Protein AF-0000000085029607 (afdb_homodimer)

Nearest PDB structures (foldseek):
  5awe-assembly1_A  TM=8.873E-01  e=3.720E-21  Thermus thermophilus HB8
  3ddj-assembly1_A  TM=8.563E-01  e=9.876E-12  Saccharolobus solfataricus
  3kh5-assembly1_A  TM=8.471E-01  e=1.458E-11  Methanocaldococcus jannaschii
  2zho-assembly2_C  TM=8.332E-01  e=2.006E-04  Thermus thermophilus
  1u8s-assembly1_B  TM=4.939E-01  e=1.237E-03  Vibrio cholerae

Radius of gyration: 24.29 Å; Cα contacts (8 Å, |Δi|>4): 936; chains: 2; bounding box: 54×70×50 Å

Organism: Acidaminococcus fermentans (strain ATCC 25085 / DSM 20731 / CCUG 9996 / CIP 106432 / VR4) (NCBI:txid591001)

Foldseek 3Di:
DFQLVQWAQPADAAEQFAFQLVVVCVCVVVVHQKHFYAHPVQATFFMDGVVQSVVQFDDVPPPDDPVVRSVSSRVHGCNNRGGGPAAAAERGHHLVVVVVVCVVVVAFKHFHADPVRHGRTMDGVVSSVVVVCQQVPLQDWWKKWKWKDFQDPCPVVVLVVLCVVQVWDWRHWDKDAPDDRMIMIMTITHCVPPPCSVVVCVVVPIHTDDMDTRDDPPPVVD/DFQLVQWAQPADAAEQFAFQLVVVCVCVVPVHQKHFYAHPVQATFFMDGVVQSVVQFDPPPPPDDPVVRSVSSRPHGCNNRGGGPAAAAERGHHLVVVVVVCVVVVAFKHFHADPVRHGRTMDGVVSSVVVVCQQVPLQDWWKKWKWKDFQDPCPVVVLVVLCVVQVWDWRHWDKDAPDDRMIMIMTITHCVPPPCSVVVCVVVPIHTDDMDTRDDPPPPVD

pLDDT: mean 83.83, std 13.27, range [28.08, 97.44]

Secondary structure (DSSP, 8-state):
-BGGGTSBSS---EETTSBHHHHHHHHHHHT-SEEEEE-TTSBEEEEEEHHHHHHHSPPTTSS--HHHHHHHHHH-BHHHH-BSS---B-TTSBHHHHHHHHHHHT-SEEEEE-TTSBEEEEEEHHHHHHHHHHHTTTTS-EEEEEEEEE--TTHHHHHHHHHHHTTPPEEEEEEEEEETTEEEEEEEE--TT-TTHHHHHHHTT-EEEEEEEE---GGGG-/-BHHHHSBSS---EETTSBHHHHHHHHHHHT-SEEEEE-TTSBEEEEEEHHHHHHHS--TTSS--HHHHHHHHHH-BHHHH-BSS---B-TTSBHHHHHHHHHHHT-SEEEEE-TTSBEEEEEEHHHHHHHHHHHTTTTS-EEEEEEEEE--TTHHHHHHHHHHHTTPPEEEEEEEEEETTEEEEEEEE--TT-TTHHHHHHHTT-EEEEEEEE---GGGG-

Structure (mmCIF, N/CA/C/O backbone):
data_AF-0000000085029607-model_v1
#
loop_
_entity.id
_entity.type
_entity.pdbx_description
1 polymer 'CBS domain containing membrane protein'
#
loop_
_atom_site.group_PDB
_atom_site.id
_atom_site.type_symbol
_atom_site.label_atom_id
_atom_site.label_alt_id
_atom_site.label_comp_id
_atom_site.label_asym_id
_atom_site.label_entity_id
_atom_site.label_seq_id
_atom_site.pdbx_PDB_ins_code
_atom_site.Cartn_x
_atom_site.Cartn_y
_atom_site.Cartn_z
_atom_site.occupancy
_atom_site.B_iso_or_equiv
_atom_site.auth_seq_id
_atom_site.auth_comp_id
_atom_site.auth_asym_id
_atom_site.auth_atom_id
_atom_site.pdbx_PDB_model_num
ATOM 1 N N . MET A 1 1 ? 9.664 -5.996 -8.82 1 78.5 1 MET A N 1
ATOM 2 C CA . MET A 1 1 ? 9.5 -4.547 -8.922 1 78.5 1 MET A CA 1
ATOM 3 C C . MET A 1 1 ? 10.406 -3.826 -7.93 1 78.5 1 MET A C 1
ATOM 5 O O . MET A 1 1 ? 10.5 -4.215 -6.766 1 78.5 1 MET A O 1
ATOM 9 N N . GLN A 1 2 ? 11.156 -2.949 -8.484 1 85.62 2 GLN A N 1
ATOM 10 C CA . GLN A 1 2 ? 12.102 -2.201 -7.66 1 85.62 2 GLN A CA 1
ATOM 11 C C . GLN A 1 2 ? 11.609 -0.776 -7.422 1 85.62 2 GLN A C 1
ATOM 13 O O . GLN A 1 2 ? 10.703 -0.3 -8.117 1 85.62 2 GLN A O 1
ATOM 18 N N . VAL A 1 3 ? 12.156 -0.155 -6.418 1 92.56 3 VAL A N 1
ATOM 19 C CA . VAL A 1 3 ? 11.797 1.21 -6.051 1 92.56 3 VAL A CA 1
ATOM 20 C C . VAL A 1 3 ? 11.953 2.131 -7.258 1 92.56 3 VAL A C 1
ATOM 22 O O . VAL A 1 3 ? 11.094 2.973 -7.523 1 92.56 3 VAL A O 1
ATOM 25 N N . LYS A 1 4 ? 12.945 1.886 -8.039 1 91.69 4 LYS A N 1
ATOM 26 C CA . LYS A 1 4 ? 13.234 2.748 -9.18 1 91.69 4 LYS A CA 1
ATOM 27 C C . LYS A 1 4 ? 12.117 2.672 -10.227 1 91.69 4 LYS A C 1
ATOM 29 O O . LYS A 1 4 ? 11.945 3.588 -11.031 1 91.69 4 LYS A O 1
ATOM 34 N N . ASP A 1 5 ? 11.336 1.604 -10.203 1 86 5 ASP A N 1
ATOM 35 C CA . ASP A 1 5 ? 10.258 1.421 -11.172 1 86 5 ASP A CA 1
ATOM 36 C C . ASP A 1 5 ? 9.039 2.266 -10.805 1 86 5 ASP A C 1
ATOM 38 O O . ASP A 1 5 ? 8.172 2.512 -11.641 1 86 5 ASP A O 1
ATOM 42 N N . LEU A 1 6 ? 8.969 2.738 -9.547 1 88.19 6 LEU A N 1
ATOM 43 C CA . LEU A 1 6 ? 7.75 3.385 -9.055 1 88.19 6 LEU A CA 1
ATOM 44 C C . LEU A 1 6 ? 8.047 4.805 -8.578 1 88.19 6 LEU A C 1
ATOM 46 O O . LEU A 1 6 ? 7.148 5.652 -8.555 1 88.19 6 LEU A O 1
ATOM 50 N N . MET A 1 7 ? 9.25 5.016 -8.188 1 90.75 7 MET A N 1
ATOM 51 C CA . MET A 1 7 ? 9.586 6.262 -7.508 1 90.75 7 MET A CA 1
ATOM 52 C C . MET A 1 7 ? 9.461 7.449 -8.453 1 90.75 7 MET A C 1
ATOM 54 O O . MET A 1 7 ? 9.492 7.285 -9.672 1 90.75 7 MET A O 1
ATOM 58 N N . THR A 1 8 ? 9.227 8.586 -7.859 1 89.06 8 THR A N 1
ATOM 59 C CA . THR A 1 8 ? 9.391 9.852 -8.578 1 89.06 8 THR A CA 1
ATOM 60 C C . THR A 1 8 ? 10.867 10.219 -8.695 1 89.06 8 THR A C 1
ATOM 62 O O . THR A 1 8 ? 11.562 10.352 -7.688 1 89.06 8 THR A O 1
ATOM 65 N N . LYS A 1 9 ? 11.281 10.305 -9.867 1 86.88 9 LYS A N 1
ATOM 66 C CA . LYS A 1 9 ? 12.711 10.523 -10.102 1 86.88 9 LYS A CA 1
ATOM 67 C C . LYS A 1 9 ? 13.055 12.008 -10.016 1 86.88 9 LYS A C 1
ATOM 69 O O . LYS A 1 9 ? 14.125 12.367 -9.516 1 86.88 9 LYS A O 1
ATOM 74 N N . VAL A 1 10 ? 12.219 12.852 -10.484 1 84.88 10 VAL A N 1
ATOM 75 C CA . VAL A 1 10 ? 12.461 14.289 -10.406 1 84.88 10 VAL A CA 1
ATOM 76 C C . VAL A 1 10 ? 11.867 14.844 -9.109 1 84.88 10 VAL A C 1
ATOM 78 O O . VAL A 1 10 ? 10.719 15.289 -9.086 1 84.88 10 VAL A O 1
ATOM 81 N N . VAL A 1 11 ? 12.656 14.727 -8.125 1 87.62 11 VAL A N 1
ATOM 82 C CA . VAL A 1 11 ? 12.18 15.102 -6.793 1 87.62 11 VAL A CA 1
ATOM 83 C C . VAL A 1 11 ? 12.523 16.562 -6.512 1 87.62 11 VAL A C 1
ATOM 85 O O . VAL A 1 11 ? 13.625 17.016 -6.844 1 87.62 11 VAL A O 1
ATOM 88 N N . LYS A 1 12 ? 11.609 17.312 -6.062 1 91.88 12 LYS A N 1
ATOM 89 C CA . LYS A 1 12 ? 11.906 18.641 -5.559 1 91.88 12 LYS A CA 1
ATOM 90 C C . LYS A 1 12 ? 12.555 18.578 -4.18 1 91.88 12 LYS A C 1
ATOM 92 O O . LYS A 1 12 ? 12.102 17.828 -3.307 1 91.88 12 LYS A O 1
ATOM 97 N N . VAL A 1 13 ? 13.625 19.219 -4.117 1 94.25 13 VAL A N 1
ATOM 98 C CA . VAL A 1 13 ? 14.344 19.266 -2.85 1 94.25 13 VAL A CA 1
ATOM 99 C C . VAL A 1 13 ? 14.508 20.703 -2.385 1 94.25 13 VAL A C 1
ATOM 101 O O . VAL A 1 13 ? 14.32 21.641 -3.17 1 94.25 13 VAL A O 1
ATOM 104 N N . VAL A 1 14 ? 14.758 20.859 -1.122 1 94.62 14 VAL A N 1
ATOM 105 C CA . VAL A 1 14 ? 15.086 22.172 -0.565 1 94.62 14 VAL A CA 1
ATOM 106 C C . VAL A 1 14 ? 16.422 22.094 0.189 1 94.62 14 VAL A C 1
ATOM 108 O O . VAL A 1 14 ? 16.844 21 0.576 1 94.62 14 VAL A O 1
ATOM 111 N N . THR A 1 15 ? 17.016 23.234 0.3 1 95.31 15 THR A N 1
ATOM 112 C CA . THR A 1 15 ? 18.266 23.266 1.059 1 95.31 15 THR A CA 1
ATOM 113 C C . THR A 1 15 ? 17.984 23.547 2.533 1 95.31 15 THR A C 1
ATOM 115 O O . THR A 1 15 ? 16.891 23.969 2.898 1 95.31 15 THR A O 1
ATOM 118 N N . THR A 1 16 ? 19.031 23.328 3.336 1 93.19 16 THR A N 1
ATOM 119 C CA . THR A 1 16 ? 18.906 23.516 4.777 1 93.19 16 THR A CA 1
ATOM 120 C C . THR A 1 16 ? 18.625 24.984 5.105 1 93.19 16 THR A C 1
ATOM 122 O O . THR A 1 16 ? 18.062 25.297 6.156 1 93.19 16 THR A O 1
ATOM 125 N N . GLU A 1 17 ? 18.938 25.891 4.156 1 92.62 17 GLU A N 1
ATOM 126 C CA . GLU A 1 17 ? 18.875 27.312 4.441 1 92.62 17 GLU A CA 1
ATOM 127 C C . GLU A 1 17 ? 17.578 27.922 3.93 1 92.62 17 GLU A C 1
ATOM 129 O O . GLU A 1 17 ? 17.25 29.078 4.254 1 92.62 17 GLU A O 1
ATOM 134 N N . GLN A 1 18 ? 16.859 27.188 3.195 1 92.62 18 GLN A N 1
ATOM 135 C CA . GLN A 1 18 ? 15.602 27.719 2.678 1 92.62 18 GLN A CA 1
ATOM 136 C C . GLN A 1 18 ? 14.586 27.906 3.797 1 92.62 18 GLN A C 1
ATOM 138 O O . GLN A 1 18 ? 14.531 27.109 4.734 1 92.62 18 GLN A O 1
ATOM 143 N N . SER A 1 19 ? 13.82 28.969 3.652 1 90.31 19 SER A N 1
ATOM 144 C CA . SER A 1 19 ? 12.859 29.328 4.691 1 90.31 19 SER A CA 1
ATOM 145 C C . SER A 1 19 ? 11.633 28.422 4.633 1 90.31 19 SER A C 1
ATOM 147 O O . SER A 1 19 ? 11.336 27.828 3.59 1 90.31 19 SER A O 1
ATOM 149 N N . LEU A 1 20 ? 10.961 28.375 5.734 1 87.5 20 LEU A N 1
ATOM 150 C CA . LEU A 1 20 ? 9.742 27.578 5.801 1 87.5 20 LEU A CA 1
ATOM 151 C C . LEU A 1 20 ? 8.656 28.172 4.918 1 87.5 20 LEU A C 1
ATOM 153 O O . LEU A 1 20 ? 7.801 27.453 4.398 1 87.5 20 LEU A O 1
ATOM 157 N N . LEU A 1 21 ? 8.781 29.484 4.75 1 85.19 21 LEU A N 1
ATOM 158 C CA . LEU A 1 21 ? 7.824 30.125 3.852 1 85.19 21 LEU A CA 1
ATOM 159 C C . LEU A 1 21 ? 8.008 29.625 2.422 1 85.19 21 LEU A C 1
ATOM 161 O O . LEU A 1 21 ? 7.031 29.297 1.745 1 85.19 21 LEU A O 1
ATOM 165 N N . GLU A 1 22 ? 9.234 29.578 2.023 1 88.62 22 GLU A N 1
ATOM 166 C CA . GLU A 1 22 ? 9.539 29.062 0.693 1 88.62 22 GLU A CA 1
ATOM 167 C C . GLU A 1 22 ? 9.102 27.609 0.555 1 88.62 22 GLU A C 1
ATOM 169 O O . GLU A 1 22 ? 8.578 27.203 -0.488 1 88.62 22 GLU A O 1
ATOM 174 N N . ILE A 1 23 ? 9.312 26.906 1.596 1 89.31 23 ILE A N 1
ATOM 175 C CA . ILE A 1 23 ? 8.977 25.484 1.594 1 89.31 23 ILE A CA 1
ATOM 176 C C . ILE A 1 23 ? 7.465 25.312 1.508 1 89.31 23 ILE A C 1
ATOM 178 O O . ILE A 1 23 ? 6.969 24.5 0.732 1 89.31 23 ILE A O 1
ATOM 182 N N . ARG A 1 24 ? 6.793 26.031 2.258 1 84.62 24 ARG A N 1
ATOM 183 C CA . ARG A 1 24 ? 5.336 25.969 2.229 1 84.62 24 ARG A CA 1
ATOM 184 C C . ARG A 1 24 ? 4.801 26.281 0.833 1 84.62 24 ARG A C 1
ATOM 186 O O . ARG A 1 24 ? 3.91 25.594 0.337 1 84.62 24 ARG A O 1
ATOM 193 N N . GLU A 1 25 ? 5.352 27.344 0.221 1 85.56 25 GLU A N 1
ATOM 194 C CA . GLU A 1 25 ? 4.938 27.719 -1.128 1 85.56 25 GLU A CA 1
ATOM 195 C C . GLU A 1 25 ? 5.23 26.594 -2.123 1 85.56 25 GLU A C 1
ATOM 197 O O . GLU A 1 25 ? 4.414 26.312 -3 1 85.56 25 GLU A O 1
ATOM 202 N N . LEU A 1 26 ? 6.344 26.031 -1.937 1 87.56 26 LEU A N 1
ATOM 203 C CA . LEU A 1 26 ? 6.727 24.938 -2.807 1 87.56 26 LEU A CA 1
ATOM 204 C C . LEU A 1 26 ? 5.758 23.766 -2.656 1 87.56 26 LEU A C 1
ATOM 206 O O . LEU A 1 26 ? 5.348 23.156 -3.65 1 87.56 26 LEU A O 1
ATOM 210 N N . MET A 1 27 ? 5.398 23.438 -1.455 1 85.44 27 MET A N 1
ATOM 211 C CA . MET A 1 27 ? 4.48 22.328 -1.175 1 85.44 27 MET A CA 1
ATOM 212 C C . MET A 1 27 ? 3.1 22.609 -1.757 1 85.44 27 MET A C 1
ATOM 214 O O . MET A 1 27 ? 2.506 21.75 -2.404 1 85.44 27 MET A O 1
ATOM 218 N N . LEU A 1 28 ? 2.668 23.844 -1.539 1 79.88 28 LEU A N 1
ATOM 219 C CA . LEU A 1 28 ? 1.342 24.219 -2.012 1 79.88 28 LEU A CA 1
ATOM 220 C C . LEU A 1 28 ? 1.294 24.25 -3.535 1 79.88 28 LEU A C 1
ATOM 222 O O . LEU A 1 28 ? 0.352 23.734 -4.141 1 79.88 28 LEU A O 1
ATOM 226 N N . ASN A 1 29 ? 2.328 24.766 -4.133 1 85.12 29 ASN A N 1
ATOM 227 C CA . ASN A 1 29 ? 2.367 24.938 -5.582 1 85.12 29 ASN A CA 1
ATOM 228 C C . ASN A 1 29 ? 2.523 23.609 -6.305 1 85.12 29 ASN A C 1
ATOM 230 O O . ASN A 1 29 ? 2.139 23.469 -7.469 1 85.12 29 ASN A O 1
ATOM 234 N N . ASN A 1 30 ? 3.041 22.625 -5.574 1 83.44 30 ASN A N 1
ATOM 235 C CA . ASN A 1 30 ? 3.326 21.359 -6.242 1 83.44 30 ASN A CA 1
ATOM 236 C C . ASN A 1 30 ? 2.543 20.219 -5.625 1 83.44 30 ASN A C 1
ATOM 238 O O . ASN A 1 30 ? 2.768 19.047 -5.965 1 83.44 30 ASN A O 1
ATOM 242 N N . ASN A 1 31 ? 1.706 20.516 -4.688 1 78.31 31 ASN A N 1
ATOM 243 C CA . ASN A 1 31 ? 0.895 19.516 -4.004 1 78.31 31 ASN A CA 1
ATOM 244 C C . ASN A 1 31 ? 1.761 18.422 -3.381 1 78.31 31 ASN A C 1
ATOM 246 O O . ASN A 1 31 ? 1.522 17.234 -3.602 1 78.31 31 ASN A O 1
ATOM 250 N N . LEU A 1 32 ? 2.77 18.922 -2.756 1 83 32 LEU A N 1
ATOM 251 C CA . LEU A 1 32 ? 3.686 18 -2.088 1 83 32 LEU A CA 1
ATOM 252 C C . LEU A 1 32 ? 3.471 18.016 -0.578 1 83 32 LEU A C 1
ATOM 254 O O . LEU A 1 32 ? 3.299 19.094 0.015 1 83 32 LEU A O 1
ATOM 258 N N . ARG A 1 33 ? 3.527 16.891 -0.007 1 78.75 33 ARG A N 1
ATOM 259 C CA . ARG A 1 33 ? 3.355 16.797 1.439 1 78.75 33 ARG A CA 1
ATOM 260 C C . ARG A 1 33 ? 4.699 16.625 2.141 1 78.75 33 ARG A C 1
ATOM 262 O O . ARG A 1 33 ? 4.805 16.828 3.35 1 78.75 33 ARG A O 1
ATOM 269 N N . ARG A 1 34 ? 5.648 16.219 1.369 1 86.69 34 ARG A N 1
ATOM 270 C CA . ARG A 1 34 ? 6.977 15.945 1.911 1 86.69 34 ARG A CA 1
ATOM 271 C C . ARG A 1 34 ? 8.062 16.391 0.942 1 86.69 34 ARG A C 1
ATOM 273 O O . ARG A 1 34 ? 7.918 16.25 -0.273 1 86.69 34 ARG A O 1
ATOM 280 N N . ILE A 1 35 ? 9.062 17 1.472 1 92 35 ILE A N 1
ATOM 281 C CA . ILE A 1 35 ? 10.172 17.469 0.648 1 92 35 ILE A CA 1
ATOM 282 C C . ILE A 1 35 ? 11.5 17.109 1.322 1 92 35 ILE A C 1
ATOM 284 O O . ILE A 1 35 ? 11.734 17.484 2.475 1 92 35 ILE A O 1
ATOM 288 N N . PRO A 1 36 ? 12.336 16.391 0.585 1 95.38 36 PRO A N 1
ATOM 289 C CA . PRO A 1 36 ? 13.672 16.141 1.137 1 95.38 36 PRO A CA 1
ATOM 290 C C . PRO A 1 36 ? 14.5 17.422 1.251 1 95.38 36 PRO A C 1
ATOM 292 O O . PRO A 1 36 ? 14.391 18.312 0.404 1 95.38 36 PRO A O 1
ATOM 295 N N . VAL A 1 37 ? 15.273 17.5 2.326 1 96.25 37 VAL A N 1
ATOM 296 C CA . VAL A 1 37 ? 16.219 18.594 2.537 1 96.25 37 VAL A CA 1
ATOM 297 C C . VAL A 1 37 ? 17.641 18.109 2.211 1 96.25 37 VAL A C 1
ATOM 299 O O . VAL A 1 37 ? 18.078 17.062 2.693 1 96.25 37 VAL A O 1
ATOM 302 N N . VAL A 1 38 ? 18.312 18.859 1.378 1 96.44 38 VAL A N 1
ATOM 303 C CA . VAL A 1 38 ? 19.641 18.438 0.939 1 96.44 38 VAL A CA 1
ATOM 304 C C . VAL A 1 38 ? 20.656 19.547 1.201 1 96.44 38 VAL A C 1
ATOM 306 O O . VAL A 1 38 ? 20.281 20.688 1.447 1 96.44 38 VAL A O 1
ATOM 309 N N . ASP A 1 39 ? 21.906 19.141 1.231 1 94.62 39 ASP A N 1
ATOM 310 C CA . ASP A 1 39 ? 22.969 20.141 1.284 1 94.62 39 ASP A CA 1
ATOM 311 C C . ASP A 1 39 ? 23.344 20.625 -0.117 1 94.62 39 ASP A C 1
ATOM 313 O O . ASP A 1 39 ? 22.656 20.312 -1.089 1 94.62 39 ASP A O 1
ATOM 317 N N . GLY A 1 40 ? 24.344 21.438 -0.189 1 92.38 40 GLY A N 1
ATOM 318 C CA . GLY A 1 40 ? 24.75 22.047 -1.449 1 92.38 40 GLY A CA 1
ATOM 319 C C . GLY A 1 40 ? 25.188 21.016 -2.48 1 92.38 40 GLY A C 1
ATOM 320 O O . GLY A 1 40 ? 25.188 21.297 -3.68 1 92.38 40 GLY A O 1
ATOM 321 N N . ASP A 1 41 ? 25.484 19.797 -2.004 1 93.38 41 ASP A N 1
ATOM 322 C CA . ASP A 1 41 ? 25.984 18.766 -2.9 1 93.38 41 ASP A CA 1
ATOM 323 C C . ASP A 1 41 ? 24.875 17.75 -3.211 1 93.38 41 ASP A C 1
ATOM 325 O O . ASP A 1 41 ? 25.125 16.719 -3.854 1 93.38 41 ASP A O 1
ATOM 329 N N . GLY A 1 42 ? 23.734 17.938 -2.703 1 93.5 42 GLY A N 1
ATOM 330 C CA . GLY A 1 42 ? 22.609 17.062 -3 1 93.5 42 GLY A CA 1
ATOM 331 C C . GLY A 1 42 ? 22.5 15.906 -2.031 1 93.5 42 GLY A C 1
ATOM 332 O O . GLY A 1 42 ? 21.688 14.992 -2.244 1 93.5 42 GLY A O 1
ATOM 333 N N . HIS A 1 43 ? 23.297 16.047 -0.967 1 95.44 43 HIS A N 1
ATOM 334 C CA . HIS A 1 43 ? 23.219 14.992 0.037 1 95.44 43 HIS A CA 1
ATOM 335 C C . HIS A 1 43 ? 22.047 15.211 0.98 1 95.44 43 HIS A C 1
ATOM 337 O O . HIS A 1 43 ? 21.797 16.328 1.429 1 95.44 43 HIS A O 1
ATOM 343 N N . LEU A 1 44 ? 21.406 14.086 1.244 1 96.62 44 LEU A N 1
ATOM 344 C CA . LEU A 1 44 ? 20.234 14.148 2.102 1 96.62 44 LEU A CA 1
ATOM 345 C C . LEU A 1 44 ? 20.609 14.578 3.516 1 96.62 44 LEU A C 1
ATOM 347 O O . LEU A 1 44 ? 21.516 14 4.121 1 96.62 44 LEU A O 1
ATOM 351 N N . LYS A 1 45 ? 19.859 15.602 4.02 1 95.31 45 LYS A N 1
ATOM 352 C CA . LYS A 1 45 ? 20.094 16.094 5.375 1 95.31 45 LYS A CA 1
ATOM 353 C C . LYS A 1 45 ? 18.875 15.883 6.254 1 95.31 45 LYS A C 1
ATOM 355 O O . LYS A 1 45 ? 18.969 15.859 7.48 1 95.31 45 LYS A O 1
ATOM 360 N N . GLY A 1 46 ? 17.797 15.789 5.633 1 94.5 46 GLY A N 1
ATOM 361 C CA . GLY A 1 46 ? 16.547 15.633 6.367 1 94.5 46 GLY A CA 1
ATOM 362 C C . GLY A 1 46 ? 15.328 15.625 5.469 1 94.5 46 GLY A C 1
ATOM 363 O O . GLY A 1 46 ? 15.445 15.414 4.262 1 94.5 46 GLY A O 1
ATOM 364 N N . ILE A 1 47 ? 14.164 15.719 6.078 1 93.69 47 ILE A N 1
ATOM 365 C CA . ILE A 1 47 ? 12.898 15.781 5.359 1 93.69 47 ILE A CA 1
ATOM 366 C C . ILE A 1 47 ? 11.93 16.688 6.098 1 93.69 47 ILE A C 1
ATOM 368 O O . ILE A 1 47 ? 11.883 16.688 7.332 1 93.69 47 ILE A O 1
ATOM 372 N N . VAL A 1 48 ? 11.289 17.547 5.348 1 89.69 48 VAL A N 1
ATOM 373 C CA . VAL A 1 48 ? 10.258 18.406 5.906 1 89.69 48 VAL A CA 1
ATOM 374 C C . VAL A 1 48 ? 8.883 17.938 5.422 1 89.69 48 VAL A C 1
ATOM 376 O O . VAL A 1 48 ? 8.695 17.672 4.234 1 89.69 48 VAL A O 1
ATOM 379 N N . THR A 1 49 ? 7.961 17.781 6.336 1 83.31 49 THR A N 1
ATOM 380 C CA . THR A 1 49 ? 6.605 17.375 5.988 1 83.31 49 THR A CA 1
ATOM 381 C C . THR A 1 49 ? 5.617 18.516 6.188 1 83.31 49 THR A C 1
ATOM 383 O O . THR A 1 49 ? 5.949 19.531 6.816 1 83.31 49 THR A O 1
ATOM 386 N N . ASP A 1 50 ? 4.5 18.328 5.535 1 77.06 50 ASP A N 1
ATOM 387 C CA . ASP A 1 50 ? 3.439 19.312 5.742 1 77.06 50 ASP A CA 1
ATOM 388 C C . ASP A 1 50 ? 3.072 19.422 7.223 1 77.06 50 ASP A C 1
ATOM 390 O O . ASP A 1 50 ? 2.732 20.5 7.707 1 77.06 50 ASP A O 1
ATOM 394 N N . GLY A 1 51 ? 3.201 18.359 7.828 1 71.75 51 GLY A N 1
ATOM 395 C CA . GLY A 1 51 ? 2.977 18.375 9.266 1 71.75 51 GLY A CA 1
ATOM 396 C C . GLY A 1 51 ? 3.977 19.25 10.008 1 71.75 51 GLY A C 1
ATOM 397 O O . GLY A 1 51 ? 3.611 19.969 10.938 1 71.75 51 GLY A O 1
ATOM 398 N N . ASP A 1 52 ? 5.18 19.141 9.609 1 73.75 52 ASP A N 1
ATOM 399 C CA . ASP A 1 52 ? 6.219 19.984 10.203 1 73.75 52 ASP A CA 1
ATOM 400 C C . ASP A 1 52 ? 5.922 21.469 9.984 1 73.75 52 ASP A C 1
ATOM 402 O O . ASP A 1 52 ? 6.023 22.266 10.914 1 73.75 52 ASP A O 1
ATOM 406 N N . VAL A 1 53 ? 5.594 21.812 8.766 1 74.06 53 VAL A N 1
ATOM 407 C CA . VAL A 1 53 ? 5.312 23.188 8.398 1 74.06 53 VAL A CA 1
ATOM 408 C C . VAL A 1 53 ? 4.082 23.688 9.148 1 74.06 53 VAL A C 1
ATOM 410 O O . VAL A 1 53 ? 4.066 24.812 9.656 1 74.06 53 VAL A O 1
ATOM 413 N N . SER A 1 54 ? 3.182 22.875 9.172 1 69.31 54 SER A N 1
ATOM 414 C CA . SER A 1 54 ? 1.942 23.234 9.859 1 69.31 54 SER A CA 1
ATOM 415 C C . SER A 1 54 ? 2.18 23.453 11.344 1 69.31 54 SER A C 1
ATOM 417 O O . SER A 1 54 ? 1.626 24.391 11.938 1 69.31 54 SER A O 1
ATOM 419 N N . ARG A 1 55 ? 2.947 22.656 11.836 1 67.88 55 ARG A N 1
ATOM 420 C CA . ARG A 1 55 ? 3.244 22.797 13.258 1 67.88 55 ARG A CA 1
ATOM 421 C C . ARG A 1 55 ? 4.008 24.078 13.539 1 67.88 55 ARG A C 1
ATOM 423 O O . ARG A 1 55 ? 3.902 24.641 14.633 1 67.88 55 ARG A O 1
ATOM 430 N N . ALA A 1 56 ? 4.711 24.5 12.5 1 66 56 ALA A N 1
ATOM 431 C CA . ALA A 1 56 ? 5.523 25.703 12.656 1 66 56 ALA A CA 1
ATOM 432 C C . ALA A 1 56 ? 4.723 26.953 12.297 1 66 56 ALA A C 1
ATOM 434 O O . ALA A 1 56 ? 5.152 28.078 12.586 1 66 56 ALA A O 1
ATOM 435 N N . THR A 1 57 ? 3.582 26.812 11.438 1 61.16 57 THR A N 1
ATOM 436 C CA . THR A 1 57 ? 2.766 27.938 10.984 1 61.16 57 THR A CA 1
ATOM 437 C C . THR A 1 57 ? 1.85 28.422 12.102 1 61.16 57 THR A C 1
ATOM 439 O O . THR A 1 57 ? 1.196 27.609 12.773 1 61.16 57 THR A O 1
ATOM 442 N N . PRO A 1 58 ? 2.008 29.797 12.281 1 49.97 58 PRO A N 1
ATOM 443 C CA . PRO A 1 58 ? 1.109 30.344 13.305 1 49.97 58 PRO A CA 1
ATOM 444 C C . PRO A 1 58 ? -0.365 30.172 12.945 1 49.97 58 PRO A C 1
ATOM 446 O O . PRO A 1 58 ? -0.717 30.141 11.766 1 49.97 58 PRO A O 1
ATOM 449 N N . SER A 1 59 ? -1.203 29.703 13.664 1 47.97 59 SER A N 1
ATOM 450 C CA . SER A 1 59 ? -2.613 29.359 13.492 1 47.97 59 SER A CA 1
ATOM 451 C C . SER A 1 59 ? -3.402 30.547 12.945 1 47.97 59 SER A C 1
ATOM 453 O O . SER A 1 59 ? -3.045 31.703 13.18 1 47.97 59 SER A O 1
ATOM 455 N N . ASP A 1 60 ? -4 30.406 11.656 1 45.47 60 ASP A N 1
ATOM 456 C CA . ASP A 1 60 ? -4.883 31.438 11.102 1 45.47 60 ASP A CA 1
ATOM 457 C C . ASP A 1 60 ? -5.602 32.188 12.211 1 45.47 60 ASP A C 1
ATOM 459 O O . ASP A 1 60 ? -6.125 33.281 11.984 1 45.47 60 ASP A O 1
ATOM 463 N N . ALA A 1 61 ? -6.09 31.531 13.227 1 42.75 61 ALA A N 1
ATOM 464 C CA . ALA A 1 61 ? -6.949 32.281 14.125 1 42.75 61 ALA A CA 1
ATOM 465 C C . ALA A 1 61 ? -6.188 33.438 14.758 1 42.75 61 ALA A C 1
ATOM 467 O O . ALA A 1 61 ? -6.758 34.219 15.531 1 42.75 61 ALA A O 1
ATOM 468 N N . SER A 1 62 ? -4.898 33.312 14.82 1 44.34 62 SER A N 1
ATOM 469 C CA . SER A 1 62 ? -4.352 34.5 15.453 1 44.34 62 SER A CA 1
ATOM 470 C C . SER A 1 62 ? -4.68 35.75 14.641 1 44.34 62 SER A C 1
ATOM 472 O O . SER A 1 62 ? -4.922 35.688 13.438 1 44.34 62 SER A O 1
ATOM 474 N N . THR A 1 63 ? -5.207 36.656 15.406 1 43.59 63 THR A N 1
ATOM 475 C CA . THR A 1 63 ? -5.262 38.031 14.93 1 43.59 63 THR A CA 1
ATOM 476 C C . THR A 1 63 ? -4.031 38.375 14.094 1 43.59 63 THR A C 1
ATOM 478 O O . THR A 1 63 ? -3.812 39.531 13.734 1 43.59 63 THR A O 1
ATOM 481 N N . LEU A 1 64 ? -3.205 37.438 14.125 1 48.47 64 LEU A N 1
ATOM 482 C CA . LEU A 1 64 ? -2.07 37.844 13.312 1 48.47 64 LEU A CA 1
ATOM 483 C C . LEU A 1 64 ? -2.441 37.875 11.828 1 48.47 64 LEU A C 1
ATOM 485 O O . LEU A 1 64 ? -3.086 36.938 11.344 1 48.47 64 LEU A O 1
ATOM 489 N N . ASP A 1 65 ? -2.373 38.938 11.328 1 53.72 65 ASP A N 1
ATOM 490 C CA . ASP A 1 65 ? -2.564 39.156 9.898 1 53.72 65 ASP A CA 1
ATOM 491 C C . ASP A 1 65 ? -1.688 38.25 9.07 1 53.72 65 ASP A C 1
ATOM 493 O O . ASP A 1 65 ? -0.66 37.75 9.547 1 53.72 65 ASP A O 1
ATOM 497 N N . ARG A 1 66 ? -2.156 37.469 8.164 1 58.66 66 ARG A N 1
ATOM 498 C CA . ARG A 1 66 ? -1.452 36.688 7.148 1 58.66 66 ARG A CA 1
ATOM 499 C C . ARG A 1 66 ? -0.005 37.156 7.016 1 58.66 66 ARG A C 1
ATOM 501 O O . ARG A 1 66 ? 0.892 36.344 6.785 1 58.66 66 ARG A O 1
ATOM 508 N N . TYR A 1 67 ? 0.124 38.344 7.328 1 59.41 67 TYR A N 1
ATOM 509 C CA . TYR A 1 67 ? 1.438 38.969 7.148 1 59.41 67 TYR A CA 1
ATOM 510 C C . TYR A 1 67 ? 2.395 38.531 8.25 1 59.41 67 TYR A C 1
ATOM 512 O O . TYR A 1 67 ? 3.557 38.219 7.988 1 59.41 67 TYR A O 1
ATOM 520 N N . GLU A 1 68 ? 1.92 38.438 9.461 1 62.19 68 GLU A N 1
ATOM 521 C CA . GLU A 1 68 ? 2.797 38.062 10.555 1 62.19 68 GLU A CA 1
ATOM 522 C C . GLU A 1 68 ? 3.172 36.562 10.477 1 62.19 68 GLU A C 1
ATOM 524 O O . GLU A 1 68 ? 4.316 36.188 10.75 1 62.19 68 GLU A O 1
ATOM 529 N N . ALA A 1 69 ? 2.256 35.781 10.094 1 63.38 69 ALA A N 1
ATOM 530 C CA . ALA A 1 69 ? 2.512 34.375 9.898 1 63.38 69 ALA A CA 1
ATOM 531 C C . ALA A 1 69 ? 3.592 34.156 8.844 1 63.38 69 ALA A C 1
ATOM 533 O O . ALA A 1 69 ? 4.508 33.344 9.047 1 63.38 69 ALA A O 1
ATOM 534 N N . ASN A 1 70 ? 3.484 34.875 7.828 1 67.56 70 ASN A N 1
ATOM 535 C CA . ASN A 1 70 ? 4.465 34.781 6.754 1 67.56 70 ASN A CA 1
ATOM 536 C C . ASN A 1 70 ? 5.844 35.25 7.203 1 67.56 70 ASN A C 1
ATOM 538 O O . ASN A 1 70 ? 6.863 34.688 6.781 1 67.56 70 ASN A O 1
ATOM 542 N N . TYR A 1 71 ? 5.766 36.156 8.047 1 68.94 71 TYR A N 1
ATOM 543 C CA . TYR A 1 71 ? 7.027 36.688 8.539 1 68.94 71 TYR A CA 1
ATOM 544 C C . TYR A 1 71 ? 7.77 35.656 9.383 1 68.94 71 TYR A C 1
ATOM 546 O O . TYR A 1 71 ? 8.969 35.469 9.211 1 68.94 71 TYR A O 1
ATOM 554 N N . ILE A 1 72 ? 7.098 35 10.25 1 69 72 ILE A N 1
ATOM 555 C CA . ILE A 1 72 ? 7.715 33.969 11.109 1 69 72 ILE A CA 1
ATOM 556 C C . ILE A 1 72 ? 8.195 32.812 10.258 1 69 72 ILE A C 1
ATOM 558 O O . ILE A 1 72 ? 9.32 32.344 10.43 1 69 72 ILE A O 1
ATOM 562 N N . LEU A 1 73 ? 7.418 32.438 9.375 1 71.19 73 LEU A N 1
ATOM 563 C CA . LEU A 1 73 ? 7.793 31.328 8.492 1 71.19 73 LEU A CA 1
ATOM 564 C C . LEU A 1 73 ? 9 31.703 7.637 1 71.19 73 LEU A C 1
ATOM 566 O O . LEU A 1 73 ? 9.812 30.844 7.293 1 71.19 73 LEU A O 1
ATOM 570 N N . GLY A 1 74 ? 9.039 32.969 7.414 1 76.06 74 GLY A N 1
ATOM 571 C CA . GLY A 1 74 ? 10.156 33.438 6.629 1 76.06 74 GLY A CA 1
ATOM 572 C C . GLY A 1 74 ? 11.469 33.438 7.387 1 76.06 74 GLY A C 1
ATOM 573 O O . GLY A 1 74 ? 12.539 33.375 6.777 1 76.06 74 GLY A O 1
ATOM 574 N N . LYS A 1 75 ? 11.359 33.375 8.734 1 80.38 75 LYS A N 1
ATOM 575 C CA . LYS A 1 75 ? 12.57 33.438 9.555 1 80.38 75 LYS A CA 1
ATOM 576 C C . LYS A 1 75 ? 13.07 32.031 9.852 1 80.38 75 LYS A C 1
ATOM 578 O O . LYS A 1 75 ? 14.273 31.812 10.047 1 80.38 75 LYS A O 1
ATOM 583 N N . LEU A 1 76 ? 12.188 31.062 9.938 1 85.94 76 LEU A N 1
ATOM 584 C CA . LEU A 1 76 ? 12.57 29.688 10.195 1 85.94 76 LEU A CA 1
ATOM 585 C C . LEU A 1 76 ? 13.078 29.016 8.922 1 85.94 76 LEU A C 1
ATOM 587 O O . LEU A 1 76 ? 12.578 29.281 7.828 1 85.94 76 LEU A O 1
ATOM 591 N N . LYS A 1 77 ? 14.148 28.234 9.195 1 90.62 77 LYS A N 1
ATOM 592 C CA . LYS A 1 77 ? 14.75 27.531 8.062 1 90.62 77 LYS A CA 1
ATOM 593 C C . LYS A 1 77 ? 14.469 26.047 8.133 1 90.62 77 LYS A C 1
ATOM 595 O O . LYS A 1 77 ? 14.031 25.531 9.172 1 90.62 77 LYS A O 1
ATOM 600 N N . ALA A 1 78 ? 14.672 25.328 7.031 1 91.19 78 ALA A N 1
ATOM 601 C CA . ALA A 1 78 ? 14.445 23.891 6.949 1 91.19 78 ALA A CA 1
ATOM 602 C C . ALA A 1 78 ? 15.211 23.156 8.047 1 91.19 78 ALA A C 1
ATOM 604 O O . ALA A 1 78 ? 14.672 22.25 8.68 1 91.19 78 ALA A O 1
ATOM 605 N N . LYS A 1 79 ? 16.375 23.578 8.305 1 90 79 LYS A N 1
ATOM 606 C CA . LYS A 1 79 ? 17.25 22.906 9.266 1 90 79 LYS A CA 1
ATOM 607 C C . LYS A 1 79 ? 16.656 22.969 10.672 1 90 79 LYS A C 1
ATOM 609 O O . LYS A 1 79 ? 16.984 22.156 11.531 1 90 79 LYS A O 1
ATOM 614 N N . ASP A 1 80 ? 15.812 23.938 10.914 1 86.38 80 ASP A N 1
ATOM 615 C CA . ASP A 1 80 ? 15.266 24.156 12.25 1 86.38 80 ASP A CA 1
ATOM 616 C C . ASP A 1 80 ? 14.133 23.172 12.547 1 86.38 80 ASP A C 1
ATOM 618 O O . ASP A 1 80 ? 13.82 22.906 13.711 1 86.38 80 ASP A O 1
ATOM 622 N N . LEU A 1 81 ? 13.539 22.594 11.516 1 83.5 81 LEU A N 1
ATOM 623 C CA . LEU A 1 81 ? 12.32 21.812 11.75 1 83.5 81 LEU A CA 1
ATOM 624 C C . LEU A 1 81 ? 12.43 20.422 11.133 1 83.5 81 LEU A C 1
ATOM 626 O O . LEU A 1 81 ? 11.648 19.531 11.461 1 83.5 81 LEU A O 1
ATOM 630 N N . MET A 1 82 ? 13.312 20.266 10.352 1 83.25 82 MET A N 1
ATOM 631 C CA . MET A 1 82 ? 13.359 19.031 9.57 1 83.25 82 MET A CA 1
ATOM 632 C C . MET A 1 82 ? 13.664 17.828 10.453 1 83.25 82 MET A C 1
ATOM 634 O O . MET A 1 82 ? 14.305 17.969 11.5 1 83.25 82 MET A O 1
ATOM 638 N N . THR A 1 83 ? 13.102 16.703 10.047 1 83.5 83 THR A N 1
ATOM 639 C CA . THR A 1 83 ? 13.516 15.445 10.641 1 83.5 83 THR A CA 1
ATOM 640 C C . THR A 1 83 ? 14.883 15.016 10.117 1 83.5 83 THR A C 1
ATOM 642 O O . THR A 1 83 ? 15.086 14.922 8.898 1 83.5 83 THR A O 1
ATOM 645 N N . LYS A 1 84 ? 15.719 14.75 11.016 1 81.81 84 LYS A N 1
ATOM 646 C CA . LYS A 1 84 ? 17.094 14.453 10.617 1 81.81 84 LYS A CA 1
ATOM 647 C C . LYS A 1 84 ? 17.297 12.953 10.43 1 81.81 84 LYS A C 1
ATOM 649 O O . LYS A 1 84 ? 18.078 12.523 9.578 1 81.81 84 LYS A O 1
ATOM 654 N N . ALA A 1 85 ? 16.688 12.172 11.172 1 82.19 85 ALA A N 1
ATOM 655 C CA . ALA A 1 85 ? 16.797 10.727 11.039 1 82.19 85 ALA A CA 1
ATOM 656 C C . ALA A 1 85 ? 15.805 10.195 10 1 82.19 85 ALA A C 1
ATOM 658 O O . ALA A 1 85 ? 14.789 9.602 10.359 1 82.19 85 ALA A O 1
ATOM 659 N N . VAL A 1 86 ? 16.266 10.383 8.766 1 90.44 86 VAL A N 1
ATOM 660 C CA . VAL A 1 86 ? 15.359 10.047 7.668 1 90.44 86 VAL A CA 1
ATOM 661 C C . VAL A 1 86 ? 15.562 8.586 7.27 1 90.44 86 VAL A C 1
ATOM 663 O O . VAL A 1 86 ? 16.703 8.141 7.086 1 90.44 86 VAL A O 1
ATOM 666 N N . ILE A 1 87 ? 14.547 7.828 7.242 1 94.62 87 ILE A N 1
ATOM 667 C CA . ILE A 1 87 ? 14.594 6.477 6.688 1 94.62 87 ILE A CA 1
ATOM 668 C C . ILE A 1 87 ? 14.594 6.551 5.16 1 94.62 87 ILE A C 1
ATOM 670 O O . ILE A 1 87 ? 13.781 7.262 4.566 1 94.62 87 ILE A O 1
ATOM 674 N N . THR A 1 88 ? 15.57 5.891 4.582 1 96.75 88 THR A N 1
ATOM 675 C CA . THR A 1 88 ? 15.727 5.961 3.131 1 96.75 88 THR A CA 1
ATOM 676 C C . THR A 1 88 ? 15.727 4.562 2.518 1 96.75 88 THR A C 1
ATOM 678 O O . THR A 1 88 ? 15.773 3.564 3.236 1 96.75 88 THR A O 1
ATOM 681 N N . VAL A 1 89 ? 15.609 4.551 1.222 1 96.25 89 VAL A N 1
ATOM 682 C CA . VAL A 1 89 ? 15.773 3.328 0.441 1 96.25 89 VAL A CA 1
ATOM 683 C C . VAL A 1 89 ? 16.688 3.598 -0.756 1 96.25 89 VAL A C 1
ATOM 685 O O . VAL A 1 89 ? 16.969 4.754 -1.075 1 96.25 89 VAL A O 1
ATOM 688 N N . LYS A 1 90 ? 17.141 2.516 -1.307 1 96.44 90 LYS A N 1
ATOM 689 C CA . LYS A 1 90 ? 17.891 2.6 -2.551 1 96.44 90 LYS A CA 1
ATOM 690 C C . LYS A 1 90 ? 17.016 2.309 -3.758 1 96.44 90 LYS A C 1
ATOM 692 O O . LYS A 1 90 ? 15.938 1.71 -3.619 1 96.44 90 LYS A O 1
ATOM 697 N N . ALA A 1 91 ? 17.484 2.789 -4.898 1 94.69 91 ALA A N 1
ATOM 698 C CA . ALA A 1 91 ? 16.734 2.6 -6.133 1 94.69 91 ALA A CA 1
ATOM 699 C C . ALA A 1 91 ? 16.547 1.116 -6.438 1 94.69 91 ALA A C 1
ATOM 701 O O . ALA A 1 91 ? 15.523 0.718 -7.008 1 94.69 91 ALA A O 1
ATOM 702 N N . GLU A 1 92 ? 17.422 0.294 -5.973 1 91 92 GLU A N 1
ATOM 703 C CA . GLU A 1 92 ? 17.438 -1.125 -6.316 1 91 92 GLU A CA 1
ATOM 704 C C . GLU A 1 92 ? 16.672 -1.945 -5.281 1 91 92 GLU A C 1
ATOM 706 O O . GLU A 1 92 ? 16.438 -3.141 -5.473 1 91 92 GLU A O 1
ATOM 711 N N . ASP A 1 93 ? 16.312 -1.252 -4.227 1 90.12 93 ASP A N 1
ATOM 712 C CA . ASP A 1 93 ? 15.531 -1.977 -3.225 1 90.12 93 ASP A CA 1
ATOM 713 C C . ASP A 1 93 ? 14.195 -2.441 -3.795 1 90.12 93 ASP A C 1
ATOM 715 O O . ASP A 1 93 ? 13.664 -1.828 -4.723 1 90.12 93 ASP A O 1
ATOM 719 N N . GLY A 1 94 ? 13.664 -3.553 -3.285 1 86.81 94 GLY A N 1
ATOM 720 C CA . GLY A 1 94 ? 12.328 -3.992 -3.648 1 86.81 94 GLY A CA 1
ATOM 721 C C . GLY A 1 94 ? 11.234 -3.104 -3.09 1 86.81 94 GLY A C 1
ATOM 722 O O . GLY A 1 94 ? 11.391 -2.51 -2.021 1 86.81 94 GLY A O 1
ATOM 723 N N . VAL A 1 95 ? 10.164 -3.049 -3.764 1 87.62 95 VAL A N 1
ATOM 724 C CA . VAL A 1 95 ? 9.016 -2.268 -3.307 1 87.62 95 VAL A CA 1
ATOM 725 C C . VAL A 1 95 ? 8.523 -2.809 -1.968 1 87.62 95 VAL A C 1
ATOM 727 O O . VAL A 1 95 ? 8.039 -2.051 -1.125 1 87.62 95 VAL A O 1
ATOM 730 N N . GLU A 1 96 ? 8.688 -4.094 -1.762 1 85.75 96 GLU A N 1
ATOM 731 C CA . GLU A 1 96 ? 8.281 -4.691 -0.492 1 85.75 96 GLU A CA 1
ATOM 732 C C . GLU A 1 96 ? 9.07 -4.102 0.671 1 85.75 96 GLU A C 1
ATOM 734 O O . GLU A 1 96 ? 8.555 -3.969 1.78 1 85.75 96 GLU A O 1
ATOM 739 N N . THR A 1 97 ? 10.352 -3.766 0.406 1 88.31 97 THR A N 1
ATOM 740 C CA . THR A 1 97 ? 11.172 -3.125 1.432 1 88.31 97 THR A CA 1
ATOM 741 C C . THR A 1 97 ? 10.625 -1.739 1.768 1 88.31 97 THR A C 1
ATOM 743 O O . THR A 1 97 ? 10.516 -1.377 2.941 1 88.31 97 THR A O 1
ATOM 746 N N . ALA A 1 98 ? 10.328 -1.048 0.736 1 92.38 98 ALA A N 1
ATOM 747 C CA . ALA A 1 98 ? 9.758 0.278 0.939 1 92.38 98 ALA A CA 1
ATOM 748 C C . ALA A 1 98 ? 8.461 0.195 1.738 1 92.38 98 ALA A C 1
ATOM 750 O O . ALA A 1 98 ? 8.266 0.94 2.703 1 92.38 98 ALA A O 1
ATOM 751 N N . ALA A 1 99 ? 7.582 -0.735 1.339 1 90.75 99 ALA A N 1
ATOM 752 C CA . ALA A 1 99 ? 6.309 -0.911 2.031 1 90.75 99 ALA A CA 1
ATOM 753 C C . ALA A 1 99 ? 6.523 -1.297 3.492 1 90.75 99 ALA A C 1
ATOM 755 O O . ALA A 1 99 ? 5.84 -0.791 4.383 1 90.75 99 ALA A O 1
ATOM 756 N N . TYR A 1 100 ? 7.484 -2.115 3.723 1 90 100 TYR A N 1
ATOM 757 C CA . TYR A 1 100 ? 7.793 -2.555 5.078 1 90 100 TYR A CA 1
ATOM 758 C C . TYR A 1 100 ? 8.258 -1.385 5.938 1 90 100 TYR A C 1
ATOM 760 O O . TYR A 1 100 ? 7.805 -1.222 7.074 1 90 100 TYR A O 1
ATOM 768 N N . LEU A 1 101 ? 9.148 -0.641 5.406 1 92.44 101 LEU A N 1
ATOM 769 C CA . LEU A 1 101 ? 9.664 0.504 6.148 1 92.44 101 LEU A CA 1
ATOM 770 C C . LEU A 1 101 ? 8.555 1.502 6.449 1 92.44 101 LEU A C 1
ATOM 772 O O . LEU A 1 101 ? 8.484 2.053 7.551 1 92.44 101 LEU A O 1
ATOM 776 N N . MET A 1 102 ? 7.699 1.712 5.477 1 91.5 102 MET A N 1
ATOM 777 C CA . MET A 1 102 ? 6.578 2.623 5.676 1 91.5 102 MET A CA 1
ATOM 778 C C . MET A 1 102 ? 5.625 2.09 6.742 1 91.5 102 MET A C 1
ATOM 780 O O . MET A 1 102 ? 5.109 2.854 7.559 1 91.5 102 MET A O 1
ATOM 784 N N . TYR A 1 103 ? 5.457 0.807 6.734 1 88.56 103 TYR A N 1
ATOM 785 C CA . TYR A 1 103 ? 4.621 0.171 7.75 1 88.56 103 TYR A CA 1
ATOM 786 C C . TYR A 1 103 ? 5.273 0.259 9.125 1 88.56 103 TYR A C 1
ATOM 788 O O . TYR A 1 103 ? 4.645 0.71 10.086 1 88.56 103 TYR A O 1
ATOM 796 N N . LYS A 1 104 ? 6.508 -0.125 9.195 1 88.44 104 LYS A N 1
ATOM 797 C CA . LYS A 1 104 ? 7.242 -0.217 10.453 1 88.44 104 LYS A CA 1
ATOM 798 C C . LYS A 1 104 ? 7.367 1.15 11.117 1 88.44 104 LYS A C 1
ATOM 800 O O . LYS A 1 104 ? 7.195 1.273 12.328 1 88.44 104 LYS A O 1
ATOM 805 N N . PHE A 1 105 ? 7.602 2.154 10.328 1 88.94 105 PHE A N 1
ATOM 806 C CA . PHE A 1 105 ? 7.898 3.467 10.891 1 88.94 105 PHE A CA 1
ATOM 807 C C . PHE A 1 105 ? 6.707 4.402 10.734 1 88.94 105 PHE A C 1
ATOM 809 O O . PHE A 1 105 ? 6.762 5.562 11.148 1 88.94 105 PHE A O 1
ATOM 816 N N . LYS A 1 106 ? 5.668 3.949 10.125 1 85.19 106 LYS A N 1
ATOM 817 C CA . LYS A 1 106 ? 4.43 4.703 9.945 1 85.19 106 LYS A CA 1
ATOM 818 C C . LYS A 1 106 ? 4.684 6.008 9.195 1 85.19 106 LYS A C 1
ATOM 820 O O . LYS A 1 106 ? 4.258 7.078 9.641 1 85.19 106 LYS A O 1
ATOM 825 N N . ILE A 1 107 ? 5.395 5.883 8.117 1 87.06 107 ILE A N 1
ATOM 826 C CA . ILE A 1 107 ? 5.676 7.055 7.293 1 87.06 107 ILE A CA 1
ATOM 827 C C . ILE A 1 107 ? 5.102 6.852 5.895 1 87.06 107 ILE A C 1
ATOM 829 O O . ILE A 1 107 ? 4.898 5.715 5.461 1 87.06 107 ILE A O 1
ATOM 833 N N . GLY A 1 108 ? 4.879 7.977 5.184 1 87.06 108 GLY A N 1
ATOM 834 C CA . GLY A 1 108 ? 4.203 7.898 3.9 1 87.06 108 GLY A CA 1
ATOM 835 C C . GLY A 1 108 ? 5.129 8.141 2.723 1 87.06 108 GLY A C 1
ATOM 836 O O . GLY A 1 108 ? 4.684 8.156 1.572 1 87.06 108 GLY A O 1
ATOM 837 N N . ALA A 1 109 ? 6.391 8.367 3.057 1 90.12 109 ALA A N 1
ATOM 838 C CA . ALA A 1 109 ? 7.344 8.578 1.971 1 90.12 109 ALA A CA 1
ATOM 839 C C . ALA A 1 109 ? 8.766 8.219 2.404 1 90.12 109 ALA A C 1
ATOM 841 O O . ALA A 1 109 ? 9.094 8.289 3.59 1 90.12 109 ALA A O 1
ATOM 842 N N . LEU A 1 110 ? 9.555 7.84 1.418 1 94.56 110 LEU A N 1
ATOM 843 C CA . LEU A 1 110 ? 10.961 7.496 1.61 1 94.56 110 LEU A CA 1
ATOM 844 C C . LEU A 1 110 ? 11.828 8.141 0.534 1 94.56 110 LEU A C 1
ATOM 846 O O . LEU A 1 110 ? 11.68 7.836 -0.651 1 94.56 110 LEU A O 1
ATOM 850 N N . PRO A 1 111 ? 12.695 9.039 0.972 1 96.44 111 PRO A N 1
ATOM 851 C CA . PRO A 1 111 ? 13.688 9.461 -0.023 1 96.44 111 PRO A CA 1
ATOM 852 C C . PRO A 1 111 ? 14.516 8.297 -0.562 1 96.44 111 PRO A C 1
ATOM 854 O O . PRO A 1 111 ? 14.852 7.379 0.185 1 96.44 111 PRO A O 1
ATOM 857 N N . VAL A 1 112 ? 14.742 8.328 -1.841 1 97.44 112 VAL A N 1
ATOM 858 C CA . VAL A 1 112 ? 15.633 7.363 -2.477 1 97.44 112 VAL A CA 1
ATOM 859 C C . VAL A 1 112 ? 17.016 7.973 -2.65 1 97.44 112 VAL A C 1
ATOM 861 O O . VAL A 1 112 ? 17.172 9.039 -3.252 1 97.44 112 VAL A O 1
ATOM 864 N N . VAL A 1 113 ? 18.016 7.324 -2.078 1 97.44 113 VAL A N 1
ATOM 865 C CA . VAL A 1 113 ? 19.359 7.883 -2.125 1 97.44 113 VAL A CA 1
ATOM 866 C C . VAL A 1 113 ? 20.312 6.887 -2.789 1 97.44 113 VAL A C 1
ATOM 868 O O . VAL A 1 113 ? 20.047 5.684 -2.812 1 97.44 113 VAL A O 1
ATOM 871 N N . ASP A 1 114 ? 21.281 7.422 -3.402 1 96.31 114 ASP A N 1
ATOM 872 C CA . ASP A 1 114 ? 22.297 6.551 -3.982 1 96.31 114 ASP A CA 1
ATOM 873 C C . ASP A 1 114 ? 23.375 6.207 -2.955 1 96.31 114 ASP A C 1
ATOM 875 O O . ASP A 1 114 ? 23.203 6.469 -1.762 1 96.31 114 ASP A O 1
ATOM 879 N N . ALA A 1 115 ? 24.438 5.574 -3.408 1 95.06 115 ALA A N 1
ATOM 880 C CA . ALA A 1 115 ? 25.484 5.07 -2.525 1 95.06 115 ALA A CA 1
ATOM 881 C C . ALA A 1 115 ? 26.203 6.219 -1.816 1 95.06 115 ALA A C 1
ATOM 883 O O . ALA A 1 115 ? 26.812 6.02 -0.764 1 95.06 115 ALA A O 1
ATOM 884 N N . THR A 1 116 ? 26.156 7.445 -2.293 1 95.31 116 THR A N 1
ATOM 885 C CA . THR A 1 116 ? 26.828 8.594 -1.706 1 95.31 116 THR A CA 1
ATOM 886 C C . THR A 1 116 ? 25.859 9.445 -0.895 1 95.31 116 THR A C 1
ATOM 888 O O . THR A 1 116 ? 26.156 10.586 -0.535 1 95.31 116 THR A O 1
ATOM 891 N N . ASN A 1 117 ? 24.625 8.945 -0.753 1 95.56 117 ASN A N 1
ATOM 892 C CA . ASN A 1 117 ? 23.578 9.609 0.018 1 95.56 117 ASN A CA 1
ATOM 893 C C . ASN A 1 117 ? 22.984 10.789 -0.746 1 95.56 117 ASN A C 1
ATOM 895 O O . ASN A 1 117 ? 22.406 11.695 -0.143 1 95.56 117 ASN A O 1
ATOM 899 N N . LYS A 1 118 ? 23.188 10.773 -2.033 1 96.44 118 LYS A N 1
ATOM 900 C CA . LYS A 1 118 ? 22.516 11.766 -2.873 1 96.44 118 LYS A CA 1
ATOM 901 C C . LYS A 1 118 ? 21.062 11.352 -3.162 1 96.44 118 LYS A C 1
ATOM 903 O O . LYS A 1 118 ? 20.797 10.18 -3.445 1 96.44 118 LYS A O 1
ATOM 908 N N . VAL A 1 119 ? 20.203 12.375 -3.102 1 96.5 119 VAL A N 1
ATOM 909 C CA . VAL A 1 119 ? 18.797 12.094 -3.363 1 96.5 119 VAL A CA 1
ATOM 910 C C . VAL A 1 119 ? 18.578 11.891 -4.859 1 96.5 119 VAL A C 1
ATOM 912 O O . VAL A 1 119 ? 18.906 12.766 -5.668 1 96.5 119 VAL A O 1
ATOM 915 N N . VAL A 1 120 ? 18.062 10.711 -5.16 1 96.31 120 VAL A N 1
ATOM 916 C CA . VAL A 1 120 ? 17.844 10.422 -6.574 1 96.31 120 VAL A CA 1
ATOM 917 C C . VAL A 1 120 ? 16.359 10.227 -6.844 1 96.31 120 VAL A C 1
ATOM 919 O O . VAL A 1 120 ? 15.953 9.977 -7.984 1 96.31 120 VAL A O 1
ATOM 922 N N . GLY A 1 121 ? 15.555 10.32 -5.844 1 95.06 121 GLY A N 1
ATOM 923 C CA . GLY A 1 121 ? 14.117 10.188 -5.996 1 95.06 121 GLY A CA 1
ATOM 924 C C . GLY A 1 121 ? 13.375 10.141 -4.676 1 95.06 121 GLY A C 1
ATOM 925 O O . GLY A 1 121 ? 13.961 10.414 -3.621 1 95.06 121 GLY A O 1
ATOM 926 N N . ILE A 1 122 ? 12.086 9.914 -4.746 1 95.25 122 ILE A N 1
ATOM 927 C CA . ILE A 1 122 ? 11.234 9.75 -3.576 1 95.25 122 ILE A CA 1
ATOM 928 C C . ILE A 1 122 ? 10.102 8.773 -3.902 1 95.25 122 ILE A C 1
ATOM 930 O O . ILE A 1 122 ? 9.547 8.812 -5.004 1 95.25 122 ILE A O 1
ATOM 934 N N . ILE A 1 123 ? 9.898 7.793 -3.041 1 94.06 123 ILE A N 1
ATOM 935 C CA . ILE A 1 123 ? 8.75 6.898 -3.184 1 94.06 123 ILE A CA 1
ATOM 936 C C . ILE A 1 123 ? 7.746 7.168 -2.068 1 94.06 123 ILE A C 1
ATOM 938 O O . ILE A 1 123 ? 8.117 7.23 -0.893 1 94.06 123 ILE A O 1
ATOM 942 N N . SER A 1 124 ? 6.512 7.43 -2.422 1 91.62 124 SER A N 1
ATOM 943 C CA . SER A 1 124 ? 5.48 7.77 -1.448 1 91.62 124 SER A CA 1
ATOM 944 C C . SER A 1 124 ? 4.406 6.691 -1.379 1 91.62 124 SER A C 1
ATOM 946 O O . SER A 1 124 ? 4.43 5.734 -2.154 1 91.62 124 SER A O 1
ATOM 948 N N . ASP A 1 125 ? 3.539 6.855 -0.422 1 90.69 125 ASP A N 1
ATOM 949 C CA . ASP A 1 125 ? 2.43 5.926 -0.224 1 90.69 125 ASP A CA 1
ATOM 950 C C . ASP A 1 125 ? 1.579 5.809 -1.487 1 90.69 125 ASP A C 1
ATOM 952 O O . ASP A 1 125 ? 1.165 4.711 -1.864 1 90.69 125 ASP A O 1
ATOM 956 N N . THR A 1 126 ? 1.47 6.918 -2.195 1 87.62 126 THR A N 1
ATOM 957 C CA . THR A 1 126 ? 0.696 6.898 -3.432 1 87.62 126 THR A CA 1
ATOM 958 C C . THR A 1 126 ? 1.337 5.961 -4.453 1 87.62 126 THR A C 1
ATOM 960 O O . THR A 1 126 ? 0.638 5.215 -5.145 1 87.62 126 THR A O 1
ATOM 963 N N . ASP A 1 127 ? 2.629 6.035 -4.516 1 88.75 127 ASP A N 1
ATOM 964 C CA . ASP A 1 127 ? 3.342 5.156 -5.438 1 88.75 127 ASP A CA 1
ATOM 965 C C . ASP A 1 127 ? 3.131 3.689 -5.074 1 88.75 127 ASP A C 1
ATOM 967 O O . ASP A 1 127 ? 2.922 2.852 -5.953 1 88.75 127 ASP A O 1
ATOM 971 N N . VAL A 1 128 ? 3.225 3.422 -3.822 1 89.69 128 VAL A N 1
ATOM 972 C CA . VAL A 1 128 ? 3.082 2.047 -3.354 1 89.69 128 VAL A CA 1
ATOM 973 C C . VAL A 1 128 ? 1.646 1.574 -3.574 1 89.69 128 VAL A C 1
ATOM 975 O O . VAL A 1 128 ? 1.417 0.426 -3.963 1 89.69 128 VAL A O 1
ATOM 978 N N . PHE A 1 129 ? 0.708 2.416 -3.316 1 90.06 129 PHE A N 1
ATOM 979 C CA . PHE A 1 129 ? -0.682 2.059 -3.574 1 90.06 129 PHE A CA 1
ATOM 980 C C . PHE A 1 129 ? -0.894 1.73 -5.047 1 90.06 129 PHE A C 1
ATOM 982 O O . PHE A 1 129 ? -1.6 0.777 -5.383 1 90.06 129 PHE A O 1
ATOM 989 N N . LYS A 1 130 ? -0.341 2.527 -5.84 1 86.62 130 LYS A N 1
ATOM 990 C CA . LYS A 1 130 ? -0.439 2.25 -7.27 1 86.62 130 LYS A CA 1
ATOM 991 C C . LYS A 1 130 ? 0.096 0.859 -7.598 1 86.62 130 LYS A C 1
ATOM 993 O O . LYS A 1 130 ? -0.521 0.116 -8.367 1 86.62 130 LYS A O 1
ATOM 998 N N . ALA A 1 131 ? 1.247 0.573 -7.047 1 84.81 131 ALA A N 1
ATOM 999 C CA . ALA A 1 131 ? 1.835 -0.748 -7.25 1 84.81 131 ALA A CA 1
ATOM 1000 C C . ALA A 1 131 ? 0.89 -1.849 -6.781 1 84.81 131 ALA A C 1
ATOM 1002 O O . ALA A 1 131 ? 0.741 -2.875 -7.445 1 84.81 131 ALA A O 1
ATOM 1003 N N . PHE A 1 132 ? 0.31 -1.612 -5.695 1 84.38 132 PHE A N 1
ATOM 1004 C CA . PHE A 1 132 ? -0.617 -2.584 -5.129 1 84.38 132 PHE A CA 1
ATOM 1005 C C . PHE A 1 132 ? -1.816 -2.789 -6.047 1 84.38 132 PHE A C 1
ATOM 1007 O O . PHE A 1 132 ? -2.217 -3.924 -6.309 1 84.38 132 PHE A O 1
ATOM 1014 N N . VAL A 1 133 ? -2.381 -1.74 -6.461 1 83.56 133 VAL A N 1
ATOM 1015 C CA . VAL A 1 133 ? -3.535 -1.775 -7.352 1 83.56 133 VAL A CA 1
ATOM 1016 C C . VAL A 1 133 ? -3.188 -2.555 -8.617 1 83.56 133 VAL A C 1
ATOM 1018 O O . VAL A 1 133 ? -3.971 -3.393 -9.07 1 83.56 133 VAL A O 1
ATOM 1021 N N . ASP A 1 134 ? -2.008 -2.318 -9.109 1 79.88 134 ASP A N 1
ATOM 1022 C CA . ASP A 1 134 ? -1.562 -3.01 -10.32 1 79.88 134 ASP A CA 1
ATOM 1023 C C . ASP A 1 134 ? -1.368 -4.5 -10.055 1 79.88 134 ASP A C 1
ATOM 1025 O O . ASP A 1 134 ? -1.797 -5.34 -10.852 1 79.88 134 ASP A O 1
ATOM 1029 N N . LEU A 1 135 ? -0.815 -4.801 -8.93 1 77.44 135 LEU A N 1
ATOM 1030 C CA . LEU A 1 135 ? -0.504 -6.18 -8.578 1 77.44 135 LEU A CA 1
ATOM 1031 C C . LEU A 1 135 ? -1.78 -6.984 -8.336 1 77.44 135 LEU A C 1
ATOM 1033 O O . LEU A 1 135 ? -1.836 -8.172 -8.648 1 77.44 135 LEU A O 1
ATOM 1037 N N . LEU A 1 136 ? -2.709 -6.309 -7.805 1 77.38 136 LEU A N 1
ATOM 1038 C CA . LEU A 1 136 ? -3.945 -7.012 -7.484 1 77.38 136 LEU A CA 1
ATOM 1039 C C . LEU A 1 136 ? -4.895 -7.016 -8.672 1 77.38 136 LEU A C 1
ATOM 1041 O O . LEU A 1 136 ? -5.973 -7.609 -8.617 1 77.38 136 LEU A O 1
ATOM 1045 N N . GLY A 1 137 ? -4.488 -6.422 -9.789 1 74.12 137 GLY A N 1
ATOM 1046 C CA . GLY A 1 137 ? -5.246 -6.473 -11.031 1 74.12 137 GLY A CA 1
ATOM 1047 C C . GLY A 1 137 ? -6.492 -5.609 -11.008 1 74.12 137 GLY A C 1
ATOM 1048 O O . GLY A 1 137 ? -7.508 -5.961 -11.617 1 74.12 137 GLY A O 1
ATOM 1049 N N . TYR A 1 138 ? -6.504 -4.625 -10.281 1 73.38 138 TYR A N 1
ATOM 1050 C CA . TYR A 1 138 ? -7.688 -3.783 -10.141 1 73.38 138 TYR A CA 1
ATOM 1051 C C . TYR A 1 138 ? -7.922 -2.963 -11.398 1 73.38 138 TYR A C 1
ATOM 1053 O O . TYR A 1 138 ? -9.039 -2.486 -11.641 1 73.38 138 TYR A O 1
ATOM 1061 N N . ALA A 1 139 ? -7.059 -2.873 -12.297 1 68.38 139 ALA A N 1
ATOM 1062 C CA . ALA A 1 139 ? -7.172 -2.002 -13.461 1 68.38 139 ALA A CA 1
ATOM 1063 C C . ALA A 1 139 ? -7.977 -2.674 -14.57 1 68.38 139 ALA A C 1
ATOM 1065 O O . ALA A 1 139 ? -8.312 -2.037 -15.57 1 68.38 139 ALA A O 1
ATOM 1066 N N . LYS A 1 140 ? -8.352 -3.896 -14.492 1 72.44 140 LYS A N 1
ATOM 1067 C CA . LYS A 1 140 ? -9.086 -4.605 -15.539 1 72.44 140 LYS A CA 1
ATOM 1068 C C . LYS A 1 140 ? -10.32 -5.289 -14.969 1 72.44 140 LYS A C 1
ATOM 1070 O O . LYS A 1 140 ? -10.32 -5.738 -13.82 1 72.44 140 LYS A O 1
ATOM 1075 N N . THR A 1 141 ? -11.32 -5.18 -15.836 1 78.5 141 THR A N 1
ATOM 1076 C CA . THR A 1 141 ? -12.484 -5.984 -15.484 1 78.5 141 THR A CA 1
ATOM 1077 C C . THR A 1 141 ? -12.102 -7.453 -15.312 1 78.5 141 THR A C 1
ATOM 1079 O O . THR A 1 141 ? -11.5 -8.047 -16.219 1 78.5 141 THR A O 1
ATOM 1082 N N . SER A 1 142 ? -12.297 -7.973 -14.211 1 82.88 142 SER A N 1
ATOM 1083 C CA . SER A 1 142 ? -11.891 -9.336 -13.906 1 82.88 142 SER A CA 1
ATOM 1084 C C . SER A 1 142 ? -12.711 -9.914 -12.75 1 82.88 142 SER A C 1
ATOM 1086 O O . SER A 1 142 ? -13.477 -9.188 -12.109 1 82.88 142 SER A O 1
ATOM 1088 N N . THR A 1 143 ? -12.695 -11.172 -12.695 1 87.5 143 THR A N 1
ATOM 1089 C CA . THR A 1 143 ? -13.328 -11.875 -11.594 1 87.5 143 THR A CA 1
ATOM 1090 C C . THR A 1 143 ? -12.289 -12.398 -10.609 1 87.5 143 THR A C 1
ATOM 1092 O O . THR A 1 143 ? -11.281 -12.977 -11.023 1 87.5 143 THR A O 1
ATOM 1095 N N . LYS A 1 144 ? -12.57 -12.109 -9.438 1 88.69 144 LYS A N 1
ATOM 1096 C CA . LYS A 1 144 ? -11.711 -12.602 -8.359 1 88.69 144 LYS A CA 1
ATOM 1097 C C . LYS A 1 144 ? -12.305 -13.844 -7.711 1 88.69 144 LYS A C 1
ATOM 1099 O O . LYS A 1 144 ? -13.484 -13.867 -7.352 1 88.69 144 LYS A O 1
ATOM 1104 N N . ILE A 1 145 ? -11.5 -14.883 -7.602 1 90.62 145 ILE A N 1
ATOM 1105 C CA . ILE A 1 145 ? -11.883 -16.109 -6.91 1 90.62 145 ILE A CA 1
ATOM 1106 C C . ILE A 1 145 ? -10.914 -16.375 -5.762 1 90.62 145 ILE A C 1
ATOM 1108 O O . ILE A 1 145 ? -9.695 -16.422 -5.965 1 90.62 145 ILE A O 1
ATOM 1112 N N . THR A 1 146 ? -11.43 -16.469 -4.613 1 91.12 146 THR A N 1
ATOM 1113 C CA . THR A 1 146 ? -10.594 -16.828 -3.467 1 91.12 146 THR A CA 1
ATOM 1114 C C . THR A 1 146 ? -10.898 -18.234 -2.986 1 91.12 146 THR A C 1
ATOM 1116 O O . THR A 1 146 ? -12.062 -18.594 -2.809 1 91.12 146 THR A O 1
ATOM 1119 N N . VAL A 1 147 ? -9.859 -19.031 -2.811 1 93.94 147 VAL A N 1
ATOM 1120 C CA . VAL A 1 147 ? -10.016 -20.391 -2.303 1 93.94 147 VAL A CA 1
ATOM 1121 C C . VAL A 1 147 ? -9.219 -20.547 -1.013 1 93.94 147 VAL A C 1
ATOM 1123 O O . VAL A 1 147 ? -8.109 -20.031 -0.89 1 93.94 147 VAL A O 1
ATOM 1126 N N . ASP A 1 148 ? -9.797 -21.203 -0.093 1 92.81 148 ASP A N 1
ATOM 1127 C CA . ASP A 1 148 ? -9.086 -21.641 1.098 1 92.81 148 ASP A CA 1
ATOM 1128 C C . ASP A 1 148 ? -8.508 -23.047 0.898 1 92.81 148 ASP A C 1
ATOM 1130 O O . ASP A 1 148 ? -9.18 -23.938 0.371 1 92.81 148 ASP A O 1
ATOM 1134 N N . THR A 1 149 ? -7.301 -23.219 1.263 1 92.25 149 THR A N 1
ATOM 1135 C CA . THR A 1 149 ? -6.641 -24.5 1.035 1 92.25 149 THR A CA 1
ATOM 1136 C C . THR A 1 149 ? -5.629 -24.797 2.141 1 92.25 149 THR A C 1
ATOM 1138 O O . THR A 1 149 ? -5.383 -23.953 3.004 1 92.25 149 THR A O 1
ATOM 1141 N N . GLN A 1 150 ? -5.223 -26.016 2.119 1 91.12 150 GLN A N 1
ATOM 1142 C CA . GLN A 1 150 ? -4.055 -26.328 2.936 1 91.12 150 GLN A CA 1
ATOM 1143 C C . GLN A 1 150 ? -2.789 -25.719 2.352 1 91.12 150 GLN A C 1
ATOM 1145 O O . GLN A 1 150 ? -2.637 -25.625 1.13 1 91.12 150 GLN A O 1
ATOM 1150 N N . ASP A 1 151 ? -1.993 -25.219 3.268 1 88.06 151 ASP A N 1
ATOM 1151 C CA . ASP A 1 151 ? -0.696 -24.688 2.85 1 88.06 151 ASP A CA 1
ATOM 1152 C C . ASP A 1 151 ? 0.301 -25.828 2.609 1 88.06 151 ASP A C 1
ATOM 1154 O O . ASP A 1 151 ? 1.054 -26.203 3.512 1 88.06 151 ASP A O 1
ATOM 1158 N N . LYS A 1 152 ? 0.33 -26.359 1.476 1 87.69 152 LYS A N 1
ATOM 1159 C CA . LYS A 1 152 ? 1.208 -27.469 1.131 1 87.69 152 LYS A CA 1
ATOM 1160 C C . LYS A 1 152 ? 1.787 -27.297 -0.271 1 87.69 152 LYS A C 1
ATOM 1162 O O . LYS A 1 152 ? 1.255 -26.531 -1.079 1 87.69 152 LYS A O 1
ATOM 1167 N N . VAL A 1 153 ? 2.781 -28.047 -0.435 1 88.25 153 VAL A N 1
ATOM 1168 C CA . VAL A 1 153 ? 3.49 -28 -1.71 1 88.25 153 VAL A CA 1
ATOM 1169 C C . VAL A 1 153 ? 2.541 -28.391 -2.842 1 88.25 153 VAL A C 1
ATOM 1171 O O . VAL A 1 153 ? 1.819 -29.391 -2.738 1 88.25 153 VAL A O 1
ATOM 1174 N N . GLY A 1 154 ? 2.402 -27.453 -3.889 1 89.19 154 GLY A N 1
ATOM 1175 C CA . GLY A 1 154 ? 1.78 -27.875 -5.141 1 89.19 154 GLY A CA 1
ATOM 1176 C C . GLY A 1 154 ? 0.377 -27.312 -5.316 1 89.19 154 GLY A C 1
ATOM 1177 O O . GLY A 1 154 ? -0.19 -27.391 -6.406 1 89.19 154 GLY A O 1
ATOM 1178 N N . VAL A 1 155 ? -0.154 -26.797 -4.297 1 90.38 155 VAL A N 1
ATOM 1179 C CA . VAL A 1 155 ? -1.547 -26.359 -4.359 1 90.38 155 VAL A CA 1
ATOM 1180 C C . VAL A 1 155 ? -1.697 -25.25 -5.398 1 90.38 155 VAL A C 1
ATOM 1182 O O . VAL A 1 155 ? -2.637 -25.266 -6.199 1 90.38 155 VAL A O 1
ATOM 1185 N N . LEU A 1 156 ? -0.804 -24.359 -5.449 1 89.81 156 LEU A N 1
ATOM 1186 C CA . LEU A 1 156 ? -0.865 -23.297 -6.441 1 89.81 156 LEU A CA 1
ATOM 1187 C C . LEU A 1 156 ? -0.777 -23.859 -7.855 1 89.81 156 LEU A C 1
ATOM 1189 O O . LEU A 1 156 ? -1.493 -23.406 -8.75 1 89.81 156 LEU A O 1
ATOM 1193 N N . ALA A 1 157 ? 0.077 -24.828 -8.008 1 91.25 157 ALA A N 1
ATOM 1194 C CA . ALA A 1 157 ? 0.221 -25.453 -9.32 1 91.25 157 ALA A CA 1
ATOM 1195 C C . ALA A 1 157 ? -1.08 -26.125 -9.75 1 91.25 157 ALA A C 1
ATOM 1197 O O . ALA A 1 157 ? -1.492 -26.016 -10.906 1 91.25 157 ALA A O 1
ATOM 1198 N N . GLU A 1 158 ? -1.671 -26.781 -8.875 1 93.44 158 GLU A N 1
ATOM 1199 C CA . GLU A 1 158 ? -2.926 -27.469 -9.164 1 93.44 158 GLU A CA 1
ATOM 1200 C C . GLU A 1 158 ? -4.016 -26.469 -9.578 1 93.44 158 GLU A C 1
ATOM 1202 O O . GLU A 1 158 ? -4.719 -26.688 -10.562 1 93.44 158 GLU A O 1
ATOM 1207 N N . LEU A 1 159 ? -4.121 -25.438 -8.812 1 92.88 159 LEU A N 1
ATOM 1208 C CA . LEU A 1 159 ? -5.125 -24.422 -9.117 1 92.88 159 LEU A CA 1
ATOM 1209 C C . LEU A 1 159 ? -4.84 -23.75 -10.453 1 92.88 159 LEU A C 1
ATOM 1211 O O . LEU A 1 159 ? -5.742 -23.578 -11.281 1 92.88 159 LEU A O 1
ATOM 1215 N N . ALA A 1 160 ? -3.619 -23.391 -10.656 1 92.31 160 ALA A N 1
ATOM 1216 C CA . ALA A 1 160 ? -3.232 -22.719 -11.898 1 92.31 160 ALA A CA 1
ATOM 1217 C C . ALA A 1 160 ? -3.492 -23.625 -13.102 1 92.31 160 ALA A C 1
ATOM 1219 O O . ALA A 1 160 ? -3.855 -23.141 -14.18 1 92.31 160 ALA A O 1
ATOM 1220 N N . GLU A 1 161 ? -3.326 -24.875 -12.914 1 93.69 161 GLU A N 1
ATOM 1221 C CA . GLU A 1 161 ? -3.553 -25.844 -13.992 1 93.69 161 GLU A CA 1
ATOM 1222 C C . GLU A 1 161 ? -5.02 -25.859 -14.414 1 93.69 161 GLU A C 1
ATOM 1224 O O . GLU A 1 161 ? -5.328 -26.047 -15.594 1 93.69 161 GLU A O 1
ATOM 1229 N N . ILE A 1 162 ? -5.855 -25.703 -13.5 1 93.44 162 ILE A N 1
ATOM 1230 C CA . ILE A 1 162 ? -7.277 -25.641 -13.82 1 93.44 162 ILE A CA 1
ATOM 1231 C C . ILE A 1 162 ? -7.547 -24.5 -14.797 1 93.44 162 ILE A C 1
ATOM 1233 O O . ILE A 1 162 ? -8.242 -24.688 -15.805 1 93.44 162 ILE A O 1
ATOM 1237 N N . PHE A 1 163 ? -6.996 -23.328 -14.508 1 92.12 163 PHE A N 1
ATOM 1238 C CA . PHE A 1 163 ? -7.18 -22.172 -15.375 1 92.12 163 PHE A CA 1
ATOM 1239 C C . PHE A 1 163 ? -6.531 -22.406 -16.734 1 92.12 163 PHE A C 1
ATOM 1241 O O . PHE A 1 163 ? -7.117 -22.078 -17.766 1 92.12 163 PHE A O 1
ATOM 1248 N N . LYS A 1 164 ? -5.352 -23 -16.703 1 90.94 164 LYS A N 1
ATOM 1249 C CA . LYS A 1 164 ? -4.652 -23.328 -17.938 1 90.94 164 LYS A CA 1
ATOM 1250 C C . LYS A 1 164 ? -5.488 -24.25 -18.828 1 90.94 164 LYS A C 1
ATOM 1252 O O . LYS A 1 164 ? -5.676 -23.969 -20.016 1 90.94 164 LYS A O 1
ATOM 1257 N N . ASN A 1 165 ? -5.965 -25.266 -18.266 1 92.31 165 ASN A N 1
ATOM 1258 C CA . ASN A 1 165 ? -6.695 -26.281 -19.016 1 92.31 165 ASN A CA 1
ATOM 1259 C C . ASN A 1 165 ? -7.992 -25.734 -19.609 1 92.31 165 ASN A C 1
ATOM 1261 O O . ASN A 1 165 ? -8.492 -26.234 -20.609 1 92.31 165 ASN A O 1
ATOM 1265 N N . ARG A 1 166 ? -8.453 -24.688 -19.078 1 89.88 166 ARG A N 1
ATOM 1266 C CA . ARG A 1 166 ? -9.688 -24.094 -19.562 1 89.88 166 ARG A CA 1
ATOM 1267 C C . ARG A 1 166 ? -9.406 -22.906 -20.469 1 89.88 166 ARG A C 1
ATOM 1269 O O . ARG A 1 166 ? -10.328 -22.219 -20.922 1 89.88 166 ARG A O 1
ATOM 1276 N N . GLY A 1 167 ? -8.164 -22.609 -20.625 1 88.31 167 GLY A N 1
ATOM 1277 C CA . GLY A 1 167 ? -7.754 -21.531 -21.531 1 88.31 167 GLY A CA 1
ATOM 1278 C C . GLY A 1 167 ? -7.961 -20.156 -20.938 1 88.31 167 GLY A C 1
ATOM 1279 O O . GLY A 1 167 ? -8.148 -19.188 -21.656 1 88.31 167 GLY A O 1
ATOM 1280 N N . VAL A 1 168 ? -8.008 -20.062 -19.656 1 88.88 168 VAL A N 1
ATOM 1281 C CA . VAL A 1 168 ? -8.258 -18.781 -19 1 88.88 168 VAL A CA 1
ATOM 1282 C C . VAL A 1 168 ? -6.938 -18.156 -18.547 1 88.88 168 VAL A C 1
ATOM 1284 O O . VAL A 1 168 ? -6.141 -18.812 -17.859 1 88.88 168 VAL A O 1
ATOM 1287 N N . ASN A 1 169 ? -6.73 -16.953 -18.984 1 86 169 ASN A N 1
ATOM 1288 C CA . ASN A 1 169 ? -5.527 -16.234 -18.578 1 86 169 ASN A CA 1
ATOM 1289 C C . ASN A 1 169 ? -5.672 -15.641 -17.188 1 86 169 ASN A C 1
ATOM 1291 O O . ASN A 1 169 ? -6.645 -14.938 -16.906 1 86 169 ASN A O 1
ATOM 1295 N N . ILE A 1 170 ? -4.742 -15.945 -16.328 1 86.88 170 ILE A N 1
ATOM 1296 C CA . ILE A 1 170 ? -4.727 -15.422 -14.969 1 86.88 170 ILE A CA 1
ATOM 1297 C C . ILE A 1 170 ? -4.094 -14.031 -14.953 1 86.88 170 ILE A C 1
ATOM 1299 O O . ILE A 1 170 ? -3.004 -13.836 -15.5 1 86.88 170 ILE A O 1
ATOM 1303 N N . ILE A 1 171 ? -4.766 -13.094 -14.414 1 80.38 171 ILE A N 1
ATOM 1304 C CA . ILE A 1 171 ? -4.312 -11.711 -14.344 1 80.38 171 ILE A CA 1
ATOM 1305 C C . ILE A 1 171 ? -3.43 -11.516 -13.117 1 80.38 171 ILE A C 1
ATOM 1307 O O . ILE A 1 171 ? -2.35 -10.93 -13.203 1 80.38 171 ILE A O 1
ATOM 1311 N N . SER A 1 172 ? -3.875 -12.039 -12.039 1 81.62 172 SER A N 1
ATOM 1312 C CA . SER A 1 172 ? -3.125 -11.922 -10.797 1 81.62 172 SER A CA 1
ATOM 1313 C C . SER A 1 172 ? -3.406 -13.094 -9.867 1 81.62 172 SER A C 1
ATOM 1315 O O . SER A 1 172 ? -4.477 -13.703 -9.93 1 81.62 172 SER A O 1
ATOM 1317 N N . VAL A 1 173 ? -2.42 -13.453 -9.102 1 84.12 173 VAL A N 1
ATOM 1318 C CA . VAL A 1 173 ? -2.566 -14.445 -8.047 1 84.12 173 VAL A CA 1
ATOM 1319 C C . VAL A 1 173 ? -1.864 -13.969 -6.781 1 84.12 173 VAL A C 1
ATOM 1321 O O . VAL A 1 173 ? -0.714 -13.523 -6.832 1 84.12 173 VAL A O 1
ATOM 1324 N N . VAL A 1 174 ? -2.627 -14.07 -5.746 1 80.62 174 VAL A N 1
ATOM 1325 C CA . VAL A 1 174 ? -2.055 -13.703 -4.453 1 80.62 174 VAL A CA 1
ATOM 1326 C C . VAL A 1 174 ? -2.305 -14.82 -3.443 1 80.62 174 VAL A C 1
ATOM 1328 O O . VAL A 1 174 ? -3.393 -15.406 -3.408 1 80.62 174 VAL A O 1
ATOM 1331 N N . THR A 1 175 ? -1.281 -15.141 -2.73 1 81.81 175 THR A N 1
ATOM 1332 C CA . THR A 1 175 ? -1.398 -16.125 -1.663 1 81.81 175 THR A CA 1
ATOM 1333 C C . THR A 1 175 ? -1.149 -15.484 -0.302 1 81.81 175 THR A C 1
ATOM 1335 O O . THR A 1 175 ? -0.326 -14.57 -0.181 1 81.81 175 THR A O 1
ATOM 1338 N N . ARG A 1 176 ? -1.937 -15.961 0.633 1 78.38 176 ARG A N 1
ATOM 1339 C CA . ARG A 1 176 ? -1.772 -15.469 1.997 1 78.38 176 ARG A CA 1
ATOM 1340 C C . ARG A 1 176 ? -1.967 -16.594 3.01 1 78.38 176 ARG A C 1
ATOM 1342 O O . ARG A 1 176 ? -2.814 -17.469 2.822 1 78.38 176 ARG A O 1
ATOM 1349 N N . LYS A 1 177 ? -1.185 -16.484 4.059 1 79.38 177 LYS A N 1
ATOM 1350 C CA . LYS A 1 177 ? -1.396 -17.422 5.168 1 79.38 177 LYS A CA 1
ATOM 1351 C C . LYS A 1 177 ? -2.6 -17 6.008 1 79.38 177 LYS A C 1
ATOM 1353 O O . LYS A 1 177 ? -2.725 -15.836 6.395 1 79.38 177 LYS A O 1
ATOM 1358 N N . ILE A 1 178 ? -3.527 -17.875 6.242 1 81.25 178 ILE A N 1
ATOM 1359 C CA . ILE A 1 178 ? -4.723 -17.516 7 1 81.25 178 ILE A CA 1
ATOM 1360 C C . ILE A 1 178 ? -4.766 -18.328 8.305 1 81.25 178 ILE A C 1
ATOM 1362 O O . ILE A 1 178 ? -5.703 -18.188 9.086 1 81.25 178 ILE A O 1
ATOM 1366 N N . GLY A 1 179 ? -3.85 -19.109 8.578 1 81 179 GLY A N 1
ATOM 1367 C CA . GLY A 1 179 ? -3.719 -19.922 9.773 1 81 179 GLY A CA 1
ATOM 1368 C C . GLY A 1 179 ? -2.58 -20.922 9.695 1 81 179 GLY A C 1
ATOM 1369 O O . GLY A 1 179 ? -1.829 -20.938 8.719 1 81 179 GLY A O 1
ATOM 1370 N N . PRO A 1 180 ? -2.455 -21.688 10.828 1 85.44 180 PRO A N 1
ATOM 1371 C CA . PRO A 1 180 ? -1.439 -22.734 10.766 1 85.44 180 PRO A CA 1
ATOM 1372 C C . PRO A 1 180 ? -1.686 -23.734 9.641 1 85.44 180 PRO A C 1
ATOM 1374 O O . PRO A 1 180 ? -2.729 -24.391 9.609 1 85.44 180 PRO A O 1
ATOM 1377 N N . LYS A 1 181 ? -0.895 -23.828 8.711 1 89.25 181 LYS A N 1
ATOM 1378 C CA . LYS A 1 181 ? -0.896 -24.766 7.582 1 89.25 181 LYS A CA 1
ATOM 1379 C C . LYS A 1 181 ? -2.053 -24.469 6.633 1 89.25 181 LYS A C 1
ATOM 1381 O O . LYS A 1 181 ? -2.521 -25.375 5.926 1 89.25 181 LYS A O 1
ATOM 1386 N N . ARG A 1 182 ? -2.639 -23.297 6.789 1 91.25 182 ARG A N 1
ATOM 1387 C CA . ARG A 1 182 ? -3.736 -22.891 5.914 1 91.25 182 ARG A CA 1
ATOM 1388 C C . ARG A 1 182 ? -3.383 -21.625 5.145 1 91.25 182 ARG A C 1
ATOM 1390 O O . ARG A 1 182 ? -2.74 -20.719 5.688 1 91.25 182 ARG A O 1
ATOM 1397 N N . ALA A 1 183 ? -3.82 -21.672 3.912 1 88.69 183 ALA A N 1
ATOM 1398 C CA . ALA A 1 183 ? -3.568 -20.5 3.066 1 88.69 183 ALA A CA 1
ATOM 1399 C C . ALA A 1 183 ? -4.793 -20.172 2.221 1 88.69 183 ALA A C 1
ATOM 1401 O O . ALA A 1 183 ? -5.652 -21.031 1.992 1 88.69 183 ALA A O 1
ATOM 1402 N N . ALA A 1 184 ? -4.91 -18.938 1.925 1 89.06 184 ALA A N 1
ATOM 1403 C CA . ALA A 1 184 ? -5.887 -18.469 0.947 1 89.06 184 ALA A CA 1
ATOM 1404 C C . ALA A 1 184 ? -5.207 -18.062 -0.354 1 89.06 184 ALA A C 1
ATOM 1406 O O . ALA A 1 184 ? -4.18 -17.375 -0.333 1 89.06 184 ALA A O 1
ATOM 1407 N N . ILE A 1 185 ? -5.711 -18.516 -1.426 1 89.56 185 ILE A N 1
ATOM 1408 C CA . ILE A 1 185 ? -5.234 -18.125 -2.746 1 89.56 185 ILE A CA 1
ATOM 1409 C C . ILE A 1 185 ? -6.324 -17.344 -3.475 1 89.56 185 ILE A C 1
ATOM 1411 O O . ILE A 1 185 ? -7.449 -17.812 -3.619 1 89.56 185 ILE A O 1
ATOM 1415 N N . THR A 1 186 ? -6.012 -16.203 -3.861 1 87.81 186 THR A N 1
ATOM 1416 C CA . THR A 1 186 ? -6.93 -15.383 -4.645 1 87.81 186 THR A CA 1
ATOM 1417 C C . THR A 1 186 ? -6.43 -15.227 -6.078 1 87.81 186 THR A C 1
ATOM 1419 O O . THR A 1 186 ? -5.297 -14.797 -6.305 1 87.81 186 THR A O 1
ATOM 1422 N N . VAL A 1 187 ? -7.285 -15.602 -7.016 1 88.94 187 VAL A N 1
ATOM 1423 C CA . VAL A 1 187 ? -6.953 -15.516 -8.43 1 88.94 187 VAL A CA 1
ATOM 1424 C C . VAL A 1 187 ? -7.895 -14.531 -9.125 1 88.94 187 VAL A C 1
ATOM 1426 O O . VAL A 1 187 ? -9.109 -14.578 -8.922 1 88.94 187 VAL A O 1
ATOM 1429 N N . ARG A 1 188 ? -7.293 -13.688 -9.836 1 86.38 188 ARG A N 1
ATOM 1430 C CA . ARG A 1 188 ? -8.078 -12.812 -10.703 1 86.38 188 ARG A CA 1
ATOM 1431 C C . ARG A 1 188 ? -7.883 -13.188 -12.172 1 86.38 188 ARG A C 1
ATOM 1433 O O . ARG A 1 188 ? -6.754 -13.391 -12.617 1 86.38 188 ARG A O 1
ATOM 1440 N N . ALA A 1 189 ? -9 -13.312 -12.781 1 87.44 189 ALA A N 1
ATOM 1441 C CA . ALA A 1 189 ? -8.961 -13.719 -14.188 1 87.44 189 ALA A CA 1
ATOM 1442 C C . ALA A 1 189 ? -10.188 -13.203 -14.938 1 87.44 189 ALA A C 1
ATOM 1444 O O . ALA A 1 189 ? -11.18 -12.805 -14.32 1 87.44 189 ALA A O 1
ATOM 1445 N N . ASP A 1 190 ? -9.93 -13.047 -16.188 1 82.56 190 ASP A N 1
ATOM 1446 C CA . ASP A 1 190 ? -11.07 -12.758 -17.047 1 82.56 190 ASP A CA 1
ATOM 1447 C C . ASP A 1 190 ? -11.914 -14.016 -17.281 1 82.56 190 ASP A C 1
ATOM 1449 O O . ASP A 1 190 ? -11.539 -14.875 -18.078 1 82.56 190 ASP A O 1
ATOM 1453 N N . LEU A 1 191 ? -13.055 -14.039 -16.547 1 82.44 191 LEU A N 1
ATOM 1454 C CA . LEU A 1 191 ? -13.859 -15.25 -16.625 1 82.44 191 LEU A CA 1
ATOM 1455 C C . LEU A 1 191 ? -15.062 -15.047 -17.547 1 82.44 191 LEU A C 1
ATOM 1457 O O . LEU A 1 191 ? -16.062 -15.766 -17.453 1 82.44 191 LEU A O 1
ATOM 1461 N N . THR A 1 192 ? -15.023 -14.055 -18.391 1 74.94 192 THR A N 1
ATOM 1462 C CA . THR A 1 192 ? -16.141 -13.734 -19.281 1 74.94 192 THR A CA 1
ATOM 1463 C C . THR A 1 192 ? -16.594 -14.969 -20.047 1 74.94 192 THR A C 1
ATOM 1465 O O . THR A 1 192 ? -17.781 -15.188 -20.234 1 74.94 192 THR A O 1
ATOM 1468 N N . ASN A 1 193 ? -15.727 -15.859 -20.422 1 72.12 193 ASN A N 1
ATOM 1469 C CA . ASN A 1 193 ? -16.094 -17 -21.234 1 72.12 193 ASN A CA 1
ATOM 1470 C C . ASN A 1 193 ? -15.82 -18.328 -20.516 1 72.12 193 ASN A C 1
ATOM 1472 O O . ASN A 1 193 ? -15.68 -19.375 -21.156 1 72.12 193 ASN A O 1
ATOM 1476 N N . ALA A 1 194 ? -15.656 -18.219 -19.25 1 75.94 194 ALA A N 1
ATOM 1477 C CA . ALA A 1 194 ? -15.25 -19.422 -18.531 1 75.94 194 ALA A CA 1
ATOM 1478 C C . ALA A 1 194 ? -16.031 -19.578 -17.234 1 75.94 194 ALA A C 1
ATOM 1480 O O . ALA A 1 194 ? -15.453 -19.828 -16.172 1 75.94 194 ALA A O 1
ATOM 1481 N N . MET A 1 195 ? -17.266 -19.625 -17.344 1 70.25 195 MET A N 1
ATOM 1482 C CA . MET A 1 195 ? -18.094 -19.672 -16.141 1 70.25 195 MET A CA 1
ATOM 1483 C C . MET A 1 195 ? -18.016 -21.031 -15.477 1 70.25 195 MET A C 1
ATOM 1485 O O . MET A 1 195 ? -18.234 -21.156 -14.273 1 70.25 195 MET A O 1
ATOM 1489 N N . ASP A 1 196 ? -17.656 -22 -16.266 1 87.19 196 ASP A N 1
ATOM 1490 C CA . ASP A 1 196 ? -17.641 -23.344 -15.711 1 87.19 196 ASP A CA 1
ATOM 1491 C C . ASP A 1 196 ? -16.406 -23.562 -14.836 1 87.19 196 ASP A C 1
ATOM 1493 O O . ASP A 1 196 ? -16.281 -24.594 -14.164 1 87.19 196 ASP A O 1
ATOM 1497 N N . ILE A 1 197 ? -15.602 -22.578 -14.742 1 90.62 197 ILE A N 1
ATOM 1498 C CA . ILE A 1 197 ? -14.344 -22.734 -14.016 1 90.62 197 ILE A CA 1
ATOM 1499 C C . ILE A 1 197 ? -14.633 -22.844 -12.516 1 90.62 197 ILE A C 1
ATOM 1501 O O . ILE A 1 197 ? -13.938 -23.562 -11.797 1 90.62 197 ILE A O 1
ATOM 1505 N N . ILE A 1 198 ? -15.656 -22.266 -12.102 1 91.69 198 ILE A N 1
ATOM 1506 C CA . ILE A 1 198 ? -16.031 -22.312 -10.695 1 91.69 198 ILE A CA 1
ATOM 1507 C C . ILE A 1 198 ? -16.328 -23.75 -10.281 1 91.69 198 ILE A C 1
ATOM 1509 O O . ILE A 1 198 ? -15.805 -24.234 -9.273 1 91.69 198 ILE A O 1
ATOM 1513 N N . GLN A 1 199 ? -17.094 -24.344 -11.109 1 93 199 GLN A N 1
ATOM 1514 C CA . GLN A 1 199 ? -17.438 -25.734 -10.836 1 93 199 GLN A CA 1
ATOM 1515 C C . GLN A 1 199 ? -16.219 -26.641 -10.914 1 93 199 GLN A C 1
ATOM 1517 O O . GLN A 1 199 ? -16.062 -27.562 -10.117 1 93 199 GLN A O 1
ATOM 1522 N N . THR A 1 200 ? -15.359 -26.422 -11.875 1 94.31 200 THR A N 1
ATOM 1523 C CA . THR A 1 200 ? -14.141 -27.203 -12.023 1 94.31 200 THR A CA 1
ATOM 1524 C C . THR A 1 200 ? -13.266 -27.078 -10.781 1 94.31 200 THR A C 1
ATOM 1526 O O . THR A 1 200 ? -12.688 -28.078 -10.32 1 94.31 200 THR A O 1
ATOM 1529 N N . ILE A 1 201 ? -13.18 -25.875 -10.219 1 94.69 201 ILE A N 1
ATOM 1530 C CA . ILE A 1 201 ? -12.391 -25.625 -9.016 1 94.69 201 ILE A CA 1
ATOM 1531 C C . ILE A 1 201 ? -12.984 -26.391 -7.836 1 94.69 201 ILE A C 1
ATOM 1533 O O . ILE A 1 201 ? -12.258 -27.047 -7.086 1 94.69 201 ILE A O 1
ATOM 1537 N N . ARG A 1 202 ? -14.281 -26.391 -7.762 1 94.06 202 ARG A N 1
ATOM 1538 C CA . ARG A 1 202 ? -14.961 -27.109 -6.688 1 94.06 202 ARG A CA 1
ATOM 1539 C C . ARG A 1 202 ? -14.789 -28.609 -6.84 1 94.06 202 ARG A C 1
ATOM 1541 O O . ARG A 1 202 ? -14.531 -29.312 -5.859 1 94.06 202 ARG A O 1
ATOM 1548 N N . ASP A 1 203 ? -14.852 -29.047 -8.047 1 94.62 203 ASP A N 1
ATOM 1549 C CA . ASP A 1 203 ? -14.719 -30.469 -8.336 1 94.62 203 ASP A CA 1
ATOM 1550 C C . ASP A 1 203 ? -13.312 -30.969 -7.992 1 94.62 203 ASP A C 1
ATOM 1552 O O . ASP A 1 203 ? -13.125 -32.156 -7.668 1 94.62 203 ASP A O 1
ATOM 1556 N N . ALA A 1 204 ? -12.406 -30.141 -8.109 1 93.94 204 ALA A N 1
ATOM 1557 C CA . ALA A 1 204 ? -11.023 -30.5 -7.812 1 93.94 204 ALA A CA 1
ATOM 1558 C C . ALA A 1 204 ? -10.766 -30.516 -6.309 1 93.94 204 ALA A C 1
ATOM 1560 O O . ALA A 1 204 ? -9.672 -30.844 -5.859 1 93.94 204 ALA A O 1
ATOM 1561 N N . GLY A 1 205 ? -11.812 -30.047 -5.496 1 93.44 205 GLY A N 1
ATOM 1562 C CA . GLY A 1 205 ? -11.711 -30.172 -4.047 1 93.44 205 GLY A CA 1
ATOM 1563 C C . GLY A 1 205 ? -11.414 -28.844 -3.361 1 93.44 205 GLY A C 1
ATOM 1564 O O . GLY A 1 205 ? -11.242 -28.797 -2.143 1 93.44 205 GLY A O 1
ATOM 1565 N N . PHE A 1 206 ? -11.305 -27.812 -4.105 1 94.31 206 PHE A N 1
ATOM 1566 C CA . PHE A 1 206 ? -11.039 -26.5 -3.51 1 94.31 206 PHE A CA 1
ATOM 1567 C C . PHE A 1 206 ? -12.312 -25.906 -2.92 1 94.31 206 PHE A C 1
ATOM 1569 O O . PHE A 1 206 ? -13.398 -26.047 -3.494 1 94.31 206 PHE A O 1
ATOM 1576 N N . VAL A 1 207 ? -12.172 -25.234 -1.81 1 95.19 207 VAL A N 1
ATOM 1577 C CA . VAL A 1 207 ? -13.281 -24.531 -1.175 1 95.19 207 VAL A CA 1
ATOM 1578 C C . VAL A 1 207 ? -13.25 -23.047 -1.558 1 95.19 207 VAL A C 1
ATOM 1580 O O . VAL A 1 207 ? -12.383 -22.297 -1.096 1 95.19 207 VAL A O 1
ATOM 1583 N N . ILE A 1 208 ? -14.234 -22.656 -2.312 1 94.31 208 ILE A N 1
ATOM 1584 C CA . ILE A 1 208 ? -14.32 -21.25 -2.713 1 94.31 208 ILE A CA 1
ATOM 1585 C C . ILE A 1 208 ? -14.992 -20.438 -1.606 1 94.31 208 ILE A C 1
ATOM 1587 O O . ILE A 1 208 ? -16.109 -20.75 -1.191 1 94.31 208 ILE A O 1
ATOM 1591 N N . THR A 1 209 ? -14.32 -19.391 -1.165 1 91.62 209 THR A N 1
ATOM 1592 C CA . THR A 1 209 ? -14.828 -18.609 -0.045 1 91.62 209 THR A CA 1
ATOM 1593 C C . THR A 1 209 ? -15.359 -17.266 -0.525 1 91.62 209 THR A C 1
ATOM 1595 O O . THR A 1 209 ? -16.125 -16.609 0.179 1 91.62 209 THR A O 1
ATOM 1598 N N . ASP A 1 210 ? -14.891 -16.891 -1.684 1 88 210 ASP A N 1
ATOM 1599 C CA . ASP A 1 210 ? -15.344 -15.594 -2.195 1 88 210 ASP A CA 1
ATOM 1600 C C . ASP A 1 210 ? -15.242 -15.539 -3.719 1 88 210 ASP A C 1
ATOM 1602 O O . ASP A 1 210 ? -14.305 -16.078 -4.305 1 88 210 ASP A O 1
ATOM 1606 N N . ILE A 1 211 ? -16.281 -14.984 -4.332 1 88.44 211 ILE A N 1
ATOM 1607 C CA . ILE A 1 211 ? -16.297 -14.648 -5.754 1 88.44 211 ILE A CA 1
ATOM 1608 C C . ILE A 1 211 ? -16.812 -13.227 -5.945 1 88.44 211 ILE A C 1
ATOM 1610 O O . ILE A 1 211 ? -17.891 -12.883 -5.461 1 88.44 211 ILE A O 1
ATOM 1614 N N . SER A 1 212 ? -15.945 -12.461 -6.562 1 84.88 212 SER A N 1
ATOM 1615 C CA . SER A 1 212 ? -16.391 -11.094 -6.805 1 84.88 212 SER A CA 1
ATOM 1616 C C . SER A 1 212 ? -15.891 -10.586 -8.156 1 84.88 212 SER A C 1
ATOM 1618 O O . SER A 1 212 ? -14.781 -10.898 -8.578 1 84.88 212 SER A O 1
ATOM 1620 N N . THR A 1 213 ? -16.781 -9.938 -8.828 1 80.69 213 THR A N 1
ATOM 1621 C CA . THR A 1 213 ? -16.422 -9.359 -10.117 1 80.69 213 THR A CA 1
ATOM 1622 C C . THR A 1 213 ? -16.234 -7.848 -10 1 80.69 213 THR A C 1
ATOM 1624 O O . THR A 1 213 ? -17.016 -7.168 -9.336 1 80.69 213 THR A O 1
ATOM 1627 N N . LEU A 1 214 ? -15.055 -7.477 -10.359 1 74.19 214 LEU A N 1
ATOM 1628 C CA . LEU A 1 214 ? -14.742 -6.055 -10.43 1 74.19 214 LEU A CA 1
ATOM 1629 C C . LEU A 1 214 ? -14.961 -5.516 -11.836 1 74.19 214 LEU A C 1
ATOM 1631 O O . LEU A 1 214 ? -14.406 -6.047 -12.805 1 74.19 214 LEU A O 1
ATOM 1635 N N . LYS A 1 215 ? -15.875 -4.617 -12.055 1 64.31 215 LYS A N 1
ATOM 1636 C CA . LYS A 1 215 ? -16.109 -3.953 -13.336 1 64.31 215 LYS A CA 1
ATOM 1637 C C . LYS A 1 215 ? -15.422 -2.588 -13.375 1 64.31 215 LYS A C 1
ATOM 1639 O O . LYS A 1 215 ? -15.695 -1.723 -12.547 1 64.31 215 LYS A O 1
ATOM 1644 N N . VAL A 1 216 ? -14.281 -2.525 -13.844 1 63.28 216 VAL A N 1
ATOM 1645 C CA . VAL A 1 216 ? -13.594 -1.242 -13.969 1 63.28 216 VAL A CA 1
ATOM 1646 C C . VAL A 1 216 ? -14.07 -0.533 -15.234 1 63.28 216 VAL A C 1
ATOM 1648 O O . VAL A 1 216 ? -14.203 -1.154 -16.297 1 63.28 216 VAL A O 1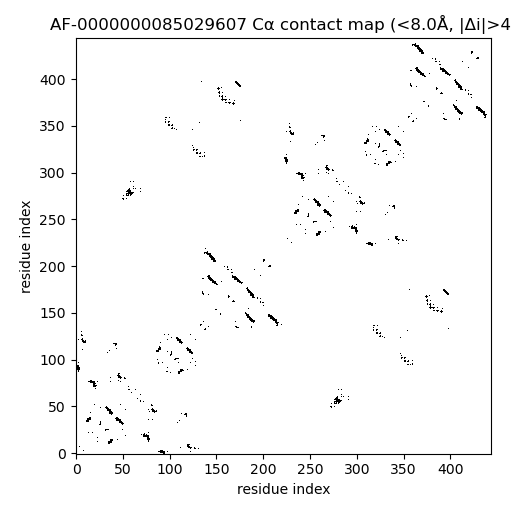
ATOM 1651 N N . ASP A 1 217 ? -14.859 0.589 -15.133 1 54.56 217 ASP A N 1
ATOM 1652 C CA . ASP A 1 217 ? -15.258 1.371 -16.297 1 54.56 217 ASP A CA 1
ATOM 1653 C C . ASP A 1 217 ? -14.039 1.795 -17.125 1 54.56 217 ASP A C 1
ATOM 1655 O O . ASP A 1 217 ? -12.945 1.977 -16.562 1 54.56 217 ASP A O 1
ATOM 1659 N N . ASP A 1 218 ? -13.898 1.444 -18.344 1 44.03 218 ASP A N 1
ATOM 1660 C CA . ASP A 1 218 ? -12.891 1.785 -19.344 1 44.03 218 ASP A CA 1
ATOM 1661 C C . ASP A 1 218 ? -12.266 3.148 -19.062 1 44.03 218 ASP A C 1
ATOM 1663 O O . ASP A 1 218 ? -11.328 3.562 -19.734 1 44.03 218 ASP A O 1
ATOM 1667 N N . ALA A 1 219 ? -12.742 4.086 -18.453 1 38.72 219 ALA A N 1
ATOM 1668 C CA . ALA A 1 219 ? -12.227 5.449 -18.469 1 38.72 219 ALA A CA 1
ATOM 1669 C C . ALA A 1 219 ? -10.867 5.527 -17.766 1 38.72 219 ALA A C 1
ATOM 1671 O O . ALA A 1 219 ? -10.234 6.586 -17.75 1 38.72 219 ALA A O 1
ATOM 1672 N N . HIS A 1 220 ? -10.422 4.766 -16.953 1 40.31 220 HIS A N 1
ATOM 1673 C CA . HIS A 1 220 ? -9.211 5.004 -16.188 1 40.31 220 HIS A CA 1
ATOM 1674 C C . HIS A 1 220 ? -7.965 4.773 -17.031 1 40.31 220 HIS A C 1
ATOM 1676 O O . HIS A 1 220 ? -6.84 4.879 -16.547 1 40.31 220 HIS A O 1
ATOM 1682 N N . GLU A 1 221 ? -8.086 4.141 -18.031 1 33.97 221 GLU A N 1
ATOM 1683 C CA . GLU A 1 221 ? -6.934 4.035 -18.922 1 33.97 221 GLU A CA 1
ATOM 1684 C C . GLU A 1 221 ? -6.578 5.391 -19.531 1 33.97 221 GLU A C 1
ATOM 1686 O O . GLU A 1 221 ? -5.652 5.492 -20.344 1 33.97 221 GLU A O 1
ATOM 1691 N N . GLU A 1 222 ? -7.312 6.453 -19.297 1 28.52 222 GLU A N 1
ATOM 1692 C CA . GLU A 1 222 ? -6.672 7.566 -19.984 1 28.52 222 GLU A CA 1
ATOM 1693 C C . GLU A 1 222 ? -5.52 8.141 -19.156 1 28.52 222 GLU A C 1
ATOM 1695 O O . GLU A 1 222 ? -5.621 8.25 -17.938 1 28.52 222 GLU A O 1
ATOM 1700 N N . MET B 1 1 ? -8.969 -10.891 0.713 1 78.69 1 MET B N 1
ATOM 1701 C CA . MET B 1 1 ? -8.859 -10.062 1.914 1 78.69 1 MET B CA 1
ATOM 1702 C C . MET B 1 1 ? -9.812 -8.875 1.843 1 78.69 1 MET B C 1
ATOM 1704 O O . MET B 1 1 ? -9.898 -8.211 0.809 1 78.69 1 MET B O 1
ATOM 1708 N N . GLN B 1 2 ? -10.578 -8.789 2.854 1 86 2 GLN B N 1
ATOM 1709 C CA . GLN B 1 2 ? -11.555 -7.707 2.902 1 86 2 GLN B CA 1
ATOM 1710 C C . GLN B 1 2 ? -11.117 -6.617 3.875 1 86 2 GLN B C 1
ATOM 1712 O O . GLN B 1 2 ? -10.219 -6.832 4.695 1 86 2 GLN B O 1
ATOM 1717 N N . VAL B 1 3 ? -11.703 -5.457 3.729 1 92.81 3 VAL B N 1
ATOM 1718 C CA . VAL B 1 3 ? -11.391 -4.309 4.57 1 92.81 3 VAL B CA 1
ATOM 1719 C C . VAL B 1 3 ? -11.562 -4.68 6.039 1 92.81 3 VAL B C 1
ATOM 1721 O O . VAL B 1 3 ? -10.727 -4.336 6.879 1 92.81 3 VAL B O 1
ATOM 1724 N N . LYS B 1 4 ? -12.531 -5.484 6.312 1 91.88 4 LYS B N 1
ATOM 1725 C CA . LYS B 1 4 ? -12.828 -5.848 7.695 1 91.88 4 LYS B CA 1
ATOM 1726 C C . LYS B 1 4 ? -11.695 -6.676 8.305 1 91.88 4 LYS B C 1
ATOM 1728 O O . LYS B 1 4 ? -11.547 -6.73 9.523 1 91.88 4 LYS B O 1
ATOM 1733 N N . ASP B 1 5 ? -10.891 -7.305 7.48 1 86.19 5 ASP B N 1
ATOM 1734 C CA . ASP B 1 5 ? -9.789 -8.141 7.957 1 86.19 5 ASP B CA 1
ATOM 1735 C C . ASP B 1 5 ? -8.609 -7.285 8.406 1 86.19 5 ASP B C 1
ATOM 1737 O O . ASP B 1 5 ? -7.734 -7.758 9.141 1 86.19 5 ASP B O 1
ATOM 1741 N N . LEU B 1 6 ? -8.555 -6.008 7.988 1 88.44 6 LEU B N 1
ATOM 1742 C CA . LEU B 1 6 ? -7.371 -5.184 8.211 1 88.44 6 LEU B CA 1
ATOM 1743 C C . LEU B 1 6 ? -7.715 -3.936 9.008 1 88.44 6 LEU B C 1
ATOM 1745 O O . LEU B 1 6 ? -6.848 -3.354 9.664 1 88.44 6 LEU B O 1
ATOM 1749 N N . MET B 1 7 ? -8.938 -3.539 8.914 1 91 7 MET B N 1
ATOM 1750 C CA . MET B 1 7 ? -9.328 -2.24 9.461 1 91 7 MET B CA 1
ATOM 1751 C C . MET B 1 7 ? -9.219 -2.232 10.977 1 91 7 MET B C 1
ATOM 1753 O O . MET B 1 7 ? -9.234 -3.287 11.617 1 91 7 MET B O 1
ATOM 1757 N N . THR B 1 8 ? -9.008 -1.052 11.5 1 89.31 8 THR B N 1
ATOM 1758 C CA . THR B 1 8 ? -9.195 -0.828 12.93 1 89.31 8 THR B CA 1
ATOM 1759 C C . THR B 1 8 ? -10.68 -0.733 13.266 1 89.31 8 THR B C 1
ATOM 1761 O O . THR B 1 8 ? -11.398 0.121 12.734 1 89.31 8 THR B O 1
ATOM 1764 N N . LYS B 1 9 ? -11.102 -1.598 14.062 1 87.06 9 LYS B N 1
ATOM 1765 C CA . LYS B 1 9 ? -12.523 -1.683 14.359 1 87.06 9 LYS B CA 1
ATOM 1766 C C . LYS B 1 9 ? -12.922 -0.703 15.461 1 87.06 9 LYS B C 1
ATOM 1768 O O . LYS B 1 9 ? -14 -0.108 15.414 1 87.06 9 LYS B O 1
ATOM 1773 N N . VAL B 1 10 ? -12.102 -0.533 16.438 1 84.81 10 VAL B N 1
ATOM 1774 C CA . VAL B 1 10 ? -12.383 0.419 17.5 1 84.81 10 VAL B CA 1
ATOM 1775 C C . VAL B 1 10 ? -11.828 1.791 17.141 1 84.81 10 VAL B C 1
ATOM 1777 O O . VAL B 1 10 ? -10.688 2.121 17.484 1 84.81 10 VAL B O 1
ATOM 1780 N N . VAL B 1 11 ? -12.609 2.467 16.422 1 87.56 11 VAL B N 1
ATOM 1781 C CA . VAL B 1 11 ? -12.164 3.752 15.891 1 87.56 11 VAL B CA 1
ATOM 1782 C C . VAL B 1 11 ? -12.57 4.871 16.844 1 87.56 11 VAL B C 1
ATOM 1784 O O . VAL B 1 11 ? -13.672 4.863 17.391 1 87.56 11 VAL B O 1
ATOM 1787 N N . LYS B 1 12 ? -11.68 5.711 17.172 1 91.81 12 LYS B N 1
ATOM 1788 C CA . LYS B 1 12 ? -12.031 6.93 17.891 1 91.81 12 LYS B CA 1
ATOM 1789 C C . LYS B 1 12 ? -12.688 7.949 16.969 1 91.81 12 LYS B C 1
ATOM 1791 O O . LYS B 1 12 ? -12.219 8.18 15.859 1 91.81 12 LYS B O 1
ATOM 1796 N N . VAL B 1 13 ? -13.797 8.375 17.422 1 94.19 13 VAL B N 1
ATOM 1797 C CA . VAL B 1 13 ? -14.531 9.367 16.641 1 94.19 13 VAL B CA 1
ATOM 1798 C C . VAL B 1 13 ? -14.742 10.625 17.469 1 94.19 13 VAL B C 1
ATOM 1800 O O . VAL B 1 13 ? -14.578 10.609 18.703 1 94.19 13 VAL B O 1
ATOM 1803 N N . VAL B 1 14 ? -15.008 11.703 16.812 1 94.56 14 VAL B N 1
ATOM 1804 C CA . VAL B 1 14 ? -15.383 12.945 17.484 1 94.56 14 VAL B CA 1
ATOM 1805 C C . VAL B 1 14 ? -16.719 13.445 16.922 1 94.56 14 VAL B C 1
ATOM 1807 O O . VAL B 1 14 ? -17.125 13.055 15.828 1 94.56 14 VAL B O 1
ATOM 1810 N N . THR B 1 15 ? -17.359 14.227 17.734 1 95.19 15 THR B N 1
ATOM 1811 C CA . THR B 1 15 ? -18.609 14.805 17.266 1 95.19 15 THR B CA 1
ATOM 1812 C C . THR B 1 15 ? -18.375 16.141 16.562 1 95.19 15 THR B C 1
ATOM 1814 O O . THR B 1 15 ? -17.281 16.703 16.672 1 95.19 15 THR B O 1
ATOM 1817 N N . THR B 1 16 ? -19.406 16.594 15.867 1 93 16 THR B N 1
ATOM 1818 C CA . THR B 1 16 ? -19.312 17.844 15.117 1 93 16 THR B CA 1
ATOM 1819 C C . THR B 1 16 ? -19.078 19.016 16.062 1 93 16 THR B C 1
ATOM 1821 O O . THR B 1 16 ? -18.547 20.047 15.648 1 93 16 THR B O 1
ATOM 1824 N N . GLU B 1 17 ? -19.406 18.828 17.359 1 92.38 17 GLU B N 1
ATOM 1825 C CA . GLU B 1 17 ? -19.406 19.953 18.297 1 92.38 17 GLU B CA 1
ATOM 1826 C C . GLU B 1 17 ? -18.109 19.969 19.109 1 92.38 17 GLU B C 1
ATOM 1828 O O . GLU B 1 17 ? -17.828 20.953 19.812 1 92.38 17 GLU B O 1
ATOM 1833 N N . GLN B 1 18 ? -17.375 18.969 19 1 92.31 18 GLN B N 1
ATOM 1834 C CA . GLN B 1 18 ? -16.125 18.922 19.766 1 92.31 18 GLN B CA 1
ATOM 1835 C C . GLN B 1 18 ? -15.133 19.953 19.234 1 92.31 18 GLN B C 1
ATOM 1837 O O . GLN B 1 18 ? -15.062 20.188 18.031 1 92.31 18 GLN B O 1
ATOM 1842 N N . SER B 1 19 ? -14.406 20.516 20.156 1 89.88 19 SER B N 1
ATOM 1843 C CA . SER B 1 19 ? -13.469 21.578 19.797 1 89.88 19 SER B CA 1
ATOM 1844 C C . SER B 1 19 ? -12.211 21 19.156 1 89.88 19 SER B C 1
ATOM 1846 O O . SER B 1 19 ? -11.875 19.844 19.359 1 89.88 19 SER B O 1
ATOM 1848 N N . LEU B 1 20 ? -11.555 21.844 18.453 1 87.25 20 LEU B N 1
ATOM 1849 C CA . LEU B 1 20 ? -10.312 21.438 17.812 1 87.25 20 LEU B CA 1
ATOM 1850 C C . LEU B 1 20 ? -9.234 21.156 18.844 1 87.25 20 LEU B C 1
ATOM 1852 O O . LEU B 1 20 ? -8.352 20.328 18.625 1 87.25 20 LEU B O 1
ATOM 1856 N N . LEU B 1 21 ? -9.375 21.859 19.969 1 84.88 21 LEU B N 1
ATOM 1857 C CA . LEU B 1 21 ? -8.438 21.578 21.047 1 84.88 21 LEU B CA 1
ATOM 1858 C C . LEU B 1 21 ? -8.586 20.141 21.547 1 84.88 21 LEU B C 1
ATOM 1860 O O . LEU B 1 21 ? -7.586 19.438 21.734 1 84.88 21 LEU B O 1
ATOM 1864 N N . GLU B 1 22 ? -9.82 19.766 21.75 1 88.25 22 GLU B N 1
ATOM 1865 C CA . GLU B 1 22 ? -10.086 18.391 22.172 1 88.25 22 GLU B CA 1
ATOM 1866 C C . GLU B 1 22 ? -9.602 17.391 21.125 1 88.25 22 GLU B C 1
ATOM 1868 O O . GLU B 1 22 ? -9.055 16.344 21.469 1 88.25 22 GLU B O 1
ATOM 1873 N N . ILE B 1 23 ? -9.812 17.766 19.938 1 89.12 23 ILE B N 1
ATOM 1874 C CA . ILE B 1 23 ? -9.43 16.891 18.828 1 89.12 23 ILE B CA 1
ATOM 1875 C C . ILE B 1 23 ? -7.906 16.75 18.781 1 89.12 23 ILE B C 1
ATOM 1877 O O . ILE B 1 23 ? -7.375 15.656 18.625 1 89.12 23 ILE B O 1
ATOM 1881 N N . ARG B 1 24 ? -7.27 17.812 18.875 1 84.38 24 ARG B N 1
ATOM 1882 C CA . ARG B 1 24 ? -5.812 17.797 18.875 1 84.38 24 ARG B CA 1
ATOM 1883 C C . ARG B 1 24 ? -5.273 16.906 20 1 84.38 24 ARG B C 1
ATOM 1885 O O . ARG B 1 24 ? -4.352 16.125 19.781 1 84.38 24 ARG B O 1
ATOM 1892 N N . GLU B 1 25 ? -5.836 17.078 21.203 1 85.25 25 GLU B N 1
ATOM 1893 C CA . GLU B 1 25 ? -5.414 16.281 22.344 1 85.25 25 GLU B CA 1
ATOM 1894 C C . GLU B 1 25 ? -5.66 14.789 22.078 1 85.25 25 GLU B C 1
ATOM 1896 O O . GLU B 1 25 ? -4.824 13.953 22.422 1 85.25 25 GLU B O 1
ATOM 1901 N N . LEU B 1 26 ? -6.766 14.547 21.5 1 87.56 26 LEU B N 1
ATOM 1902 C CA . LEU B 1 26 ? -7.102 13.164 21.172 1 87.56 26 LEU B CA 1
ATOM 1903 C C . LEU B 1 26 ? -6.098 12.578 20.188 1 87.56 26 LEU B C 1
ATOM 1905 O O . LEU B 1 26 ? -5.656 11.445 20.344 1 87.56 26 LEU B O 1
ATOM 1909 N N . MET B 1 27 ? -5.742 13.328 19.188 1 85.56 27 MET B N 1
ATOM 1910 C CA . MET B 1 27 ? -4.789 12.883 18.172 1 85.56 27 MET B CA 1
ATOM 1911 C C . MET B 1 27 ? -3.412 12.648 18.781 1 85.56 27 MET B C 1
ATOM 1913 O O . MET B 1 27 ? -2.781 11.625 18.531 1 85.56 27 MET B O 1
ATOM 1917 N N . LEU B 1 28 ? -3.016 13.594 19.609 1 79.88 28 LEU B N 1
ATOM 1918 C CA . LEU B 1 28 ? -1.699 13.508 20.234 1 79.88 28 LEU B CA 1
ATOM 1919 C C . LEU B 1 28 ? -1.635 12.336 21.203 1 79.88 28 LEU B C 1
ATOM 1921 O O . LEU B 1 28 ? -0.669 11.57 21.203 1 79.88 28 LEU B O 1
ATOM 1925 N N . ASN B 1 29 ? -2.684 12.156 21.969 1 85.06 29 ASN B N 1
ATOM 1926 C CA . ASN B 1 29 ? -2.713 11.141 23.016 1 85.06 29 ASN B CA 1
ATOM 1927 C C . ASN B 1 29 ? -2.816 9.734 22.422 1 85.06 29 ASN B C 1
ATOM 1929 O O . ASN B 1 29 ? -2.408 8.758 23.062 1 85.06 29 ASN B O 1
ATOM 1933 N N . ASN B 1 30 ? -3.309 9.68 21.188 1 83.81 30 ASN B N 1
ATOM 1934 C CA . ASN B 1 30 ? -3.543 8.359 20.625 1 83.81 30 ASN B CA 1
ATOM 1935 C C . ASN B 1 30 ? -2.729 8.141 19.344 1 83.81 30 ASN B C 1
ATOM 1937 O O . ASN B 1 30 ? -2.91 7.141 18.656 1 83.81 30 ASN B O 1
ATOM 1941 N N . ASN B 1 31 ? -1.92 9.078 19 1 78.38 31 ASN B N 1
ATOM 1942 C CA . ASN B 1 31 ? -1.087 9.016 17.812 1 78.38 31 ASN B CA 1
ATOM 1943 C C . ASN B 1 31 ? -1.925 8.789 16.547 1 78.38 31 ASN B C 1
ATOM 1945 O O . ASN B 1 31 ? -1.642 7.879 15.766 1 78.38 31 ASN B O 1
ATOM 1949 N N . LEU B 1 32 ? -2.961 9.555 16.547 1 83.12 32 LEU B N 1
ATOM 1950 C CA . LEU B 1 32 ? -3.855 9.469 15.391 1 83.12 32 LEU B CA 1
ATOM 1951 C C . LEU B 1 32 ? -3.664 10.672 14.469 1 83.12 32 LEU B C 1
ATOM 1953 O O . LEU B 1 32 ? -3.547 11.805 14.938 1 83.12 32 LEU B O 1
ATOM 1957 N N . ARG B 1 33 ? -3.684 10.422 13.219 1 78.56 33 ARG B N 1
ATOM 1958 C CA . ARG B 1 33 ? -3.529 11.492 12.242 1 78.56 33 ARG B CA 1
ATOM 1959 C C . ARG B 1 33 ? -4.875 11.883 11.641 1 78.56 33 ARG B C 1
ATOM 1961 O O . ARG B 1 33 ? -5.004 12.953 11.047 1 78.56 33 ARG B O 1
ATOM 1968 N N . ARG B 1 34 ? -5.797 11.008 11.789 1 86.69 34 ARG B N 1
ATOM 1969 C CA . ARG B 1 34 ? -7.117 11.219 11.211 1 86.69 34 ARG B CA 1
ATOM 1970 C C . ARG B 1 34 ? -8.211 10.711 12.141 1 86.69 34 ARG B C 1
ATOM 1972 O O . ARG B 1 34 ? -8.055 9.68 12.797 1 86.69 34 ARG B O 1
ATOM 1979 N N . ILE B 1 35 ? -9.227 11.469 12.273 1 91.94 35 ILE B N 1
ATOM 1980 C CA . ILE B 1 35 ? -10.344 11.094 13.133 1 91.94 35 ILE B CA 1
ATOM 1981 C C . ILE B 1 35 ? -11.664 11.359 12.414 1 91.94 35 ILE B C 1
ATOM 1983 O O . ILE B 1 35 ? -11.922 12.484 11.977 1 91.94 35 ILE B O 1
ATOM 1987 N N . PRO B 1 36 ? -12.469 10.312 12.297 1 95.31 36 PRO B N 1
ATOM 1988 C CA . PRO B 1 36 ? -13.805 10.555 11.742 1 95.31 36 PRO B CA 1
ATOM 1989 C C . PRO B 1 36 ? -14.68 11.414 12.648 1 95.31 36 PRO B C 1
ATOM 1991 O O . PRO B 1 36 ? -14.586 11.312 13.875 1 95.31 36 PRO B O 1
ATOM 1994 N N . VAL B 1 37 ? -15.461 12.281 12.016 1 96.12 37 VAL B N 1
ATOM 1995 C CA . VAL B 1 37 ? -16.453 13.094 12.719 1 96.12 37 VAL B CA 1
ATOM 1996 C C . VAL B 1 37 ? -17.844 12.5 12.531 1 96.12 37 VAL B C 1
ATOM 1998 O O . VAL B 1 37 ? -18.25 12.203 11.398 1 96.12 37 VAL B O 1
ATOM 2001 N N . VAL B 1 38 ? -18.531 12.297 13.617 1 96.38 38 VAL B N 1
ATOM 2002 C CA . VAL B 1 38 ? -19.844 11.648 13.531 1 96.38 38 VAL B CA 1
ATOM 2003 C C . VAL B 1 38 ? -20.891 12.516 14.219 1 96.38 38 VAL B C 1
ATOM 2005 O O . VAL B 1 38 ? -20.562 13.43 14.969 1 96.38 38 VAL B O 1
ATOM 2008 N N . ASP B 1 39 ? -22.125 12.25 13.867 1 94.5 39 ASP B N 1
ATOM 2009 C CA . ASP B 1 39 ? -23.219 12.891 14.602 1 94.5 39 ASP B CA 1
ATOM 2010 C C . ASP B 1 39 ? -23.594 12.086 15.844 1 94.5 39 ASP B C 1
ATOM 2012 O O . ASP B 1 39 ? -22.875 11.156 16.219 1 94.5 39 ASP B O 1
ATOM 2016 N N . GLY B 1 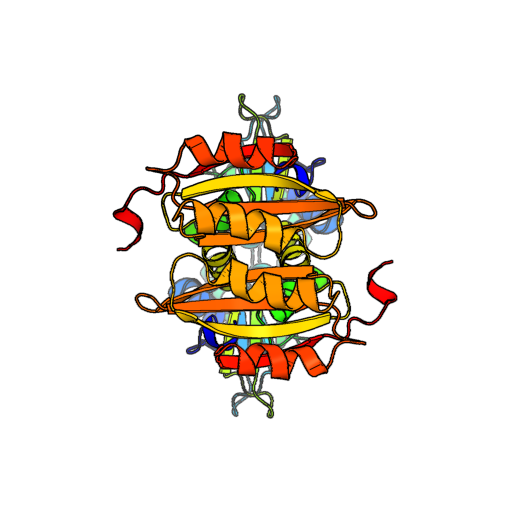40 ? -24.609 12.516 16.516 1 92.31 40 GLY B N 1
ATOM 2017 C CA . GLY B 1 40 ? -25.031 11.891 17.766 1 92.31 40 GLY B CA 1
ATOM 2018 C C . GLY B 1 40 ? -25.422 10.438 17.594 1 92.31 40 GLY B C 1
ATOM 2019 O O . GLY B 1 40 ? -25.406 9.672 18.562 1 92.31 40 GLY B O 1
ATOM 2020 N N . ASP B 1 41 ? -25.688 10.039 16.344 1 93.31 41 ASP B N 1
ATOM 2021 C CA . ASP B 1 41 ? -26.125 8.672 16.078 1 93.31 41 ASP B CA 1
ATOM 2022 C C . ASP B 1 41 ? -25 7.828 15.5 1 93.31 41 ASP B C 1
ATOM 2024 O O . ASP B 1 41 ? -25.203 6.684 15.102 1 93.31 41 ASP B O 1
ATOM 2028 N N . GLY B 1 42 ? -23.859 8.383 15.359 1 93.44 42 GLY B N 1
ATOM 2029 C CA . GLY B 1 42 ? -22.719 7.637 14.883 1 93.44 42 GLY B CA 1
ATOM 2030 C C . GLY B 1 42 ? -22.562 7.672 13.367 1 93.44 42 GLY B C 1
ATOM 2031 O O . GLY B 1 42 ? -21.734 6.961 12.805 1 93.44 42 GLY B O 1
ATOM 2032 N N . HIS B 1 43 ? -23.391 8.562 12.797 1 95.38 43 HIS B N 1
ATOM 2033 C CA . HIS B 1 43 ? -23.297 8.695 11.352 1 95.38 43 HIS B CA 1
ATOM 2034 C C . HIS B 1 43 ? -22.141 9.594 10.945 1 95.38 43 HIS B C 1
ATOM 2036 O O . HIS B 1 43 ? -21.922 10.648 11.555 1 95.38 43 HIS B O 1
ATOM 2042 N N . LEU B 1 44 ? -21.469 9.133 9.922 1 96.5 44 LEU B N 1
ATOM 2043 C CA . LEU B 1 44 ? -20.312 9.867 9.453 1 96.5 44 LEU B CA 1
ATOM 2044 C C . LEU B 1 44 ? -20.719 11.234 8.898 1 96.5 44 LEU B C 1
ATOM 2046 O O . LEU B 1 44 ? -21.609 11.32 8.062 1 96.5 44 LEU B O 1
ATOM 2050 N N . LYS B 1 45 ? -20.016 12.281 9.398 1 95.12 45 LYS B N 1
ATOM 2051 C CA . LYS B 1 45 ? -20.266 13.633 8.93 1 95.12 45 LYS B CA 1
ATOM 2052 C C . LYS B 1 45 ? -19.047 14.227 8.242 1 95.12 45 LYS B C 1
ATOM 2054 O O . LYS B 1 45 ? -19.156 15.164 7.445 1 95.12 45 LYS B O 1
ATOM 2059 N N . GLY B 1 46 ? -17.969 13.711 8.57 1 94.38 46 GLY B N 1
ATOM 2060 C CA . GLY B 1 46 ? -16.734 14.227 8.016 1 94.38 46 GLY B CA 1
ATOM 2061 C C . GLY B 1 46 ? -15.5 13.555 8.586 1 94.38 46 GLY B C 1
ATOM 2062 O O . GLY B 1 46 ? -15.594 12.477 9.18 1 94.38 46 GLY B O 1
ATOM 2063 N N . ILE B 1 47 ? -14.336 14.125 8.297 1 93.56 47 ILE B N 1
ATOM 2064 C CA . ILE B 1 47 ? -13.062 13.633 8.82 1 93.56 47 ILE B CA 1
ATOM 2065 C C . ILE B 1 47 ? -12.133 14.812 9.086 1 93.56 47 ILE B C 1
ATOM 2067 O O . ILE B 1 47 ? -12.094 15.773 8.32 1 93.56 47 ILE B O 1
ATOM 2071 N N . VAL B 1 48 ? -11.523 14.766 10.234 1 89.44 48 VAL B N 1
ATOM 2072 C CA . VAL B 1 48 ? -10.523 15.773 10.578 1 89.44 48 VAL B CA 1
ATOM 2073 C C . VAL B 1 48 ? -9.133 15.141 10.539 1 89.44 48 VAL B C 1
ATOM 2075 O O . VAL B 1 48 ? -8.922 14.055 11.078 1 89.44 48 VAL B O 1
ATOM 2078 N N . THR B 1 49 ? -8.227 15.797 9.867 1 83.12 49 THR B N 1
ATOM 2079 C CA . THR B 1 49 ? -6.855 15.305 9.781 1 83.12 49 THR B CA 1
ATOM 2080 C C . THR B 1 49 ? -5.902 16.203 10.562 1 83.12 49 THR B C 1
ATOM 2082 O O . THR B 1 49 ? -6.266 17.312 10.945 1 83.12 49 THR B O 1
ATOM 2085 N N . ASP B 1 50 ? -4.762 15.617 10.852 1 76.94 50 ASP B N 1
ATOM 2086 C CA . ASP B 1 50 ? -3.734 16.422 11.5 1 76.94 50 ASP B CA 1
ATOM 2087 C C . ASP B 1 50 ? -3.391 17.656 10.656 1 76.94 50 ASP B C 1
ATOM 2089 O O . ASP B 1 50 ? -3.09 18.719 11.203 1 76.94 50 ASP B O 1
ATOM 2093 N N . GLY B 1 51 ? -3.486 17.438 9.445 1 71.56 51 GLY B N 1
ATOM 2094 C CA . GLY B 1 51 ? -3.283 18.578 8.57 1 71.56 51 GLY B CA 1
ATOM 2095 C C . GLY B 1 51 ? -4.32 19.672 8.758 1 71.56 51 GLY B C 1
ATOM 2096 O O . GLY B 1 51 ? -3.994 20.859 8.742 1 71.56 51 GLY B O 1
ATOM 2097 N N . ASP B 1 52 ? -5.512 19.266 8.914 1 73.62 52 ASP B N 1
ATOM 2098 C CA . ASP B 1 52 ? -6.586 20.219 9.172 1 73.62 52 ASP B CA 1
ATOM 2099 C C . ASP B 1 52 ? -6.34 20.984 10.469 1 73.62 52 ASP B C 1
ATOM 2101 O O . ASP B 1 52 ? -6.477 22.219 10.508 1 73.62 52 ASP B O 1
ATOM 2105 N N . VAL B 1 53 ? -6.004 20.281 11.5 1 73.69 53 VAL B N 1
ATOM 2106 C CA . VAL B 1 53 ? -5.762 20.859 12.812 1 73.69 53 VAL B CA 1
ATOM 2107 C C . VAL B 1 53 ? -4.559 21.797 12.742 1 73.69 53 VAL B C 1
ATOM 2109 O O . VAL B 1 53 ? -4.586 22.906 13.297 1 73.69 53 VAL B O 1
ATOM 2112 N N . SER B 1 54 ? -3.629 21.328 12.109 1 69.06 54 SER B N 1
ATOM 2113 C CA . SER B 1 54 ? -2.412 22.125 11.984 1 69.06 54 SER B CA 1
ATOM 2114 C C . SER B 1 54 ? -2.676 23.422 11.219 1 69.06 54 SER B C 1
ATOM 2116 O O . SER B 1 54 ? -2.156 24.469 11.578 1 69.06 54 SER B O 1
ATOM 2118 N N . ARG B 1 55 ? -3.436 23.266 10.289 1 67.56 55 ARG B N 1
ATOM 2119 C CA . ARG B 1 55 ? -3.756 24.453 9.492 1 67.56 55 ARG B CA 1
ATOM 2120 C C . ARG B 1 55 ? -4.562 25.453 10.305 1 67.56 55 ARG B C 1
ATOM 2122 O O . ARG B 1 55 ? -4.492 26.672 10.062 1 67.56 55 ARG B O 1
ATOM 2129 N N . ALA B 1 56 ? -5.27 24.891 11.273 1 65.69 56 ALA B N 1
ATOM 2130 C CA . ALA B 1 56 ? -6.117 25.75 12.102 1 65.69 56 ALA B CA 1
ATOM 2131 C C . ALA B 1 56 ? -5.355 26.266 13.312 1 65.69 56 ALA B C 1
ATOM 2133 O O . ALA B 1 56 ? -5.824 27.188 14 1 65.69 56 ALA B O 1
ATOM 2134 N N . THR B 1 57 ? -4.207 25.547 13.773 1 61.03 57 THR B N 1
ATOM 2135 C CA . THR B 1 57 ? -3.424 25.922 14.945 1 61.03 57 THR B CA 1
ATOM 2136 C C . THR B 1 57 ? -2.531 27.109 14.641 1 61.03 57 THR B C 1
ATOM 2138 O O . THR B 1 57 ? -1.864 27.156 13.602 1 61.03 57 THR B O 1
ATOM 2141 N N . PRO B 1 58 ? -2.736 28.109 15.617 1 49.72 58 PRO B N 1
ATOM 2142 C CA . PRO B 1 58 ? -1.856 29.266 15.414 1 49.72 58 PRO B CA 1
ATOM 2143 C C . PRO B 1 58 ? -0.377 28.906 15.531 1 49.72 58 PRO B C 1
ATOM 2145 O O . PRO B 1 58 ? -0.02 27.969 16.234 1 49.72 58 PRO B O 1
ATOM 2148 N N . SER B 1 59 ? 0.48 29.203 14.734 1 48 59 SER B N 1
ATOM 2149 C CA . SER B 1 59 ? 1.898 28.891 14.594 1 48 59 SER B CA 1
ATOM 2150 C C . SER B 1 59 ? 2.656 29.188 15.883 1 48 59 SER B C 1
ATOM 2152 O O . SER B 1 59 ? 2.279 30.078 16.641 1 48 59 SER B O 1
ATOM 2154 N N . ASP B 1 60 ? 3.203 28.094 16.578 1 46.16 60 ASP B N 1
ATOM 2155 C CA . ASP B 1 60 ? 4.059 28.297 17.75 1 46.16 60 ASP B CA 1
ATOM 2156 C C . ASP B 1 60 ? 4.77 29.641 17.672 1 46.16 60 ASP B C 1
ATOM 2158 O O . ASP B 1 60 ? 5.219 30.188 18.688 1 46.16 60 ASP B O 1
ATOM 2162 N N . ALA B 1 61 ? 5.227 30.047 16.484 1 43.81 61 ALA B N 1
ATOM 2163 C CA . ALA B 1 61 ? 6.051 31.25 16.469 1 43.81 61 ALA B CA 1
ATOM 2164 C C . ALA B 1 61 ? 5.246 32.469 16.891 1 43.81 61 ALA B C 1
ATOM 2166 O O . ALA B 1 61 ? 5.797 33.562 17.031 1 43.81 61 ALA B O 1
ATOM 2167 N N . SER B 1 62 ? 3.975 32.312 16.828 1 44.22 62 SER B N 1
ATOM 2168 C CA . SER B 1 62 ? 3.338 33.531 17.312 1 44.22 62 SER B CA 1
ATOM 2169 C C . SER B 1 62 ? 3.615 33.75 18.797 1 44.22 62 SER B C 1
ATOM 2171 O O . SER B 1 62 ? 3.869 32.812 19.531 1 44.22 62 SER B O 1
ATOM 2173 N N . THR B 1 63 ? 4.148 34.875 18.984 1 43.78 63 THR B N 1
ATOM 2174 C CA . THR B 1 63 ? 4.223 35.406 20.344 1 43.78 63 THR B CA 1
ATOM 2175 C C . THR B 1 63 ? 3.004 34.969 21.156 1 43.78 63 THR B C 1
ATOM 2177 O O . THR B 1 63 ? 2.795 35.438 22.266 1 43.78 63 THR B O 1
ATOM 2180 N N . LEU B 1 64 ? 2.193 34.375 20.406 1 48.84 64 LEU B N 1
ATOM 2181 C CA . LEU B 1 64 ? 1.069 34 21.266 1 48.84 64 LEU B CA 1
ATOM 2182 C C . LEU B 1 64 ? 1.464 32.875 22.219 1 48.84 64 LEU B C 1
ATOM 2184 O O . LEU B 1 64 ? 2.141 31.922 21.812 1 48.84 64 LEU B O 1
ATOM 2188 N N . ASP B 1 65 ? 1.361 33.188 23.375 1 53.91 65 ASP B N 1
ATOM 2189 C CA . ASP B 1 65 ? 1.588 32.219 24.453 1 53.91 65 ASP B CA 1
ATOM 2190 C C . ASP B 1 65 ? 0.745 30.969 24.25 1 53.91 65 ASP B C 1
ATOM 2192 O O . ASP B 1 65 ? -0.283 31 23.562 1 53.91 65 ASP B O 1
ATOM 2196 N N . ARG B 1 66 ? 1.242 29.797 24.234 1 58.59 66 ARG B N 1
ATOM 2197 C CA . ARG B 1 66 ? 0.575 28.5 24.266 1 58.59 66 ARG B CA 1
ATOM 2198 C C . ARG B 1 66 ? -0.883 28.641 24.688 1 58.59 66 ARG B C 1
ATOM 2200 O O . ARG B 1 66 ? -1.753 27.922 24.188 1 58.59 66 ARG B O 1
ATOM 2207 N N . TYR B 1 67 ? -1.06 29.656 25.422 1 58.53 67 TYR B N 1
ATOM 2208 C CA . TYR B 1 67 ? -2.389 29.859 26 1 58.53 67 TYR B CA 1
ATOM 2209 C C . TYR B 1 67 ? -3.348 30.406 24.953 1 58.53 67 TYR B C 1
ATOM 2211 O O . TYR B 1 67 ? -4.496 29.969 24.844 1 58.53 67 TYR B O 1
ATOM 2219 N N . GLU B 1 68 ? -2.893 31.312 24.141 1 61.5 68 GLU B N 1
ATOM 2220 C CA . GLU B 1 68 ? -3.775 31.906 23.141 1 61.5 68 GLU B CA 1
ATOM 2221 C C . GLU B 1 68 ? -4.098 30.906 22.031 1 61.5 68 GLU B C 1
ATOM 2223 O O . GLU B 1 68 ? -5.23 30.844 21.562 1 61.5 68 GLU B O 1
ATOM 2228 N N . ALA B 1 69 ? -3.164 30.172 21.688 1 62.97 69 ALA B N 1
ATOM 2229 C CA . ALA B 1 69 ? -3.367 29.109 20.688 1 62.97 69 ALA B CA 1
ATOM 2230 C C . ALA B 1 69 ? -4.422 28.109 21.156 1 62.97 69 ALA B C 1
ATOM 2232 O O . ALA B 1 69 ? -5.312 27.75 20.375 1 62.97 69 ALA B O 1
ATOM 2233 N N . ASN B 1 70 ? -4.32 27.781 22.359 1 66.88 70 ASN B N 1
ATOM 2234 C CA . ASN B 1 70 ? -5.281 26.844 22.938 1 66.88 70 ASN B CA 1
ATOM 2235 C C . ASN B 1 70 ? -6.68 27.453 23 1 66.88 70 ASN B C 1
ATOM 2237 O O . ASN B 1 70 ? -7.676 26.75 22.812 1 66.88 70 ASN B O 1
ATOM 2241 N N . TYR B 1 71 ? -6.652 28.688 23.188 1 67.88 71 TYR B N 1
ATOM 2242 C CA . TYR B 1 71 ? -7.941 29.359 23.266 1 67.88 71 TYR B CA 1
ATOM 2243 C C . TYR B 1 71 ? -8.656 29.344 21.922 1 67.88 71 TYR B C 1
ATOM 2245 O O . TYR B 1 71 ? -9.852 29.047 21.859 1 67.88 71 TYR B O 1
ATOM 2253 N N . ILE B 1 72 ? -7.977 29.625 20.875 1 68.5 72 ILE B N 1
ATOM 2254 C CA . ILE B 1 72 ? -8.57 29.656 19.547 1 68.5 72 ILE B CA 1
ATOM 2255 C C . ILE B 1 72 ? -9 28.25 19.141 1 68.5 72 ILE B C 1
ATOM 2257 O O . ILE B 1 72 ? -10.109 28.047 18.641 1 68.5 72 ILE B O 1
ATOM 2261 N N . LEU B 1 73 ? -8.188 27.359 19.406 1 70.38 73 LEU B N 1
ATOM 2262 C CA . LEU B 1 73 ? -8.516 25.969 19.094 1 70.38 73 LEU B CA 1
ATOM 2263 C C . LEU B 1 73 ? -9.719 25.5 19.891 1 70.38 73 LEU B C 1
ATOM 2265 O O . LEU B 1 73 ? -10.5 24.656 19.422 1 70.38 73 LEU B O 1
ATOM 2269 N N . GLY B 1 74 ? -9.797 26.094 21.016 1 75.31 74 GLY B N 1
ATOM 2270 C CA . GLY B 1 74 ? -10.922 25.75 21.875 1 75.31 74 GLY B CA 1
ATOM 2271 C C . GLY B 1 74 ? -12.242 26.281 21.359 1 75.31 74 GLY B C 1
ATOM 2272 O O . GLY B 1 74 ? -13.305 25.734 21.672 1 75.31 74 GLY B O 1
ATOM 2273 N N . LYS B 1 75 ? -12.156 27.312 20.484 1 79.69 75 LYS B N 1
ATOM 2274 C CA . LYS B 1 75 ? -13.375 27.938 19.969 1 79.69 75 LYS B CA 1
ATOM 2275 C C . LYS B 1 75 ? -13.836 27.281 18.672 1 79.69 75 LYS B C 1
ATOM 2277 O O . LYS B 1 75 ? -15.031 27.25 18.375 1 79.69 75 LYS B O 1
ATOM 2282 N N . LEU B 1 76 ? -12.906 26.797 17.891 1 85.44 76 LEU B N 1
ATOM 2283 C CA . LEU B 1 76 ? -13.242 26.125 16.656 1 85.44 76 LEU B CA 1
ATOM 2284 C C . LEU B 1 76 ? -13.719 24.688 16.906 1 85.44 76 LEU B C 1
ATOM 2286 O O . LEU B 1 76 ? -13.211 24.016 17.812 1 85.44 76 LEU B O 1
ATOM 2290 N N . LYS B 1 77 ? -14.773 24.391 16.125 1 90.12 77 LYS B N 1
ATOM 2291 C CA . LYS B 1 77 ? -15.336 23.047 16.266 1 90.12 77 LYS B CA 1
ATOM 2292 C C . LYS B 1 77 ? -15.008 22.172 15.062 1 90.12 77 LYS B C 1
ATOM 2294 O O . LYS B 1 77 ? -14.57 22.688 14.023 1 90.12 77 LYS B O 1
ATOM 2299 N N . ALA B 1 78 ? -15.172 20.859 15.195 1 90.69 78 ALA B N 1
ATOM 2300 C CA . ALA B 1 78 ? -14.906 19.906 14.125 1 90.69 78 ALA B CA 1
ATOM 2301 C C . ALA B 1 78 ? -15.656 20.281 12.852 1 90.69 78 ALA B C 1
ATOM 2303 O O . ALA B 1 78 ? -15.102 20.219 11.75 1 90.69 78 ALA B O 1
ATOM 2304 N N . LYS B 1 79 ? -16.828 20.719 13.008 1 89.31 79 LYS B N 1
ATOM 2305 C CA . LYS B 1 79 ? -17.688 21.016 11.859 1 89.31 79 LYS B CA 1
ATOM 2306 C C . LYS B 1 79 ? -17.125 22.172 11.047 1 89.31 79 LYS B C 1
ATOM 2308 O O . LYS B 1 79 ? -17.438 22.312 9.859 1 89.31 79 LYS B O 1
ATOM 2313 N N . ASP B 1 80 ? -16.328 23 11.656 1 85.88 80 ASP B N 1
ATOM 2314 C CA . ASP B 1 80 ? -15.797 24.188 11.008 1 85.88 80 ASP B CA 1
ATOM 2315 C C . ASP B 1 80 ? -14.633 23.844 10.078 1 85.88 80 ASP B C 1
ATOM 2317 O O . ASP B 1 80 ? -14.32 24.609 9.164 1 85.88 80 ASP B O 1
ATOM 2321 N N . LEU B 1 81 ? -14.008 22.703 10.273 1 83 81 LEU B N 1
ATOM 2322 C CA . LEU B 1 81 ? -12.766 22.438 9.555 1 83 81 LEU B CA 1
ATOM 2323 C C . LEU B 1 81 ? -12.812 21.078 8.859 1 83 81 LEU B C 1
ATOM 2325 O O . LEU B 1 81 ? -12.016 20.812 7.961 1 83 81 LEU B O 1
ATOM 2329 N N . MET B 1 82 ? -13.688 20.328 9.18 1 82.31 82 MET B N 1
ATOM 2330 C CA . MET B 1 82 ? -13.68 18.953 8.711 1 82.31 82 MET B CA 1
ATOM 2331 C C . MET B 1 82 ? -13.953 18.891 7.215 1 82.31 82 MET B C 1
ATOM 2333 O O . MET B 1 82 ? -14.609 19.766 6.66 1 82.31 82 MET B O 1
ATOM 2337 N N . THR B 1 83 ? -13.352 17.875 6.609 1 83.06 83 THR B N 1
ATOM 2338 C CA . THR B 1 83 ? -13.734 17.547 5.242 1 83.06 83 THR B CA 1
ATOM 2339 C C . THR B 1 83 ? -15.078 16.828 5.215 1 83.06 83 THR B C 1
ATOM 2341 O O . THR B 1 83 ? -15.266 15.82 5.895 1 83.06 83 THR B O 1
ATOM 2344 N N . LYS B 1 84 ? -15.914 17.344 4.434 1 81.38 84 LYS B N 1
ATOM 2345 C CA . LYS B 1 84 ? -17.266 16.812 4.422 1 81.38 84 LYS B CA 1
ATOM 2346 C C . LYS B 1 84 ? -17.422 15.734 3.355 1 81.38 84 LYS B C 1
ATOM 2348 O O . LYS B 1 84 ? -18.188 14.781 3.535 1 81.38 84 LYS B O 1
ATOM 2353 N N . ALA B 1 85 ? -16.797 15.844 2.297 1 81.62 85 ALA B N 1
ATOM 2354 C CA . ALA B 1 85 ? -16.859 14.828 1.246 1 81.62 85 ALA B CA 1
ATOM 2355 C C . ALA B 1 85 ? -15.844 13.719 1.502 1 81.62 85 ALA B C 1
ATOM 2357 O O . ALA B 1 85 ? -14.805 13.656 0.841 1 81.62 85 ALA B O 1
ATOM 2358 N N . VAL B 1 86 ? -16.297 12.859 2.41 1 90.38 86 VAL B N 1
ATOM 2359 C CA . VAL B 1 86 ? -15.383 11.812 2.846 1 90.38 86 VAL B CA 1
ATOM 2360 C C . VAL B 1 86 ? -15.539 10.586 1.952 1 90.38 86 VAL B C 1
ATOM 2362 O O . VAL B 1 86 ? -16.656 10.133 1.697 1 90.38 86 VAL B O 1
ATOM 2365 N N . ILE B 1 87 ? -14.5 10.117 1.402 1 94.56 87 ILE B N 1
ATOM 2366 C CA . ILE B 1 87 ? -14.492 8.844 0.695 1 94.56 87 ILE B CA 1
ATOM 2367 C C . ILE B 1 87 ? -14.477 7.695 1.701 1 94.56 87 ILE B C 1
ATOM 2369 O O . ILE B 1 87 ? -13.68 7.695 2.641 1 94.56 87 ILE B O 1
ATOM 2373 N N . THR B 1 88 ? -15.438 6.793 1.532 1 96.69 88 THR B N 1
ATOM 2374 C CA . THR B 1 88 ? -15.586 5.703 2.49 1 96.69 88 THR B CA 1
ATOM 2375 C C . THR B 1 88 ? -15.531 4.352 1.785 1 96.69 88 THR B C 1
ATOM 2377 O O . THR B 1 88 ? -15.547 4.289 0.554 1 96.69 88 THR B O 1
ATOM 2380 N N . VAL B 1 89 ? -15.398 3.332 2.576 1 96.31 89 VAL B N 1
ATOM 2381 C CA . VAL B 1 89 ? -15.516 1.955 2.107 1 96.31 89 VAL B CA 1
ATOM 2382 C C . VAL B 1 89 ? -16.406 1.161 3.051 1 96.31 89 VAL B C 1
ATOM 2384 O O . VAL B 1 89 ? -16.734 1.624 4.148 1 96.31 89 VAL B O 1
ATOM 2387 N N . LYS B 1 90 ? -16.828 0.048 2.543 1 96.44 90 LYS B N 1
ATOM 2388 C CA . LYS B 1 90 ? -17.578 -0.894 3.373 1 96.44 90 LYS B CA 1
ATOM 2389 C C . LYS B 1 90 ? -16.656 -1.994 3.91 1 96.44 90 LYS B C 1
ATOM 2391 O O . LYS B 1 90 ? -15.578 -2.227 3.373 1 96.44 90 LYS B O 1
ATOM 2396 N N . ALA B 1 91 ? -17.141 -2.604 4.992 1 94.75 91 ALA B N 1
ATOM 2397 C CA . ALA B 1 91 ? -16.359 -3.664 5.629 1 94.75 91 ALA B CA 1
ATOM 2398 C C . ALA B 1 91 ? -16.125 -4.82 4.66 1 94.75 91 ALA B C 1
ATOM 2400 O O . ALA B 1 91 ? -15.086 -5.484 4.727 1 94.75 91 ALA B O 1
ATOM 2401 N N . GLU B 1 92 ? -16.984 -5 3.711 1 91.12 92 GLU B N 1
ATOM 2402 C CA . GLU B 1 92 ? -16.938 -6.152 2.816 1 91.12 92 GLU B CA 1
ATOM 2403 C C . GLU B 1 92 ? -16.156 -5.828 1.542 1 91.12 92 GLU B C 1
ATOM 2405 O O . GLU B 1 92 ? -15.891 -6.719 0.734 1 91.12 92 GLU B O 1
ATOM 2410 N N . ASP B 1 93 ? -15.844 -4.562 1.428 1 90.25 93 ASP B N 1
ATOM 2411 C CA . ASP B 1 93 ? -15.062 -4.207 0.249 1 90.25 93 ASP B CA 1
ATOM 2412 C C . ASP B 1 93 ? -13.695 -4.898 0.263 1 90.25 93 ASP B C 1
ATOM 2414 O O . ASP B 1 93 ? -13.172 -5.223 1.33 1 90.25 93 ASP B O 1
ATOM 2418 N N . GLY B 1 94 ? -13.141 -5.18 -0.904 1 86.88 94 GLY B N 1
ATOM 2419 C CA . GLY B 1 94 ? -11.781 -5.695 -0.999 1 86.88 94 GLY B CA 1
ATOM 2420 C C . GLY B 1 94 ? -10.727 -4.672 -0.637 1 86.88 94 GLY B C 1
ATOM 2421 O O . GLY B 1 94 ? -10.922 -3.471 -0.843 1 86.88 94 GLY B O 1
ATOM 2422 N N . VAL B 1 95 ? -9.656 -5.133 -0.157 1 87.69 95 VAL B N 1
ATOM 2423 C CA . VAL B 1 95 ? -8.547 -4.254 0.186 1 87.69 95 VAL B CA 1
ATOM 2424 C C . VAL B 1 95 ? -8.047 -3.533 -1.066 1 87.69 95 VAL B C 1
ATOM 2426 O O . VAL B 1 95 ? -7.598 -2.389 -0.993 1 87.69 95 VAL B O 1
ATOM 2429 N N . GLU B 1 96 ? -8.164 -4.18 -2.205 1 85.94 96 GLU B N 1
ATOM 2430 C CA . GLU B 1 96 ? -7.758 -3.549 -3.457 1 85.94 96 GLU B CA 1
ATOM 2431 C C . GLU B 1 96 ? -8.586 -2.297 -3.736 1 85.94 96 GLU B C 1
ATOM 2433 O O . GLU B 1 96 ? -8.086 -1.334 -4.32 1 85.94 96 GLU B O 1
ATOM 2438 N N . THR B 1 97 ? -9.875 -2.338 -3.33 1 88.5 97 THR B N 1
ATOM 2439 C CA . THR B 1 97 ? -10.719 -1.161 -3.48 1 88.5 97 THR B CA 1
ATOM 2440 C C . THR B 1 97 ? -10.227 -0.018 -2.602 1 88.5 97 THR B C 1
ATOM 2442 O O . THR B 1 97 ? -10.141 1.127 -3.051 1 88.5 97 THR B O 1
ATOM 2445 N N . ALA B 1 98 ? -9.938 -0.383 -1.412 1 92.44 98 ALA B N 1
ATOM 2446 C CA . ALA B 1 98 ? -9.406 0.62 -0.493 1 92.44 98 ALA B CA 1
ATOM 2447 C C . ALA B 1 98 ? -8.117 1.23 -1.037 1 92.44 98 ALA B C 1
ATOM 2449 O O . ALA B 1 98 ? -7.961 2.453 -1.052 1 92.44 98 ALA B O 1
ATOM 2450 N N . ALA B 1 99 ? -7.211 0.365 -1.499 1 90.88 99 ALA B N 1
ATOM 2451 C CA . ALA B 1 99 ? -5.941 0.834 -2.049 1 90.88 99 ALA B CA 1
ATOM 2452 C C . ALA B 1 99 ? -6.168 1.729 -3.264 1 90.88 99 ALA B C 1
ATOM 2454 O O . ALA B 1 99 ? -5.512 2.762 -3.414 1 90.88 99 ALA B O 1
ATOM 2455 N N . TYR B 1 100 ? -7.102 1.377 -4.062 1 90.12 100 TYR B N 1
ATOM 2456 C CA . TYR B 1 100 ? -7.418 2.152 -5.258 1 90.12 100 TYR B CA 1
ATOM 2457 C C . TYR B 1 100 ? -7.926 3.541 -4.887 1 90.12 100 TYR B C 1
ATOM 2459 O O . TYR B 1 100 ? -7.492 4.543 -5.461 1 90.12 100 TYR B O 1
ATOM 2467 N N . LEU B 1 101 ? -8.836 3.564 -3.988 1 92.44 101 LEU B N 1
ATOM 2468 C CA . LEU B 1 101 ? -9.398 4.844 -3.566 1 92.44 101 LEU B CA 1
ATOM 2469 C C . LEU B 1 101 ? -8.32 5.734 -2.955 1 92.44 101 LEU B C 1
ATOM 2471 O O . LEU B 1 101 ? -8.281 6.938 -3.215 1 92.44 101 LEU B O 1
ATOM 2475 N N . MET B 1 102 ? -7.457 5.133 -2.174 1 91.44 102 MET B N 1
ATOM 2476 C CA . MET B 1 102 ? -6.367 5.891 -1.569 1 91.44 102 MET B CA 1
ATOM 2477 C C . MET B 1 102 ? -5.414 6.418 -2.637 1 91.44 102 MET B C 1
ATOM 2479 O O . MET B 1 102 ? -4.93 7.547 -2.541 1 91.44 102 MET B O 1
ATOM 2483 N N . TYR B 1 103 ? -5.199 5.617 -3.633 1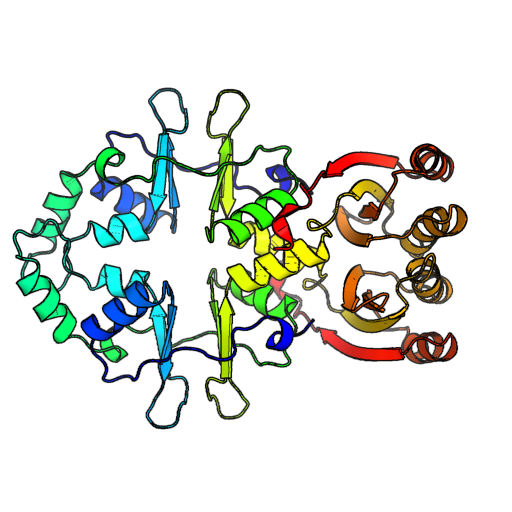 88.5 103 TYR B N 1
ATOM 2484 C CA . TYR B 1 103 ? -4.359 6.031 -4.75 1 88.5 103 TYR B CA 1
ATOM 2485 C C . TYR B 1 103 ? -5.027 7.145 -5.551 1 88.5 103 TYR B C 1
ATOM 2487 O O . TYR B 1 103 ? -4.43 8.195 -5.789 1 88.5 103 TYR B O 1
ATOM 2495 N N . LYS B 1 104 ? -6.254 6.918 -5.91 1 88.38 104 LYS B N 1
ATOM 2496 C CA . LYS B 1 104 ? -7 7.824 -6.777 1 88.38 104 LYS B CA 1
ATOM 2497 C C . LYS B 1 104 ? -7.176 9.195 -6.129 1 88.38 104 LYS B C 1
ATOM 2499 O O . LYS B 1 104 ? -7.023 10.227 -6.785 1 88.38 104 LYS B O 1
ATOM 2504 N N . PHE B 1 105 ? -7.422 9.195 -4.848 1 88.88 105 PHE B N 1
ATOM 2505 C CA . PHE B 1 105 ? -7.766 10.445 -4.18 1 88.88 105 PHE B CA 1
ATOM 2506 C C . PHE B 1 105 ? -6.602 10.938 -3.328 1 88.88 105 PHE B C 1
ATOM 2508 O O . PHE B 1 105 ? -6.695 11.984 -2.686 1 88.88 105 PHE B O 1
ATOM 2515 N N . LYS B 1 106 ? -5.547 10.203 -3.281 1 85.06 106 LYS B N 1
ATOM 2516 C CA . LYS B 1 106 ? -4.332 10.57 -2.561 1 85.06 106 LYS B CA 1
ATOM 2517 C C . LYS B 1 106 ? -4.617 10.797 -1.079 1 85.06 106 LYS B C 1
ATOM 2519 O O . LYS B 1 106 ? -4.23 11.82 -0.516 1 85.06 106 LYS B O 1
ATOM 2524 N N . ILE B 1 107 ? -5.316 9.859 -0.525 1 87.06 107 ILE B N 1
ATOM 2525 C CA . ILE B 1 107 ? -5.621 9.938 0.899 1 87.06 107 ILE B CA 1
ATOM 2526 C C . ILE B 1 107 ? -5.02 8.742 1.627 1 87.06 107 ILE B C 1
ATOM 2528 O O . ILE B 1 107 ? -4.77 7.699 1.018 1 87.06 107 ILE B O 1
ATOM 2532 N N . GLY B 1 108 ? -4.832 8.906 2.955 1 86.94 108 GLY B N 1
ATOM 2533 C CA . GLY B 1 108 ? -4.129 7.879 3.709 1 86.94 108 GLY B CA 1
ATOM 2534 C C . GLY B 1 108 ? -5.043 7.074 4.613 1 86.94 108 GLY B C 1
ATOM 2535 O O . GLY B 1 108 ? -4.582 6.199 5.352 1 86.94 108 GLY B O 1
ATOM 2536 N N . ALA B 1 109 ? -6.32 7.43 4.559 1 90.19 109 ALA B N 1
ATOM 2537 C CA . ALA B 1 109 ? -7.266 6.68 5.391 1 90.19 109 ALA B CA 1
ATOM 2538 C C . ALA B 1 109 ? -8.68 6.75 4.816 1 90.19 109 ALA B C 1
ATOM 2540 O O . ALA B 1 109 ? -9.023 7.715 4.129 1 90.19 109 ALA B O 1
ATOM 2541 N N . LEU B 1 110 ? -9.438 5.715 5.117 1 94.62 110 LEU B N 1
ATOM 2542 C CA . LEU B 1 110 ? -10.828 5.609 4.707 1 94.62 110 LEU B CA 1
ATOM 2543 C C . LEU B 1 110 ? -11.703 5.145 5.867 1 94.62 110 LEU B C 1
ATOM 2545 O O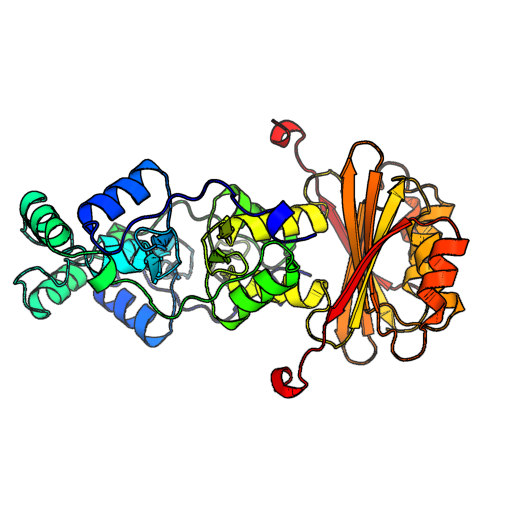 . LEU B 1 110 ? -11.539 4.031 6.371 1 94.62 110 LEU B O 1
ATOM 2549 N N . PRO B 1 111 ? -12.617 6.023 6.285 1 96.44 111 PRO B N 1
ATOM 2550 C CA . PRO B 1 111 ? -13.602 5.48 7.223 1 96.44 111 PRO B CA 1
ATOM 2551 C C . PRO B 1 111 ? -14.398 4.312 6.637 1 96.44 111 PRO B C 1
ATOM 2553 O O . PRO B 1 111 ? -14.711 4.312 5.445 1 96.44 111 PRO B O 1
ATOM 2556 N N . VAL B 1 112 ? -14.602 3.334 7.453 1 97.44 112 VAL B N 1
ATOM 2557 C CA . VAL B 1 112 ? -15.445 2.205 7.082 1 97.44 112 VAL B CA 1
ATOM 2558 C C . VAL B 1 112 ? -16.859 2.406 7.641 1 97.44 112 VAL B C 1
ATOM 2560 O O . VAL B 1 112 ? -17.031 2.6 8.852 1 97.44 112 VAL B O 1
ATOM 2563 N N . VAL B 1 113 ? -17.844 2.426 6.762 1 97.44 113 VAL B N 1
ATOM 2564 C CA . VAL B 1 113 ? -19.203 2.695 7.203 1 97.44 113 VAL B CA 1
ATOM 2565 C C . VAL B 1 113 ? -20.109 1.527 6.828 1 97.44 113 VAL B C 1
ATOM 2567 O O . VAL B 1 113 ? -19.797 0.768 5.906 1 97.44 113 VAL B O 1
ATOM 2570 N N . ASP B 1 114 ? -21.094 1.35 7.613 1 96.25 114 ASP B N 1
ATOM 2571 C CA . ASP B 1 114 ? -22.078 0.324 7.281 1 96.25 114 ASP B CA 1
ATOM 2572 C C . ASP B 1 114 ? -23.156 0.881 6.359 1 96.25 114 ASP B C 1
ATOM 2574 O O . ASP B 1 114 ? -23.016 1.98 5.82 1 96.25 114 ASP B O 1
ATOM 2578 N N . ALA B 1 115 ? -24.188 0.103 6.133 1 94.94 115 ALA B N 1
ATOM 2579 C CA . ALA B 1 115 ? -25.234 0.446 5.176 1 94.94 115 ALA B CA 1
ATOM 2580 C C . ALA B 1 115 ? -26 1.695 5.613 1 94.94 115 ALA B C 1
ATOM 2582 O O . ALA B 1 115 ? -26.609 2.375 4.793 1 94.94 115 ALA B O 1
ATOM 2583 N N . THR B 1 116 ? -25.969 2.084 6.871 1 95.25 116 THR B N 1
ATOM 2584 C CA . THR B 1 116 ? -26.688 3.24 7.391 1 95.25 116 THR B CA 1
ATOM 2585 C C . THR B 1 116 ? -25.75 4.43 7.562 1 95.25 116 THR B C 1
ATOM 2587 O O . THR B 1 116 ? -26.094 5.406 8.234 1 95.25 116 THR B O 1
ATOM 2590 N N . ASN B 1 117 ? -24.516 4.27 7.102 1 95.56 117 ASN B N 1
ATOM 2591 C CA . ASN B 1 117 ? -23.5 5.316 7.152 1 95.56 117 ASN B CA 1
ATOM 2592 C C . ASN B 1 117 ? -22.922 5.473 8.555 1 95.56 117 ASN B C 1
ATOM 2594 O O . ASN B 1 117 ? -22.391 6.531 8.898 1 95.56 117 ASN B O 1
ATOM 2598 N N . LYS B 1 118 ? -23.109 4.453 9.352 1 96.44 118 LYS B N 1
ATOM 2599 C CA . LYS B 1 118 ? -22.453 4.438 10.656 1 96.44 118 LYS B CA 1
ATOM 2600 C C . LYS B 1 118 ? -21 3.996 10.539 1 96.44 118 LYS B C 1
ATOM 2602 O O . LYS B 1 118 ? -20.688 3.049 9.812 1 96.44 118 LYS B O 1
ATOM 2607 N N . VAL B 1 119 ? -20.172 4.707 11.312 1 96.38 119 VAL B N 1
ATOM 2608 C CA . VAL B 1 119 ? -18.75 4.371 11.281 1 96.38 119 VAL B CA 1
ATOM 2609 C C . VAL B 1 119 ? -18.516 3.078 12.055 1 96.38 119 VAL B C 1
ATOM 2611 O O . VAL B 1 119 ? -18.844 2.988 13.242 1 96.38 119 VAL B O 1
ATOM 2614 N N . VAL B 1 120 ? -17.953 2.121 11.344 1 96.25 120 VAL B N 1
ATOM 2615 C CA . VAL B 1 120 ? -17.703 0.843 12 1 96.25 120 VAL B CA 1
ATOM 2616 C C . VAL B 1 120 ? -16.203 0.555 12.047 1 96.25 120 VAL B C 1
ATOM 2618 O O . VAL B 1 120 ? -15.781 -0.474 12.57 1 96.25 120 VAL B O 1
ATOM 2621 N N . GLY B 1 121 ? -15.422 1.405 11.492 1 95.06 121 GLY B N 1
ATOM 2622 C CA . GLY B 1 121 ? -13.977 1.246 11.516 1 95.06 121 GLY B CA 1
ATOM 2623 C C . GLY B 1 121 ? -13.25 2.273 10.664 1 95.06 121 GLY B C 1
ATOM 2624 O O . GLY B 1 121 ? -13.859 3.25 10.211 1 95.06 121 GLY B O 1
ATOM 2625 N N . ILE B 1 122 ? -11.969 2.117 10.547 1 95.25 122 ILE B N 1
ATOM 2626 C CA . ILE B 1 122 ? -11.125 2.949 9.695 1 95.25 122 ILE B CA 1
ATOM 2627 C C . ILE B 1 122 ? -9.953 2.123 9.164 1 95.25 122 ILE B C 1
ATOM 2629 O O . ILE B 1 122 ? -9.391 1.298 9.883 1 95.25 122 ILE B O 1
ATOM 2633 N N . ILE B 1 123 ? -9.734 2.195 7.863 1 94.12 123 ILE B N 1
ATOM 2634 C CA . ILE B 1 123 ? -8.555 1.559 7.273 1 94.12 123 ILE B CA 1
ATOM 2635 C C . ILE B 1 123 ? -7.574 2.627 6.801 1 94.12 123 ILE B C 1
ATOM 2637 O O . ILE B 1 123 ? -7.961 3.574 6.113 1 94.12 123 ILE B O 1
ATOM 2641 N N . SER B 1 124 ? -6.352 2.547 7.246 1 91.69 124 SER B N 1
ATOM 2642 C CA . SER B 1 124 ? -5.34 3.553 6.93 1 91.69 124 SER B CA 1
ATOM 2643 C C . SER B 1 124 ? -4.234 2.969 6.055 1 91.69 124 SER B C 1
ATOM 2645 O O . SER B 1 124 ? -4.215 1.765 5.789 1 91.69 124 SER B O 1
ATOM 2647 N N . ASP B 1 125 ? -3.391 3.846 5.598 1 90.62 125 ASP B N 1
ATOM 2648 C CA . ASP B 1 125 ? -2.256 3.455 4.77 1 90.62 125 ASP B CA 1
ATOM 2649 C C . ASP B 1 125 ? -1.387 2.418 5.48 1 90.62 125 ASP B C 1
ATOM 2651 O O . ASP B 1 125 ? -0.937 1.45 4.863 1 90.62 125 ASP B O 1
ATOM 2655 N N . THR B 1 126 ? -1.3 2.559 6.793 1 87.44 126 THR B N 1
ATOM 2656 C CA . THR B 1 126 ? -0.51 1.602 7.559 1 87.44 126 THR B CA 1
ATOM 2657 C C . THR B 1 126 ? -1.109 0.202 7.457 1 87.44 126 THR B C 1
ATOM 2659 O O . THR B 1 126 ? -0.38 -0.783 7.32 1 87.44 126 THR B O 1
ATOM 2662 N N . ASP B 1 127 ? -2.398 0.165 7.527 1 88.88 127 ASP B N 1
ATOM 2663 C CA . ASP B 1 127 ? -3.074 -1.123 7.406 1 88.88 127 ASP B CA 1
ATOM 2664 C C . ASP B 1 127 ? -2.822 -1.749 6.035 1 88.88 127 ASP B C 1
ATOM 2666 O O . ASP B 1 127 ? -2.574 -2.953 5.934 1 88.88 127 ASP B O 1
ATOM 2670 N N . VAL B 1 128 ? -2.932 -0.943 5.043 1 89.81 128 VAL B N 1
ATOM 2671 C CA . VAL B 1 128 ? -2.75 -1.43 3.678 1 89.81 128 VAL B CA 1
ATOM 2672 C C . VAL B 1 128 ? -1.298 -1.852 3.469 1 89.81 128 VAL B C 1
ATOM 2674 O O . VAL B 1 128 ? -1.026 -2.861 2.812 1 89.81 128 VAL B O 1
ATOM 267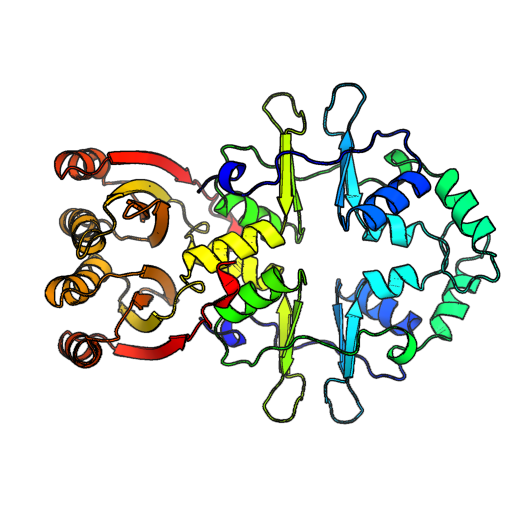7 N N . PHE B 1 129 ? -0.385 -1.098 3.98 1 90.06 129 PHE B N 1
ATOM 2678 C CA . PHE B 1 129 ? 1.019 -1.483 3.887 1 90.06 129 PHE B CA 1
ATOM 2679 C C . PHE B 1 129 ? 1.253 -2.836 4.547 1 90.06 129 PHE B C 1
ATOM 2681 O O . PHE B 1 129 ? 1.992 -3.67 4.02 1 90.06 129 PHE B O 1
ATOM 2688 N N . LYS B 1 130 ? 0.682 -2.977 5.664 1 86.69 130 LYS B N 1
ATOM 2689 C CA . LYS B 1 130 ? 0.803 -4.266 6.336 1 86.69 130 LYS B CA 1
ATOM 2690 C C . LYS B 1 130 ? 0.317 -5.402 5.441 1 86.69 130 LYS B C 1
ATOM 2692 O O . LYS B 1 130 ? 0.967 -6.445 5.344 1 86.69 130 LYS B O 1
ATOM 2697 N N . ALA B 1 131 ? -0.824 -5.18 4.84 1 85 131 ALA B N 1
ATOM 2698 C CA . ALA B 1 131 ? -1.366 -6.18 3.92 1 85 131 ALA B CA 1
ATOM 2699 C C . ALA B 1 131 ? -0.391 -6.465 2.783 1 85 131 ALA B C 1
ATOM 2701 O O . ALA B 1 131 ? -0.201 -7.621 2.396 1 85 131 ALA B O 1
ATOM 2702 N N . PHE B 1 132 ? 0.155 -5.457 2.303 1 84.44 132 PHE B N 1
ATOM 2703 C CA . PHE B 1 132 ? 1.104 -5.59 1.205 1 84.44 132 PHE B CA 1
ATOM 2704 C C . PHE B 1 132 ? 2.32 -6.402 1.636 1 84.44 132 PHE B C 1
ATOM 2706 O O . PHE B 1 132 ? 2.758 -7.301 0.917 1 84.44 132 PHE B O 1
ATOM 2713 N N . VAL B 1 133 ? 2.861 -6.055 2.729 1 83.62 133 VAL B N 1
ATOM 2714 C CA . VAL B 1 133 ? 4.027 -6.742 3.273 1 83.62 133 VAL B CA 1
ATOM 2715 C C . VAL B 1 133 ? 3.721 -8.227 3.445 1 83.62 133 VAL B C 1
ATOM 2717 O O . VAL B 1 133 ? 4.531 -9.086 3.084 1 83.62 133 VAL B O 1
ATOM 2720 N N . ASP B 1 134 ? 2.543 -8.5 3.918 1 79.88 134 ASP B N 1
ATOM 2721 C CA . ASP B 1 134 ? 2.131 -9.883 4.117 1 79.88 134 ASP B CA 1
ATOM 2722 C C . ASP B 1 134 ? 1.981 -10.609 2.783 1 79.88 134 ASP B C 1
ATOM 2724 O O . ASP B 1 134 ? 2.445 -11.742 2.633 1 79.88 134 ASP B O 1
ATOM 2728 N N . LEU B 1 135 ? 1.424 -9.938 1.84 1 77.5 135 LEU B N 1
ATOM 2729 C CA . LEU B 1 135 ? 1.151 -10.531 0.535 1 77.5 135 LEU B CA 1
ATOM 2730 C C . LEU B 1 135 ? 2.447 -10.805 -0.219 1 77.5 135 LEU B C 1
ATOM 2732 O O . LEU B 1 135 ? 2.543 -11.781 -0.962 1 77.5 135 LEU B O 1
ATOM 2736 N N . LEU B 1 136 ? 3.348 -9.938 -0.017 1 77.31 136 LEU B N 1
ATOM 2737 C CA . LEU B 1 136 ? 4.602 -10.094 -0.746 1 77.31 136 LEU B CA 1
ATOM 2738 C C . LEU B 1 136 ? 5.562 -11.008 0.01 1 77.31 136 LEU B C 1
ATOM 2740 O O . LEU B 1 136 ? 6.656 -11.297 -0.475 1 77.31 136 LEU B O 1
ATOM 2744 N N . GLY B 1 137 ? 5.152 -11.531 1.171 1 73.94 137 GLY B N 1
ATOM 2745 C CA . GLY B 1 137 ? 5.922 -12.508 1.92 1 73.94 137 GLY B CA 1
ATOM 2746 C C . GLY B 1 137 ? 7.145 -11.914 2.598 1 73.94 137 GLY B C 1
ATOM 2747 O O . GLY B 1 137 ? 8.18 -12.578 2.711 1 73.94 137 GLY B O 1
ATOM 2748 N N . TYR B 1 138 ? 7.121 -10.727 2.906 1 73.12 138 TYR B N 1
ATOM 2749 C CA . TYR B 1 138 ? 8.281 -10.055 3.486 1 73.12 138 TYR B CA 1
ATOM 2750 C C . TYR B 1 138 ? 8.508 -10.516 4.922 1 73.12 138 TYR B C 1
ATOM 2752 O O . TYR B 1 138 ? 9.617 -10.375 5.453 1 73.12 138 TYR B O 1
ATOM 2760 N N . ALA B 1 139 ? 7.66 -11.18 5.539 1 68.06 139 ALA B N 1
ATOM 2761 C CA . ALA B 1 139 ? 7.766 -11.539 6.949 1 68.06 139 ALA B CA 1
ATOM 2762 C C . ALA B 1 139 ? 8.609 -12.805 7.129 1 68.06 139 ALA B C 1
ATOM 2764 O O . ALA B 1 139 ? 8.953 -13.164 8.258 1 68.06 139 ALA B O 1
ATOM 2765 N N . LYS B 1 140 ? 9.023 -13.484 6.129 1 72.31 140 LYS B N 1
ATOM 2766 C CA . LYS B 1 140 ? 9.789 -14.719 6.246 1 72.31 140 LYS B CA 1
ATOM 2767 C C . LYS B 1 140 ? 11.039 -14.672 5.375 1 72.31 140 LYS B C 1
ATOM 2769 O O . LYS B 1 140 ? 11.039 -14.055 4.305 1 72.31 140 LYS B O 1
ATOM 2774 N N . THR B 1 141 ? 12.047 -15.25 6.012 1 78.44 141 THR B N 1
ATOM 2775 C CA . THR B 1 141 ? 13.227 -15.438 5.18 1 78.44 141 THR B CA 1
ATOM 2776 C C . THR B 1 141 ? 12.883 -16.234 3.928 1 78.44 141 THR B C 1
ATOM 2778 O O . THR B 1 141 ? 12.32 -17.328 4.016 1 78.44 141 THR B O 1
ATOM 2781 N N . SER B 1 142 ? 13.078 -15.703 2.824 1 82.88 142 SER B N 1
ATOM 2782 C CA . SER B 1 142 ? 12.719 -16.328 1.559 1 82.88 142 SER B CA 1
ATOM 2783 C C . SER B 1 142 ? 13.531 -15.758 0.404 1 82.88 142 SER B C 1
ATOM 2785 O O . SER B 1 142 ? 14.266 -14.781 0.579 1 82.88 142 SER B O 1
ATOM 2787 N N . THR B 1 143 ? 13.555 -16.5 -0.607 1 87.5 143 THR B N 1
ATOM 2788 C CA . THR B 1 143 ? 14.195 -16.062 -1.837 1 87.5 143 THR B CA 1
ATOM 2789 C C . THR B 1 143 ? 13.156 -15.656 -2.877 1 87.5 143 THR B C 1
ATOM 2791 O O . THR B 1 143 ? 12.172 -16.375 -3.088 1 87.5 143 THR B O 1
ATOM 2794 N N . LYS B 1 144 ? 13.414 -14.547 -3.387 1 88.56 144 LYS B N 1
ATOM 2795 C CA . LYS B 1 144 ? 12.555 -14.039 -4.453 1 88.56 144 LYS B CA 1
ATOM 2796 C C . LYS B 1 144 ? 13.172 -14.289 -5.824 1 88.56 144 LYS B C 1
ATOM 2798 O O . LYS B 1 144 ? 14.344 -13.984 -6.047 1 88.56 144 LYS B O 1
ATOM 2803 N N . ILE B 1 145 ? 12.391 -14.883 -6.703 1 90.69 145 ILE B N 1
ATOM 2804 C CA . ILE B 1 145 ? 12.805 -15.094 -8.086 1 90.69 145 ILE B CA 1
ATOM 2805 C C . ILE B 1 145 ? 11.828 -14.398 -9.031 1 90.69 145 ILE B C 1
ATOM 2807 O O . ILE B 1 145 ? 10.617 -14.617 -8.953 1 90.69 145 ILE B O 1
ATOM 2811 N N . THR B 1 146 ? 12.328 -13.547 -9.812 1 91.12 146 THR B N 1
ATOM 2812 C CA . THR B 1 146 ? 11.484 -12.891 -10.812 1 91.12 146 THR B CA 1
ATOM 2813 C C . THR B 1 146 ? 11.828 -13.391 -12.219 1 91.12 146 THR B C 1
ATOM 2815 O O . THR B 1 146 ? 13 -13.438 -12.594 1 91.12 146 THR B O 1
ATOM 2818 N N . VAL B 1 147 ? 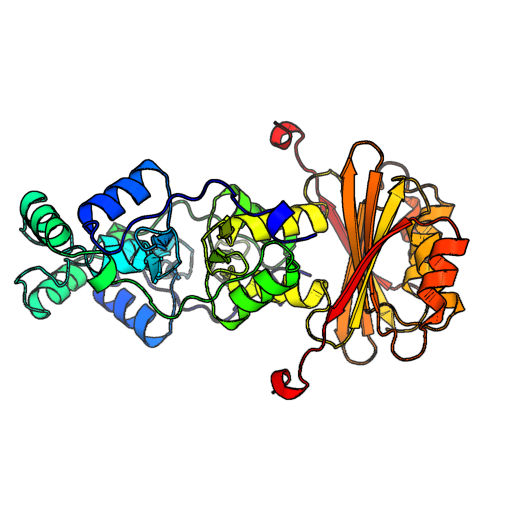10.812 -13.773 -12.953 1 93.94 147 VAL B N 1
ATOM 2819 C CA . VAL B 1 147 ? 11 -14.219 -14.328 1 93.94 147 VAL B CA 1
ATOM 2820 C C . VAL B 1 147 ? 10.188 -13.336 -15.273 1 93.94 147 VAL B C 1
ATOM 2822 O O . VAL B 1 147 ? 9.062 -12.945 -14.953 1 93.94 147 VAL B O 1
ATOM 2825 N N . ASP B 1 148 ? 10.773 -13.008 -16.359 1 92.75 148 ASP B N 1
ATOM 2826 C CA . ASP B 1 148 ? 10.055 -12.375 -17.453 1 92.75 148 ASP B CA 1
ATOM 2827 C C . ASP B 1 148 ? 9.523 -13.414 -18.438 1 92.75 148 ASP B C 1
ATOM 2829 O O . ASP B 1 148 ? 10.234 -14.359 -18.797 1 92.75 148 ASP B O 1
ATOM 2833 N N . THR B 1 149 ? 8.32 -13.281 -18.812 1 92.25 149 THR B N 1
ATOM 2834 C CA . THR B 1 149 ? 7.699 -14.273 -19.688 1 92.25 149 THR B CA 1
ATOM 2835 C C . THR B 1 149 ? 6.676 -13.625 -20.609 1 92.25 149 THR B C 1
ATOM 2837 O O . THR B 1 149 ? 6.398 -12.43 -20.5 1 92.25 149 THR B O 1
ATOM 2840 N N . GLN B 1 150 ? 6.305 -14.422 -21.562 1 91.19 150 GLN B N 1
ATOM 2841 C CA . GLN B 1 150 ? 5.133 -14.016 -22.344 1 91.19 150 GLN B CA 1
ATOM 2842 C C . GLN B 1 150 ? 3.859 -14.117 -21.5 1 91.19 150 GLN B C 1
ATOM 2844 O O . GLN B 1 150 ? 3.719 -15.031 -20.688 1 91.19 150 GLN B O 1
ATOM 2849 N N . ASP B 1 151 ? 3.045 -13.109 -21.688 1 88.38 151 ASP B N 1
ATOM 2850 C CA . ASP B 1 151 ? 1.737 -13.141 -21.047 1 88.38 151 ASP B CA 1
ATOM 2851 C C . ASP B 1 151 ? 0.773 -14.055 -21.797 1 88.38 151 ASP B C 1
ATOM 2853 O O . ASP B 1 151 ? 0.023 -13.602 -22.656 1 88.38 151 ASP B O 1
ATOM 2857 N N . LYS B 1 152 ? 0.76 -15.273 -21.484 1 87.81 152 LYS B N 1
ATOM 2858 C CA . LYS B 1 152 ? -0.085 -16.25 -22.156 1 87.81 152 LYS B CA 1
ATOM 2859 C C . LYS B 1 152 ? -0.647 -17.266 -21.172 1 87.81 152 LYS B C 1
ATOM 2861 O O . LYS B 1 152 ? -0.126 -17.406 -20.062 1 87.81 152 LYS B O 1
ATOM 2866 N N . VAL B 1 153 ? -1.618 -17.891 -21.672 1 88.31 153 VAL B N 1
ATOM 2867 C CA . VAL B 1 153 ? -2.311 -18.875 -20.859 1 88.31 153 VAL B CA 1
ATOM 2868 C C . VAL B 1 153 ? -1.336 -19.984 -20.438 1 88.31 153 VAL B C 1
ATOM 2870 O O . VAL B 1 153 ? -0.586 -20.5 -21.281 1 88.31 153 VAL B O 1
ATOM 2873 N N . GLY B 1 154 ? -1.208 -20.234 -19.062 1 89.12 154 GLY B N 1
ATOM 2874 C CA . GLY B 1 154 ? -0.555 -21.438 -18.594 1 89.12 154 GLY B CA 1
ATOM 2875 C C . GLY B 1 154 ? 0.833 -21.203 -18.031 1 89.12 154 GLY B C 1
ATOM 2876 O O . GLY B 1 154 ? 1.42 -22.078 -17.391 1 89.12 154 GLY B O 1
ATOM 2877 N N . VAL B 1 155 ? 1.338 -20.062 -18.25 1 90.38 155 VAL B N 1
ATOM 2878 C CA . VAL B 1 155 ? 2.717 -19.797 -17.844 1 90.38 155 VAL B CA 1
ATOM 2879 C C . VAL B 1 155 ? 2.852 -19.906 -16.328 1 90.38 155 VAL B C 1
ATOM 2881 O O . VAL B 1 155 ? 3.803 -20.516 -15.836 1 90.38 155 VAL B O 1
ATOM 2884 N N . LEU B 1 156 ? 1.926 -19.422 -15.609 1 89.62 156 LEU B N 1
ATOM 2885 C CA . LEU B 1 156 ? 1.973 -19.531 -14.156 1 89.62 156 LEU B CA 1
ATOM 2886 C C . LEU B 1 156 ? 1.921 -20.984 -13.719 1 89.62 156 LEU B C 1
ATOM 2888 O O . LEU B 1 156 ? 2.637 -21.391 -12.805 1 89.62 156 LEU B O 1
ATOM 2892 N N . ALA B 1 157 ? 1.098 -21.75 -14.383 1 91.19 157 ALA B N 1
ATOM 2893 C CA . ALA B 1 157 ? 0.991 -23.172 -14.07 1 91.19 157 ALA B CA 1
ATOM 2894 C C . ALA B 1 157 ? 2.316 -23.875 -14.305 1 91.19 157 ALA B C 1
ATOM 2896 O O . ALA B 1 157 ? 2.742 -24.703 -13.492 1 91.19 157 ALA B O 1
ATOM 2897 N N . GLU B 1 158 ? 2.922 -23.578 -15.352 1 93.44 158 GLU B N 1
ATOM 2898 C CA . GLU B 1 158 ? 4.199 -24.188 -15.695 1 93.44 158 GLU B CA 1
ATOM 2899 C C . GLU B 1 158 ? 5.266 -23.875 -14.648 1 93.44 158 GLU B C 1
ATOM 2901 O O . GLU B 1 158 ? 5.988 -24.75 -14.195 1 93.44 158 GLU B O 1
ATOM 2906 N N . LEU B 1 159 ? 5.332 -22.625 -14.305 1 92.88 159 LEU B N 1
ATOM 2907 C CA . LEU B 1 159 ? 6.312 -22.188 -13.312 1 92.88 159 LEU B CA 1
ATOM 2908 C C . LEU B 1 159 ? 6.023 -22.828 -11.953 1 92.88 159 LEU B C 1
ATOM 2910 O O . LEU B 1 159 ? 6.934 -23.344 -11.305 1 92.88 159 LEU B O 1
ATOM 2914 N N . ALA B 1 160 ? 4.797 -22.797 -11.562 1 92.31 160 ALA B N 1
ATOM 2915 C CA . ALA B 1 160 ? 4.414 -23.375 -10.281 1 92.31 160 ALA B CA 1
ATOM 2916 C C . ALA B 1 160 ? 4.715 -24.859 -10.227 1 92.31 160 ALA B C 1
ATOM 2918 O O . ALA B 1 160 ? 5.074 -25.391 -9.172 1 92.31 160 ALA B O 1
ATOM 2919 N N . GLU B 1 161 ? 4.582 -25.5 -11.32 1 93.69 161 GLU B N 1
ATOM 2920 C CA . GLU B 1 161 ? 4.852 -26.922 -11.406 1 93.69 161 GLU B CA 1
ATOM 2921 C C . GLU B 1 161 ? 6.32 -27.234 -11.133 1 93.69 161 GLU B C 1
ATOM 2923 O O . GLU B 1 161 ? 6.652 -28.266 -10.547 1 93.69 161 GLU B O 1
ATOM 2928 N N . ILE B 1 162 ? 7.141 -26.391 -11.562 1 93.44 162 ILE B N 1
ATOM 2929 C CA . ILE B 1 162 ? 8.562 -26.578 -11.312 1 93.44 162 ILE B CA 1
ATOM 2930 C C . ILE B 1 162 ? 8.82 -26.609 -9.805 1 93.44 162 ILE B C 1
ATOM 2932 O O . ILE B 1 162 ? 9.531 -27.484 -9.312 1 93.44 162 ILE B O 1
ATOM 2936 N N . PHE B 1 163 ? 8.219 -25.672 -9.078 1 92.19 163 PHE B N 1
ATOM 2937 C CA . PHE B 1 163 ? 8.383 -2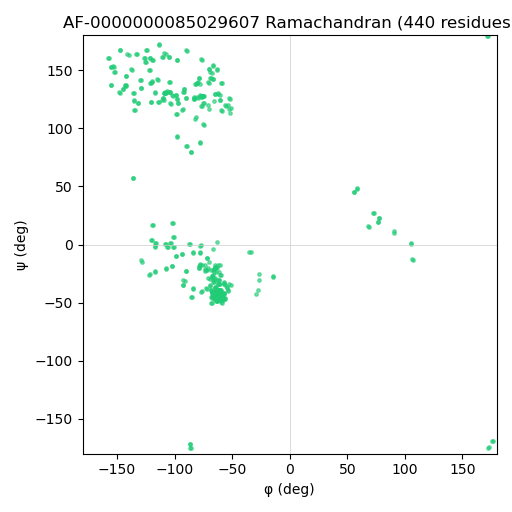5.625 -7.629 1 92.19 163 PHE B CA 1
ATOM 2938 C C . PHE B 1 163 ? 7.766 -26.844 -6.973 1 92.19 163 PHE B C 1
ATOM 2940 O O . PHE B 1 163 ? 8.352 -27.438 -6.059 1 92.19 163 PHE B O 1
ATOM 2947 N N . LYS B 1 164 ? 6.605 -27.234 -7.484 1 90.94 164 LYS B N 1
ATOM 2948 C CA . LYS B 1 164 ? 5.934 -28.422 -6.961 1 90.94 164 LYS B CA 1
ATOM 2949 C C . LYS B 1 164 ? 6.809 -29.656 -7.113 1 90.94 164 LYS B C 1
ATOM 2951 O O . LYS B 1 164 ? 7.008 -30.406 -6.152 1 90.94 164 LYS B O 1
ATOM 2956 N N . ASN B 1 165 ? 7.309 -29.844 -8.258 1 92.38 165 ASN B N 1
ATOM 2957 C CA . ASN B 1 165 ? 8.086 -31.047 -8.57 1 92.38 165 ASN B CA 1
ATOM 2958 C C . ASN B 1 165 ? 9.367 -31.109 -7.758 1 92.38 165 ASN B C 1
ATOM 2960 O O . ASN B 1 165 ? 9.898 -32.188 -7.516 1 92.38 165 ASN B O 1
ATOM 2964 N N . ARG B 1 166 ? 9.789 -30.047 -7.258 1 90 166 ARG B N 1
ATOM 2965 C CA . ARG B 1 166 ? 11.016 -30 -6.473 1 90 166 ARG B CA 1
ATOM 2966 C C . ARG B 1 166 ? 10.703 -29.969 -4.977 1 90 166 ARG B C 1
ATOM 2968 O O . ARG B 1 166 ? 11.617 -29.859 -4.152 1 90 166 ARG B O 1
ATOM 2975 N N . GLY B 1 167 ? 9.453 -29.953 -4.672 1 88.19 167 GLY B N 1
ATOM 2976 C CA . GLY B 1 167 ? 9.031 -30 -3.281 1 88.19 167 GLY B CA 1
ATOM 2977 C C . GLY B 1 167 ? 9.188 -28.672 -2.57 1 88.19 167 GLY B C 1
ATOM 2978 O O . GLY B 1 167 ? 9.367 -28.625 -1.352 1 88.19 167 GLY B O 1
ATOM 2979 N N . VAL B 1 168 ? 9.219 -27.609 -3.297 1 88.81 168 VAL B N 1
ATOM 2980 C CA . VAL B 1 168 ? 9.422 -26.297 -2.711 1 88.81 168 VAL B CA 1
ATOM 2981 C C . VAL B 1 168 ? 8.078 -25.594 -2.521 1 88.81 168 VAL B C 1
ATOM 2983 O O . VAL B 1 168 ? 7.285 -25.5 -3.465 1 88.81 168 VAL B O 1
ATOM 2986 N N . ASN B 1 169 ? 7.848 -25.188 -1.299 1 85.94 169 ASN B N 1
ATOM 2987 C CA . ASN B 1 169 ? 6.617 -24.469 -1.016 1 85.94 169 ASN B CA 1
ATOM 2988 C C . ASN B 1 169 ? 6.727 -23 -1.417 1 85.94 169 ASN B C 1
ATOM 2990 O O . ASN B 1 169 ? 7.664 -22.297 -1.015 1 85.94 169 ASN B O 1
ATOM 2994 N N . ILE B 1 170 ? 5.785 -22.547 -2.207 1 86.88 170 ILE B N 1
ATOM 2995 C CA . ILE B 1 170 ? 5.738 -21.156 -2.645 1 86.88 170 ILE B CA 1
ATOM 2996 C C . ILE B 1 170 ? 5.066 -20.297 -1.571 1 86.88 170 ILE B C 1
ATOM 2998 O O . ILE B 1 170 ? 3.977 -20.625 -1.097 1 86.88 170 ILE B O 1
ATOM 3002 N N . ILE B 1 171 ? 5.707 -19.281 -1.154 1 80.12 171 ILE B N 1
ATOM 3003 C CA . ILE B 1 171 ? 5.211 -18.375 -0.12 1 80.12 171 ILE B CA 1
ATOM 3004 C C . ILE B 1 171 ? 4.309 -17.312 -0.749 1 80.12 171 ILE B C 1
ATOM 3006 O O . ILE B 1 171 ? 3.211 -17.047 -0.249 1 80.12 171 ILE B O 1
ATOM 3010 N N . SER B 1 172 ? 4.742 -16.781 -1.821 1 81.62 172 SER B N 1
ATOM 3011 C CA . SER B 1 172 ? 3.967 -15.766 -2.518 1 81.62 172 SER B CA 1
ATOM 3012 C C . SER B 1 172 ? 4.273 -15.758 -4.012 1 81.62 172 SER B C 1
ATOM 3014 O O . SER B 1 172 ? 5.363 -16.156 -4.426 1 81.62 172 SER B O 1
ATOM 3016 N N . VAL B 1 173 ? 3.293 -15.414 -4.785 1 84.06 173 VAL B N 1
ATOM 3017 C CA . VAL B 1 173 ? 3.455 -15.211 -6.219 1 84.06 173 VAL B CA 1
ATOM 3018 C C . VAL B 1 173 ? 2.729 -13.938 -6.645 1 84.06 173 VAL B C 1
ATOM 3020 O O . VAL B 1 173 ? 1.567 -13.727 -6.293 1 84.06 173 VAL B O 1
ATOM 3023 N N . VAL B 1 174 ? 3.477 -13.172 -7.359 1 80.44 174 VAL B N 1
ATOM 3024 C CA . VAL B 1 174 ? 2.885 -11.945 -7.887 1 80.44 174 VAL B CA 1
ATOM 3025 C C . VAL B 1 174 ? 3.152 -11.852 -9.391 1 80.44 174 VAL B C 1
ATOM 3027 O O . VAL B 1 174 ? 4.25 -12.164 -9.852 1 80.44 174 VAL B O 1
ATOM 3030 N N . THR B 1 175 ? 2.133 -11.516 -10.086 1 81.75 175 THR B N 1
ATOM 3031 C CA . THR B 1 175 ? 2.262 -11.297 -11.523 1 81.75 175 THR B CA 1
ATOM 3032 C C . THR B 1 175 ? 1.976 -9.844 -11.875 1 81.75 175 THR B C 1
ATOM 3034 O O . THR B 1 175 ? 1.131 -9.203 -11.25 1 81.75 175 THR B O 1
ATOM 3037 N N . ARG B 1 176 ? 2.758 -9.391 -12.828 1 78.31 176 ARG B N 1
ATOM 3038 C CA . ARG B 1 176 ? 2.559 -8.023 -13.305 1 78.31 176 ARG B CA 1
ATOM 3039 C C . ARG B 1 176 ? 2.771 -7.934 -14.812 1 78.31 176 ARG B C 1
ATOM 3041 O O . ARG B 1 176 ? 3.646 -8.602 -15.367 1 78.31 176 ARG B O 1
ATOM 3048 N N . LYS B 1 177 ? 1.984 -7.07 -15.391 1 79.31 177 LYS B N 1
ATOM 3049 C CA . LYS B 1 177 ? 2.209 -6.781 -16.812 1 79.31 177 LYS B CA 1
ATOM 3050 C C . LYS B 1 177 ? 3.393 -5.836 -16.984 1 79.31 177 LYS B C 1
ATOM 3052 O O . LYS B 1 177 ? 3.482 -4.805 -16.328 1 79.31 177 LYS B O 1
ATOM 3057 N N . ILE B 1 178 ? 4.336 -6.172 -17.812 1 81.44 178 ILE B N 1
ATOM 3058 C CA . ILE B 1 178 ? 5.512 -5.324 -17.984 1 81.44 178 ILE B CA 1
ATOM 3059 C C . ILE B 1 178 ? 5.566 -4.805 -19.422 1 81.44 178 ILE B C 1
ATOM 3061 O O . ILE B 1 178 ? 6.484 -4.07 -19.797 1 81.44 178 ILE B O 1
ATOM 3065 N N . GLY B 1 179 ? 4.668 -5.109 -20.234 1 81.44 179 GLY B N 1
ATOM 3066 C CA . GLY B 1 179 ? 4.547 -4.684 -21.625 1 81.44 179 GLY B CA 1
ATOM 3067 C C . GLY B 1 179 ? 3.439 -5.402 -22.375 1 81.44 179 GLY B C 1
ATOM 3068 O O . GLY B 1 179 ? 2.701 -6.195 -21.781 1 81.44 179 GLY B O 1
ATOM 3069 N N . PRO B 1 180 ? 3.33 -5.004 -23.656 1 85.81 180 PRO B N 1
ATOM 3070 C CA . PRO B 1 180 ? 2.344 -5.73 -24.469 1 85.81 180 PRO B CA 1
ATOM 3071 C C . PRO B 1 180 ? 2.629 -7.23 -24.531 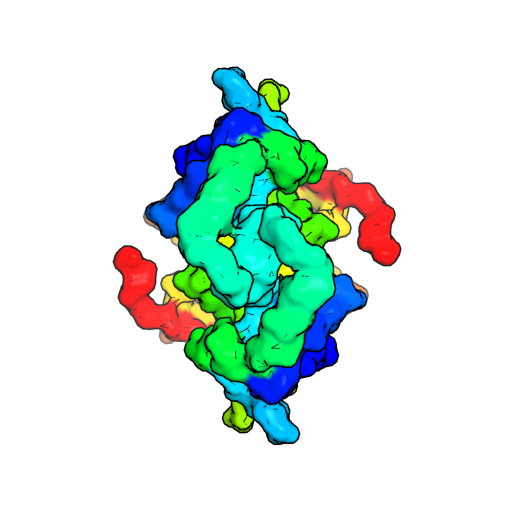1 85.81 180 PRO B C 1
ATOM 3073 O O . PRO B 1 180 ? 3.689 -7.641 -25.016 1 85.81 180 PRO B O 1
ATOM 3076 N N . LYS B 1 181 ? 1.849 -8.039 -24.047 1 89.56 181 LYS B N 1
ATOM 3077 C CA . LYS B 1 181 ? 1.888 -9.5 -24.062 1 89.56 181 LYS B CA 1
ATOM 3078 C C . LYS B 1 181 ? 3.047 -10.031 -23.219 1 89.56 181 LYS B C 1
ATOM 3080 O O . LYS B 1 181 ? 3.551 -11.125 -23.484 1 89.56 181 LYS B O 1
ATOM 3085 N N . ARG B 1 182 ? 3.588 -9.164 -22.391 1 91.38 182 ARG B N 1
ATOM 3086 C CA . ARG B 1 182 ? 4.684 -9.555 -21.516 1 91.38 182 ARG B CA 1
ATOM 3087 C C . ARG B 1 182 ? 4.309 -9.367 -20.047 1 91.38 182 ARG B C 1
ATOM 3089 O O . ARG B 1 182 ? 3.635 -8.398 -19.688 1 91.38 182 ARG B O 1
ATOM 3096 N N . ALA B 1 183 ? 4.746 -10.352 -19.312 1 88.69 183 ALA B N 1
ATOM 3097 C CA . ALA B 1 183 ? 4.473 -10.289 -17.875 1 88.69 183 ALA B CA 1
ATOM 3098 C C . ALA B 1 183 ? 5.699 -10.711 -17.062 1 88.69 183 ALA B C 1
ATOM 3100 O O . ALA B 1 183 ? 6.578 -11.398 -17.578 1 88.69 183 ALA B O 1
ATOM 3101 N N . ALA B 1 184 ? 5.793 -10.156 -15.922 1 88.94 184 ALA B N 1
ATOM 3102 C CA . ALA B 1 184 ? 6.77 -10.602 -14.93 1 88.94 184 ALA B CA 1
ATOM 3103 C C . ALA B 1 184 ? 6.09 -11.375 -13.805 1 88.94 184 ALA B C 1
ATOM 3105 O O . ALA B 1 184 ? 5.043 -10.961 -13.305 1 88.94 184 ALA B O 1
ATOM 3106 N N . ILE B 1 185 ? 6.621 -12.5 -13.484 1 89.5 185 ILE B N 1
ATOM 3107 C CA . ILE B 1 185 ? 6.152 -13.297 -12.359 1 89.5 185 ILE B CA 1
ATOM 3108 C C . ILE B 1 185 ? 7.227 -13.344 -11.273 1 89.5 185 ILE B C 1
ATOM 3110 O O . ILE B 1 185 ? 8.367 -13.727 -11.547 1 89.5 185 ILE B O 1
ATOM 3114 N N . THR B 1 186 ? 6.895 -12.93 -10.148 1 87.75 186 THR B N 1
ATOM 3115 C CA . THR B 1 186 ? 7.797 -13 -9.008 1 87.75 186 THR B CA 1
ATOM 3116 C C . THR B 1 186 ? 7.316 -14.047 -8 1 87.75 186 THR B C 1
ATOM 3118 O O . THR B 1 186 ? 6.176 -13.984 -7.535 1 87.75 186 THR B O 1
ATOM 3121 N N . VAL B 1 187 ? 8.195 -14.984 -7.695 1 88.88 187 VAL B N 1
ATOM 3122 C CA . VAL B 1 187 ? 7.879 -16.047 -6.746 1 88.88 187 VAL B CA 1
ATOM 3123 C C . VAL B 1 187 ? 8.805 -15.945 -5.535 1 88.88 187 VAL B C 1
ATOM 3125 O O . VAL B 1 187 ? 10.016 -15.789 -5.684 1 88.88 187 VAL B O 1
ATOM 3128 N N . ARG B 1 188 ? 8.188 -15.984 -4.445 1 86.25 188 ARG B N 1
ATOM 3129 C CA . ARG B 1 188 ? 8.961 -16.094 -3.207 1 86.25 188 ARG B CA 1
ATOM 3130 C C . ARG B 1 188 ? 8.797 -17.484 -2.588 1 86.25 188 ARG B C 1
ATOM 3132 O O . ARG B 1 188 ? 7.68 -18 -2.486 1 86.25 188 ARG B O 1
ATOM 3139 N N . ALA B 1 189 ? 9.922 -18.016 -2.287 1 87.38 189 ALA B N 1
ATOM 3140 C CA . ALA B 1 189 ? 9.914 -19.359 -1.725 1 87.38 189 ALA B CA 1
ATOM 3141 C C . ALA B 1 189 ? 11.141 -19.594 -0.841 1 87.38 189 ALA B C 1
ATOM 3143 O O . ALA B 1 189 ? 12.109 -18.828 -0.904 1 87.38 189 ALA B O 1
ATOM 3144 N N . ASP B 1 190 ? 10.891 -20.484 0.059 1 82.69 190 ASP B N 1
ATOM 3145 C CA . ASP B 1 190 ? 12.039 -20.938 0.827 1 82.69 190 ASP B CA 1
ATOM 3146 C C . ASP B 1 190 ? 12.914 -21.891 -0.002 1 82.69 190 ASP B C 1
ATOM 3148 O O . ASP B 1 190 ? 12.578 -23.047 -0.188 1 82.69 190 ASP B O 1
ATOM 3152 N N . LEU B 1 191 ? 14.047 -21.297 -0.464 1 82.81 191 LEU B N 1
ATOM 3153 C CA . LEU B 1 191 ? 14.898 -22.078 -1.352 1 82.81 191 LEU B CA 1
ATOM 3154 C C . LEU B 1 191 ? 16.094 -22.641 -0.601 1 82.81 191 LEU B C 1
ATOM 3156 O O . LEU B 1 191 ? 17.109 -23 -1.214 1 82.81 191 LEU B O 1
ATOM 3160 N N . THR B 1 192 ? 16.047 -22.703 0.699 1 75.19 192 THR B N 1
ATOM 3161 C CA . THR B 1 192 ? 17.172 -23.156 1.517 1 75.19 192 THR B CA 1
ATOM 3162 C C . THR B 1 192 ? 17.672 -24.516 1.042 1 75.19 192 THR B C 1
ATOM 3164 O O . THR B 1 192 ? 18.875 -24.766 0.99 1 75.19 192 THR B O 1
ATOM 3167 N N . ASN B 1 193 ? 16.828 -25.391 0.559 1 72.38 193 ASN B N 1
ATOM 3168 C CA . ASN B 1 193 ? 17.234 -26.734 0.185 1 72.38 193 ASN B CA 1
ATOM 3169 C C . ASN B 1 193 ? 16.984 -27 -1.298 1 72.38 193 ASN B C 1
ATOM 3171 O O . ASN B 1 193 ? 16.891 -28.156 -1.716 1 72.38 193 ASN B O 1
ATOM 3175 N N . ALA B 1 194 ? 16.797 -25.938 -2.01 1 76.19 194 ALA B N 1
ATOM 3176 C CA . ALA B 1 194 ? 16.422 -26.141 -3.404 1 76.19 194 ALA B CA 1
ATOM 3177 C C . ALA B 1 194 ? 17.188 -25.203 -4.328 1 76.19 194 ALA B C 1
ATOM 3179 O O . ALA B 1 194 ? 16.609 -24.547 -5.184 1 76.19 194 ALA B O 1
ATOM 3180 N N . MET B 1 195 ? 18.438 -25.281 -4.273 1 70.06 195 MET B N 1
ATOM 3181 C CA . MET B 1 195 ? 19.25 -24.344 -5.039 1 70.06 195 MET B CA 1
ATOM 3182 C C . MET B 1 195 ? 19.203 -24.688 -6.527 1 70.06 195 MET B C 1
ATOM 3184 O O . MET B 1 195 ? 19.422 -23.812 -7.371 1 70.06 195 MET B O 1
ATOM 3188 N N . ASP B 1 196 ? 18.859 -25.906 -6.793 1 87.19 196 ASP B N 1
ATOM 3189 C CA . ASP B 1 196 ? 18.875 -26.312 -8.195 1 87.19 196 ASP B CA 1
ATOM 3190 C C . ASP B 1 196 ? 17.641 -25.797 -8.93 1 87.19 196 ASP B C 1
ATOM 3192 O O . ASP B 1 196 ? 17.547 -25.922 -10.156 1 87.19 196 ASP B O 1
ATOM 3196 N N . ILE B 1 197 ? 16.812 -25.141 -8.227 1 90.62 197 ILE B N 1
ATOM 3197 C CA . ILE B 1 197 ? 15.562 -24.688 -8.82 1 90.62 197 ILE B CA 1
ATOM 3198 C C . ILE B 1 197 ? 15.828 -23.594 -9.836 1 90.62 197 ILE B C 1
ATOM 3200 O O . ILE B 1 197 ? 15.141 -23.5 -10.859 1 90.62 197 ILE B O 1
ATOM 3204 N N . ILE B 1 198 ? 16.828 -22.875 -9.625 1 91.69 198 ILE B N 1
ATOM 3205 C CA . ILE B 1 198 ? 17.172 -21.797 -10.539 1 91.69 198 ILE B CA 1
ATOM 3206 C C . ILE B 1 198 ? 17.5 -22.359 -11.914 1 91.69 198 ILE B C 1
ATOM 3208 O O . ILE B 1 198 ? 16.984 -21.891 -12.93 1 91.69 198 ILE B O 1
ATOM 3212 N N . GLN B 1 199 ? 18.312 -23.359 -11.859 1 93 199 GLN B N 1
ATOM 3213 C CA . GLN B 1 199 ? 18.688 -24 -13.117 1 93 199 GLN B CA 1
ATOM 3214 C C . GLN B 1 199 ? 17.484 -24.656 -13.789 1 93 199 GLN B C 1
ATOM 3216 O O . GLN B 1 199 ? 17.359 -24.609 -15.016 1 93 199 GLN B O 1
ATOM 3221 N N . THR B 1 200 ? 16.656 -25.297 -13.023 1 94.38 200 THR B N 1
ATOM 3222 C CA . THR B 1 200 ? 15.461 -25.938 -13.562 1 94.38 200 THR B CA 1
ATOM 3223 C C . THR B 1 200 ? 14.555 -24.922 -14.25 1 94.38 200 THR B C 1
ATOM 3225 O O . THR B 1 200 ? 14.008 -25.188 -15.32 1 94.38 200 THR B O 1
ATOM 3228 N N . ILE B 1 201 ? 14.43 -23.719 -13.664 1 94.69 201 ILE B N 1
ATOM 3229 C CA . ILE B 1 201 ? 13.609 -22.656 -14.227 1 94.69 201 ILE B CA 1
ATOM 3230 C C . ILE B 1 201 ? 14.211 -22.188 -15.555 1 94.69 201 ILE B C 1
ATOM 3232 O O . ILE B 1 201 ? 13.492 -22.031 -16.547 1 94.69 201 ILE B O 1
ATOM 3236 N N . ARG B 1 202 ? 15.508 -22.094 -15.578 1 94.06 202 ARG B N 1
ATOM 3237 C CA . ARG B 1 202 ? 16.188 -21.688 -16.797 1 94.06 202 ARG B CA 1
ATOM 3238 C C . ARG B 1 202 ? 16.062 -22.75 -17.875 1 94.06 202 ARG B C 1
ATOM 3240 O O . ARG B 1 202 ? 15.812 -22.422 -19.047 1 94.06 202 ARG B O 1
ATOM 3247 N N . ASP B 1 203 ? 16.156 -23.953 -17.469 1 94.56 203 ASP B N 1
ATOM 3248 C CA . ASP B 1 203 ? 16.062 -25.062 -18.406 1 94.56 203 ASP B CA 1
ATOM 3249 C C . ASP B 1 203 ? 14.672 -25.156 -19.031 1 94.56 203 ASP B C 1
ATOM 3251 O O . ASP B 1 203 ? 14.516 -25.641 -20.156 1 94.56 203 ASP B O 1
ATOM 3255 N N . ALA B 1 204 ? 13.742 -24.75 -18.312 1 93.94 204 ALA B N 1
ATOM 3256 C CA . ALA B 1 204 ? 12.367 -24.781 -18.797 1 93.94 204 ALA B CA 1
ATOM 3257 C C . ALA B 1 204 ? 12.094 -23.625 -19.75 1 93.94 204 ALA B C 1
ATOM 3259 O O . ALA B 1 204 ? 11 -23.516 -20.312 1 93.94 204 ALA B O 1
ATOM 3260 N N . GLY B 1 205 ? 13.102 -22.672 -19.891 1 93.44 205 GLY B N 1
ATOM 3261 C CA . GLY B 1 205 ? 12.984 -21.625 -20.875 1 93.44 205 GLY B CA 1
ATOM 3262 C C . GLY B 1 205 ? 12.641 -20.266 -20.281 1 93.44 205 GLY B C 1
ATOM 3263 O O . GLY B 1 205 ? 12.453 -19.297 -21.016 1 93.44 205 GLY B O 1
ATOM 3264 N N . PHE B 1 206 ? 12.523 -20.219 -19.016 1 94.25 206 PHE B N 1
ATOM 3265 C CA . PHE B 1 206 ? 12.219 -18.938 -18.359 1 94.25 206 PHE B CA 1
ATOM 3266 C C . PHE B 1 206 ? 13.469 -18.078 -18.25 1 94.25 206 PHE B C 1
ATOM 3268 O O . PHE B 1 206 ? 14.555 -18.594 -17.984 1 94.25 206 PHE B O 1
ATOM 3275 N N . VAL B 1 207 ? 13.289 -16.781 -18.406 1 95.12 207 VAL B N 1
ATOM 3276 C CA . VAL B 1 207 ? 14.375 -15.82 -18.25 1 95.12 207 VAL B CA 1
ATOM 3277 C C . VAL B 1 207 ? 14.297 -15.195 -16.844 1 95.12 207 VAL B C 1
ATOM 3279 O O . VAL B 1 207 ? 13.398 -14.391 -16.578 1 95.12 207 VAL B O 1
ATOM 3282 N N . ILE B 1 208 ? 15.281 -15.516 -16.047 1 94.25 208 ILE B N 1
ATOM 3283 C CA . ILE B 1 208 ? 15.328 -14.953 -14.703 1 94.25 208 ILE B CA 1
ATOM 3284 C C . ILE B 1 208 ? 15.961 -13.562 -14.75 1 94.25 208 ILE B C 1
ATOM 3286 O O . ILE B 1 208 ? 17.078 -13.398 -15.234 1 94.25 208 ILE B O 1
ATOM 3290 N N . THR B 1 209 ? 15.258 -12.586 -14.227 1 91.56 209 THR B N 1
ATOM 3291 C CA . THR B 1 209 ? 15.727 -11.211 -14.305 1 91.56 209 THR B CA 1
ATOM 3292 C C . THR B 1 209 ? 16.219 -10.727 -12.945 1 91.56 209 THR B C 1
ATOM 3294 O O . THR B 1 209 ? 16.953 -9.742 -12.867 1 91.56 209 THR B O 1
ATOM 3297 N N . ASP B 1 210 ? 15.758 -11.414 -11.93 1 87.94 210 ASP B N 1
ATOM 3298 C CA . ASP B 1 210 ? 16.172 -10.992 -10.602 1 87.94 210 ASP B CA 1
ATOM 3299 C C . ASP B 1 210 ? 16.094 -12.148 -9.609 1 87.94 210 ASP B C 1
ATOM 3301 O O . ASP B 1 210 ? 15.188 -12.977 -9.68 1 87.94 210 ASP B O 1
ATOM 3305 N N . ILE B 1 211 ? 17.125 -12.25 -8.766 1 88.38 211 ILE B N 1
ATOM 3306 C CA . ILE B 1 211 ? 17.156 -13.148 -7.617 1 88.38 211 ILE B CA 1
ATOM 3307 C C . ILE B 1 211 ? 17.625 -12.391 -6.379 1 88.38 211 ILE B C 1
ATOM 3309 O O . ILE B 1 211 ? 18.688 -11.766 -6.402 1 88.38 211 ILE B O 1
ATOM 3313 N N . SER B 1 212 ? 16.75 -12.43 -5.406 1 84.69 212 SER B N 1
ATOM 3314 C CA . SER B 1 212 ? 17.156 -11.75 -4.18 1 84.69 212 SER B CA 1
ATOM 3315 C C . SER B 1 212 ? 16.672 -12.5 -2.945 1 84.69 212 SER B C 1
ATOM 3317 O O . SER B 1 212 ? 15.578 -13.062 -2.941 1 84.69 212 SER B O 1
ATOM 3319 N N . THR B 1 213 ? 17.562 -12.602 -2.012 1 80.31 213 THR B N 1
ATOM 3320 C CA . THR B 1 213 ? 17.203 -13.258 -0.758 1 80.31 213 THR B CA 1
ATOM 3321 C C . THR B 1 213 ? 16.969 -12.227 0.344 1 80.31 213 THR B C 1
ATOM 3323 O O . THR B 1 213 ? 17.734 -11.273 0.477 1 80.31 213 THR B O 1
ATOM 3326 N N . LEU B 1 214 ? 15.781 -12.297 0.841 1 73.94 214 LEU B N 1
ATOM 3327 C CA . LEU B 1 214 ? 15.43 -11.469 1.989 1 73.94 214 LEU B CA 1
ATOM 3328 C C . LEU B 1 214 ? 15.656 -12.227 3.295 1 73.94 214 LEU B C 1
ATOM 3330 O O . LEU B 1 214 ? 15.133 -13.328 3.479 1 73.94 214 LEU B O 1
ATOM 3334 N N . LYS B 1 215 ? 16.547 -11.805 4.172 1 64.5 215 LYS B N 1
ATOM 3335 C CA . LYS B 1 215 ? 16.766 -12.375 5.496 1 64.5 215 LYS B CA 1
ATOM 3336 C C . LYS B 1 215 ? 16.047 -11.578 6.574 1 64.5 215 LYS B C 1
ATOM 3338 O O . LYS B 1 215 ? 16.281 -10.375 6.727 1 64.5 215 LYS B O 1
ATOM 3343 N N . VAL B 1 216 ? 14.93 -11.945 6.895 1 63.16 216 VAL B N 1
ATOM 3344 C CA . VAL B 1 216 ? 14.211 -11.258 7.965 1 63.16 216 VAL B CA 1
ATOM 3345 C C . VAL B 1 216 ? 14.664 -11.789 9.32 1 63.16 216 VAL B C 1
ATOM 3347 O O . VAL B 1 216 ? 14.82 -13 9.5 1 63.16 216 VAL B O 1
ATOM 3350 N N . ASP B 1 217 ? 15.438 -11.047 10.148 1 55.59 217 ASP B N 1
ATOM 3351 C CA . ASP B 1 217 ? 15.828 -11.445 11.492 1 55.59 217 ASP B CA 1
ATOM 3352 C C . ASP B 1 217 ? 14.609 -11.875 12.312 1 55.59 217 ASP B C 1
ATOM 3354 O O . ASP B 1 217 ? 13.508 -11.352 12.117 1 55.59 217 ASP B O 1
ATOM 3358 N N . ASP B 1 218 ? 14.516 -13.133 12.773 1 47.97 218 ASP B N 1
ATOM 3359 C CA . ASP B 1 218 ? 13.508 -13.781 13.602 1 47.97 218 ASP B CA 1
ATOM 3360 C C . ASP B 1 218 ? 12.797 -12.773 14.492 1 47.97 218 ASP B C 1
ATOM 3362 O O . ASP B 1 218 ? 11.906 -13.141 15.266 1 47.97 218 ASP B O 1
ATOM 3366 N N . ALA B 1 219 ? 13.266 -11.727 14.961 1 38.28 219 ALA B N 1
ATOM 3367 C CA . ALA B 1 219 ? 12.797 -10.977 16.125 1 38.28 219 ALA B CA 1
ATOM 3368 C C . ALA B 1 219 ? 11.453 -10.312 15.836 1 38.28 219 ALA B C 1
ATOM 3370 O O . ALA B 1 219 ? 10.891 -9.625 16.688 1 38.28 219 ALA B O 1
ATOM 3371 N N . HIS B 1 220 ? 10.977 -10.172 14.727 1 38.66 220 HIS B N 1
ATOM 3372 C CA . HIS B 1 220 ? 9.789 -9.352 14.516 1 38.66 220 HIS B CA 1
ATOM 3373 C C . HIS B 1 220 ? 8.523 -10.102 14.906 1 38.66 220 HIS B C 1
ATOM 3375 O O . HIS B 1 220 ? 7.414 -9.602 14.711 1 38.66 220 HIS B O 1
ATOM 3381 N N . GLU B 1 221 ? 8.539 -11.25 15 1 33.84 221 GLU B N 1
ATOM 3382 C CA . GLU B 1 221 ? 7.391 -11.969 15.539 1 33.84 221 GLU B CA 1
ATOM 3383 C C . GLU B 1 221 ? 7.137 -11.586 17 1 33.84 221 GLU B C 1
ATOM 3385 O O . GLU B 1 221 ? 6.277 -12.172 17.656 1 33.84 221 GLU B O 1
ATOM 3390 N N . GLU B 1 222 ? 7.871 -10.68 17.609 1 28.08 222 GLU B N 1
ATOM 3391 C CA . GLU B 1 222 ? 7.293 -10.508 18.938 1 28.08 222 GLU B CA 1
ATOM 3392 C C . GLU B 1 222 ? 6.059 -9.609 18.891 1 28.08 222 GLU B C 1
ATOM 3394 O O . GLU B 1 222 ? 6.035 -8.625 18.156 1 28.08 222 GLU B O 1
#

Solvent-accessible surface area (backbone atoms only — not comparable to full-atom values): 22962 Å² total; per-residue (Å²): 114,35,31,61,79,56,34,42,57,86,59,70,68,42,45,47,76,40,26,41,40,58,47,50,50,51,23,65,76,64,75,42,56,63,35,44,22,18,48,99,82,39,30,63,55,24,35,40,36,50,63,51,51,25,56,52,34,35,8,65,70,42,88,52,51,75,62,53,39,47,49,52,27,51,70,39,32,36,66,77,63,35,43,60,87,65,66,66,43,41,50,79,36,43,44,58,56,54,34,39,51,26,35,76,67,68,45,58,60,28,47,19,27,50,98,81,39,30,63,56,24,35,39,37,50,51,43,51,26,47,52,47,24,53,40,66,38,60,83,43,59,28,32,37,40,29,30,50,44,68,56,53,63,36,50,66,19,56,57,35,39,55,36,30,76,68,65,34,46,74,57,16,41,45,29,39,80,75,49,92,60,25,23,34,41,37,37,27,22,59,46,88,88,42,72,63,49,61,57,52,45,43,70,74,68,46,45,74,77,44,79,47,72,47,79,46,72,79,71,73,79,109,114,36,30,61,79,56,34,43,57,87,59,71,65,41,43,46,77,40,27,41,39,58,48,50,50,51,24,66,77,62,75,44,58,63,34,44,22,18,49,99,82,40,30,64,57,24,37,39,37,50,62,51,49,25,58,52,34,37,7,66,70,38,86,52,51,75,61,53,41,47,50,50,26,50,68,41,32,35,65,78,64,36,43,60,89,63,67,66,44,41,49,80,37,43,43,59,55,53,34,38,51,26,36,76,67,67,46,58,62,29,48,20,29,49,98,81,39,29,62,57,24,35,38,36,49,52,43,52,26,47,50,48,25,55,42,67,38,60,83,42,57,28,31,36,40,29,32,50,43,68,55,52,63,37,50,66,20,55,55,35,39,55,36,31,77,68,67,34,46,72,57,16,42,45,28,38,76,75,50,93,60,24,24,34,40,36,37,28,23,60,46,89,87,41,71,63,49,61,56,53,44,44,72,72,68,45,45,74,77,46,77,46,74,47,80,46,72,80,70,71,80,111

InterPro domains:
  IPR000644 CBS domain [PF00571] (3-56)
  IPR000644 CBS domain [PF00571] (78-133)
  IPR000644 CBS domain [PS51371] (7-63)
  IPR000644 CBS domain [PS51371] (82-141)
  IPR000644 CBS domain [SM00116] (10-58)
  IPR000644 CBS domain [SM00116] (85-133)
  IPR002912 ACT domain [PF01842] (145-200)
  IPR002912 ACT domain [PS51671] (144-216)
  IPR045865 ACT-like domain [SSF55021] (145-208)
  IPR046342 CBS domain superfamily [G3DSA:3.10.580.10] (1-142)
  IPR046342 CBS domain superfamily [SSF54631] (1-134)
  IPR051257 Diverse Function CBS-Domain-Containing Protein [PTHR43080] (77-137)

Sequence (444 aa):
MQVKDLMTKVVKVVTTEQSLLEIRELMLNNNLRRIPVVDGDGHLKGIVTDGDVSRATPSDASTLDRYEANYILGKLKAKDLMTKAVITVKAEDGVETAAYLMYKFKIGALPVVDATNKVVGIISDTDVFKAFVDLLGYAKTSTKITVDTQDKVGVLAELAEIFKNRGVNIISVVTRKIGPKRAAITVRADLTNAMDIIQTIRDAGFVITDISTLKVDDAHEEMQVKDLMTKVVKVVTTEQSLLEIRELMLNNNLRRIPVVDGDGHLKGIVTDGDVSRATPSDASTLDRYEANYILGKLKAKDLMTKAVITVKAEDGVETAAYLMYKFKIGALPVVDATNKVVGIISDTDVFKAFVDLLGYAKTSTKITVDTQDKVGVLAELAEIFKNRGVNIISVVTRKIGPKRAAITVRADLTNAMDIIQTIRDAGFVITDISTLKVDDAHEE